Protein AF-A0A7C6BFF1-F1 (afdb_monomer_lite)

Structure (mmCIF, N/CA/C/O backbone):
data_AF-A0A7C6BFF1-F1
#
_entry.id   AF-A0A7C6BFF1-F1
#
loop_
_atom_site.group_PDB
_atom_site.id
_atom_site.type_symbol
_atom_site.label_atom_id
_atom_site.label_alt_id
_atom_site.label_comp_id
_atom_site.label_asym_id
_atom_site.label_entity_id
_atom_site.label_seq_id
_atom_site.pdbx_PDB_ins_code
_atom_site.Cartn_x
_atom_site.Cartn_y
_atom_site.Cartn_z
_atom_site.occupancy
_atom_site.B_iso_or_equiv
_atom_site.auth_seq_id
_atom_site.auth_comp_id
_atom_site.auth_asym_id
_atom_site.auth_atom_id
_atom_site.pdbx_PDB_model_num
ATOM 1 N N . MET A 1 1 ? -25.617 -48.398 -38.336 1.00 71.69 1 MET A N 1
ATOM 2 C CA . MET A 1 1 ? -24.783 -48.111 -37.143 1.00 71.69 1 MET A CA 1
ATOM 3 C C . MET A 1 1 ? -23.667 -47.094 -37.394 1.00 71.69 1 MET A C 1
ATOM 5 O O . MET A 1 1 ? -23.701 -46.068 -36.736 1.00 71.69 1 MET A O 1
ATOM 9 N N . ARG A 1 2 ? -22.738 -47.281 -38.352 1.00 72.81 2 ARG A N 1
ATOM 10 C CA . ARG A 1 2 ? -21.618 -46.328 -38.587 1.00 72.81 2 ARG A CA 1
ATOM 11 C C . ARG A 1 2 ? -22.031 -44.854 -38.782 1.00 72.81 2 ARG A C 1
ATOM 13 O O . ARG A 1 2 ? -21.438 -43.987 -38.162 1.00 72.81 2 ARG A O 1
ATOM 20 N N . LYS A 1 3 ? -23.084 -44.573 -39.565 1.00 74.69 3 LYS A N 1
ATOM 21 C CA . LYS A 1 3 ? -23.574 -43.196 -39.794 1.00 74.69 3 LYS A CA 1
ATOM 22 C C . LYS A 1 3 ? -24.174 -42.530 -38.544 1.00 74.69 3 LYS A C 1
ATOM 24 O O . LYS A 1 3 ? -24.071 -41.320 -38.406 1.00 74.69 3 LYS A O 1
ATOM 29 N N . LEU A 1 4 ? -24.762 -43.314 -37.635 1.00 80.75 4 LEU A N 1
ATOM 30 C CA . LEU A 1 4 ? -25.343 -42.806 -36.386 1.00 80.75 4 LEU A CA 1
ATOM 31 C C . LEU A 1 4 ? -24.236 -42.426 -35.388 1.00 80.75 4 LEU A C 1
ATOM 33 O O . LEU A 1 4 ? -24.306 -41.383 -34.754 1.00 80.75 4 LEU A O 1
ATOM 37 N N . LEU A 1 5 ? -23.173 -43.238 -35.323 1.00 83.06 5 LEU A N 1
ATOM 38 C CA . LEU A 1 5 ? -22.012 -42.980 -34.470 1.00 83.06 5 LEU A CA 1
ATOM 39 C C . LEU A 1 5 ? -21.254 -41.715 -34.907 1.00 83.06 5 LEU A C 1
ATOM 41 O O . LEU A 1 5 ? -20.912 -40.891 -34.066 1.00 83.06 5 LEU A O 1
ATOM 45 N N . SER A 1 6 ? -21.045 -41.521 -36.216 1.00 81.31 6 SER A N 1
ATOM 46 C CA . SER A 1 6 ? -20.407 -40.303 -36.738 1.00 81.31 6 SER A CA 1
ATOM 47 C C . SER A 1 6 ? -21.227 -39.041 -36.457 1.00 81.31 6 SER A C 1
ATOM 49 O O . SER A 1 6 ? -20.645 -38.005 -36.152 1.00 81.31 6 SER A O 1
ATOM 51 N N . LEU A 1 7 ? -22.561 -39.131 -36.505 1.00 85.88 7 LEU A N 1
ATOM 52 C CA . LEU A 1 7 ? -23.441 -38.012 -36.167 1.00 85.88 7 LEU A CA 1
ATOM 53 C C . LEU A 1 7 ? -23.374 -37.677 -34.669 1.00 85.88 7 LEU A C 1
ATOM 55 O O . LEU A 1 7 ? -23.265 -36.508 -34.323 1.00 85.88 7 LEU A O 1
ATOM 59 N N . CYS A 1 8 ? -23.368 -38.681 -33.784 1.00 85.19 8 CYS A N 1
ATOM 60 C CA . CYS A 1 8 ? -23.230 -38.461 -32.341 1.00 85.19 8 CYS A CA 1
ATOM 61 C C . CYS A 1 8 ? -21.866 -37.868 -31.961 1.00 85.19 8 CYS A C 1
ATOM 63 O O . CYS A 1 8 ? -21.813 -36.986 -31.112 1.00 85.19 8 CYS A O 1
ATOM 65 N N . ILE A 1 9 ? -20.774 -38.304 -32.600 1.00 88.06 9 ILE A N 1
ATOM 66 C CA . ILE A 1 9 ? -19.438 -37.734 -32.363 1.00 88.06 9 ILE A CA 1
ATOM 67 C C . ILE A 1 9 ? -19.382 -36.283 -32.854 1.00 88.06 9 ILE A C 1
ATOM 69 O O . ILE A 1 9 ? -18.925 -35.416 -32.117 1.00 88.06 9 ILE A O 1
ATOM 73 N N . ALA A 1 10 ? -19.900 -35.993 -34.052 1.00 84.94 10 ALA A N 1
ATOM 74 C CA . ALA A 1 10 ? -19.953 -34.626 -34.566 1.00 84.94 10 ALA A CA 1
ATOM 75 C C . ALA A 1 10 ? -20.819 -33.711 -33.683 1.00 84.94 10 ALA A C 1
ATOM 77 O O . ALA A 1 10 ? -20.436 -32.573 -33.434 1.00 84.94 10 ALA A O 1
ATOM 78 N N . LEU A 1 11 ? -21.941 -34.219 -33.161 1.00 84.38 11 LEU A N 1
ATOM 79 C CA . LEU A 1 11 ? -22.818 -33.472 -32.262 1.00 84.38 11 LEU A CA 1
ATOM 80 C C . LEU A 1 11 ? -22.163 -33.230 -30.896 1.00 84.38 11 LEU A C 1
ATOM 82 O O . LEU A 1 11 ? -22.261 -32.124 -30.382 1.00 84.38 11 LEU A O 1
ATOM 86 N N . MET A 1 12 ? -21.450 -34.214 -30.333 1.00 83.38 12 MET A N 1
ATOM 87 C CA . MET A 1 12 ? -20.698 -34.031 -29.084 1.00 83.38 12 MET A CA 1
ATOM 88 C C . MET A 1 12 ? -19.533 -33.050 -29.246 1.00 83.38 12 MET A C 1
ATOM 90 O O . MET A 1 12 ? -19.285 -32.265 -28.339 1.00 83.38 12 MET A O 1
ATOM 94 N N . ILE A 1 13 ? -18.863 -33.035 -30.403 1.00 81.25 13 ILE A N 1
ATOM 95 C CA . ILE A 1 13 ? -17.824 -32.040 -30.707 1.00 81.25 13 ILE A CA 1
ATOM 96 C C . ILE A 1 13 ? -18.446 -30.644 -30.870 1.00 81.25 13 ILE A C 1
ATOM 98 O O . ILE A 1 13 ? -17.911 -29.684 -30.325 1.00 81.25 13 ILE A O 1
ATOM 102 N N . LEU A 1 14 ? -19.594 -30.518 -31.547 1.00 78.81 14 LEU A N 1
ATOM 103 C CA . LEU A 1 14 ? -20.292 -29.232 -31.673 1.00 78.81 14 LEU A CA 1
ATOM 104 C C . LEU A 1 14 ? -20.800 -28.711 -30.318 1.00 78.81 14 LEU A C 1
ATOM 106 O O . LEU A 1 14 ? -20.691 -27.519 -30.057 1.00 78.81 14 LEU A O 1
ATOM 110 N N . LEU A 1 15 ? -21.305 -29.601 -29.454 1.00 74.19 15 LEU A N 1
ATOM 111 C CA . LEU A 1 15 ? -21.758 -29.278 -28.095 1.00 74.19 15 LEU A CA 1
ATOM 112 C C . LEU A 1 15 ? -20.596 -28.905 -27.162 1.00 74.19 15 LEU A C 1
ATOM 114 O O . LEU A 1 15 ? -20.755 -28.030 -26.315 1.00 74.19 15 LEU A O 1
ATOM 118 N N . ALA A 1 16 ? -19.423 -29.522 -27.337 1.00 67.06 16 ALA A N 1
ATOM 119 C CA . ALA A 1 16 ? -18.208 -29.167 -26.600 1.00 67.06 16 ALA A CA 1
ATOM 120 C C . ALA A 1 16 ? -17.604 -27.825 -27.058 1.00 67.06 16 ALA A C 1
ATOM 122 O O . ALA A 1 16 ? -16.957 -27.147 -26.266 1.00 67.06 16 ALA A O 1
ATOM 123 N N . LEU A 1 17 ? -17.839 -27.422 -28.311 1.00 70.31 17 LEU A N 1
ATOM 124 C CA . LEU A 1 17 ? -17.406 -26.129 -28.859 1.00 70.31 17 LEU A CA 1
ATOM 125 C C . LEU A 1 17 ? -18.404 -24.989 -28.596 1.00 70.31 17 LEU A C 1
ATOM 127 O O . LEU A 1 17 ? -18.064 -23.829 -28.805 1.00 70.31 17 LEU A O 1
ATOM 131 N N . SER A 1 18 ? -19.621 -25.297 -28.136 1.00 48.00 18 SER A N 1
ATOM 132 C CA . SER A 1 18 ? -20.657 -24.311 -27.804 1.00 48.00 18 SER A CA 1
ATOM 133 C C . SER A 1 18 ? -20.715 -23.951 -26.319 1.00 48.00 18 SER A C 1
ATOM 135 O O . SER A 1 18 ? -21.740 -23.446 -25.863 1.00 48.00 18 SER A O 1
ATOM 137 N N . VAL A 1 19 ? -19.655 -24.209 -25.546 1.00 55.53 19 VAL A N 1
ATOM 138 C CA . VAL A 1 19 ? -19.532 -23.589 -24.223 1.00 55.53 19 VAL A CA 1
ATOM 139 C C . VAL A 1 19 ? -19.325 -22.099 -24.492 1.00 55.53 19 VAL A C 1
ATOM 141 O O . VAL A 1 19 ? -18.301 -21.753 -25.089 1.00 55.53 19 VAL A O 1
ATOM 144 N N . PRO A 1 20 ? -20.280 -21.209 -24.151 1.00 54.09 20 PRO A N 1
ATOM 145 C CA . PRO A 1 20 ? -20.010 -19.785 -24.228 1.00 54.09 20 PRO A CA 1
ATOM 146 C C . PRO A 1 20 ? -18.739 -19.562 -23.421 1.00 54.09 20 PRO A C 1
ATOM 148 O O . PRO A 1 20 ? -18.649 -20.039 -22.289 1.00 54.09 20 PRO A O 1
ATOM 151 N N . ALA A 1 21 ? -17.743 -18.913 -24.024 1.00 47.94 21 ALA A N 1
ATOM 152 C CA . ALA A 1 21 ? -16.633 -18.377 -23.265 1.00 47.94 21 ALA A CA 1
ATOM 153 C C . ALA A 1 21 ? -17.277 -17.453 -22.234 1.00 47.94 21 ALA A C 1
ATOM 155 O O . ALA A 1 21 ? -17.680 -16.337 -22.559 1.00 47.94 21 ALA A O 1
ATOM 156 N N . VAL A 1 22 ? -17.499 -17.976 -21.028 1.00 46.50 22 VAL A N 1
ATOM 157 C CA . VAL A 1 22 ? -17.859 -17.169 -19.881 1.00 46.50 22 VAL A CA 1
ATOM 158 C C . VAL A 1 22 ? -16.666 -16.247 -19.783 1.00 46.50 22 VAL A C 1
ATOM 160 O O . VAL A 1 22 ? -15.562 -16.706 -19.484 1.00 46.50 22 VAL A O 1
ATOM 163 N N . ALA A 1 23 ? -16.853 -14.991 -20.193 1.00 45.53 23 ALA A N 1
ATOM 164 C CA . ALA A 1 23 ? -15.899 -13.955 -19.882 1.00 45.53 23 ALA A CA 1
ATOM 165 C C . ALA A 1 23 ? -15.745 -14.066 -18.372 1.00 45.53 23 ALA A C 1
ATOM 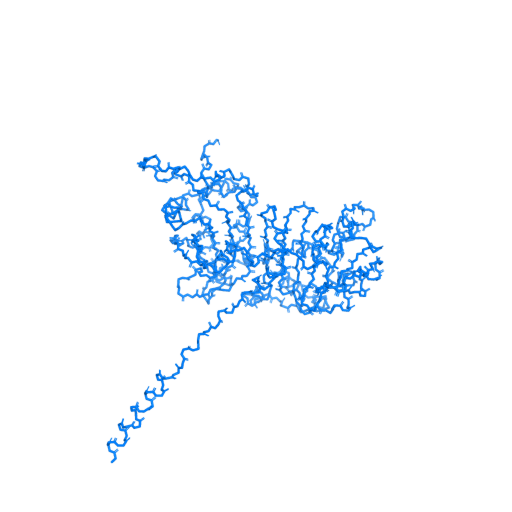167 O O . ALA A 1 23 ? -16.716 -13.860 -17.644 1.00 45.53 23 ALA A O 1
ATOM 168 N N . VAL A 1 24 ? -14.593 -14.569 -17.930 1.00 46.72 24 VAL A N 1
ATOM 169 C CA . VAL A 1 24 ? -14.248 -14.575 -16.519 1.00 46.72 24 VAL A CA 1
ATOM 170 C C . VAL A 1 24 ? -14.232 -13.100 -16.186 1.00 46.72 24 VAL A C 1
ATOM 172 O O . VAL A 1 24 ? -13.319 -12.393 -16.610 1.00 46.72 24 VAL A O 1
ATOM 175 N N . GLU A 1 25 ? -15.330 -12.630 -15.591 1.00 52.94 25 GLU A N 1
ATOM 176 C CA . GLU A 1 25 ? -15.456 -11.261 -15.133 1.00 52.94 25 GLU A CA 1
ATOM 177 C C . GLU A 1 25 ? -14.240 -11.042 -14.256 1.00 52.94 25 GLU A C 1
ATOM 179 O O . GLU A 1 25 ? -13.981 -11.796 -13.315 1.00 52.94 25 GLU A O 1
ATOM 184 N N . GLU A 1 26 ? -13.387 -10.148 -14.733 1.00 61.31 26 GLU A N 1
ATOM 185 C CA . GLU A 1 26 ? -12.064 -9.936 -14.201 1.00 61.31 26 GLU A CA 1
ATOM 186 C C . GLU A 1 26 ? -12.236 -9.504 -12.752 1.00 61.31 26 GLU A C 1
ATOM 188 O O . GLU A 1 26 ? -12.611 -8.363 -12.501 1.00 61.31 26 GLU A O 1
ATOM 193 N N . ALA A 1 27 ? -12.050 -10.455 -11.825 1.00 61.69 27 ALA A N 1
ATOM 194 C CA . ALA A 1 27 ? -12.348 -10.245 -10.420 1.00 61.69 27 ALA A CA 1
ATOM 195 C C . ALA A 1 27 ? -11.618 -8.984 -9.963 1.00 61.69 27 ALA A C 1
ATOM 197 O O . ALA A 1 27 ? -10.385 -8.894 -10.035 1.00 61.69 27 ALA A O 1
ATOM 198 N N . GLU A 1 28 ? -12.412 -7.988 -9.586 1.00 81.69 28 GLU A N 1
ATOM 199 C CA . GLU A 1 28 ? -11.913 -6.699 -9.155 1.00 81.69 28 GLU A CA 1
ATOM 200 C C . GLU A 1 28 ? -11.024 -6.917 -7.928 1.00 81.69 28 GLU A C 1
ATOM 202 O O . GLU A 1 28 ? -11.353 -7.698 -7.032 1.00 81.69 28 GLU A O 1
ATOM 207 N N . THR A 1 29 ? -9.835 -6.308 -7.918 1.00 90.25 29 THR A N 1
ATOM 208 C CA . THR A 1 29 ? -8.915 -6.501 -6.794 1.00 90.25 29 THR A CA 1
ATOM 209 C C . THR A 1 29 ? -9.519 -5.865 -5.537 1.00 90.25 29 THR A C 1
ATOM 211 O O . THR A 1 29 ? -10.161 -4.817 -5.652 1.00 90.25 29 THR A O 1
ATOM 214 N N . PRO A 1 30 ? -9.287 -6.419 -4.330 1.00 95.31 30 PRO A N 1
ATOM 215 C CA . PRO A 1 30 ? -9.781 -5.814 -3.089 1.00 95.31 30 PRO A CA 1
ATOM 216 C C . PRO A 1 30 ? -9.411 -4.331 -2.955 1.00 95.31 30 PRO A C 1
ATOM 218 O O . PRO A 1 30 ? -10.230 -3.519 -2.534 1.00 95.31 30 PRO A O 1
ATOM 221 N N . LEU A 1 31 ? -8.213 -3.952 -3.420 1.00 97.44 31 LEU A N 1
ATOM 222 C CA . LEU A 1 31 ? -7.780 -2.557 -3.487 1.00 97.44 31 LEU A CA 1
ATOM 223 C C . LEU A 1 31 ? -8.729 -1.678 -4.316 1.00 97.44 31 LEU A C 1
ATOM 225 O O . LEU A 1 31 ? -9.092 -0.604 -3.853 1.00 97.44 31 LEU A O 1
ATOM 229 N N . LEU A 1 32 ? -9.142 -2.094 -5.518 1.00 96.56 32 LEU A N 1
ATOM 230 C CA . LEU A 1 32 ? -10.053 -1.291 -6.346 1.00 96.56 32 LEU A CA 1
ATOM 231 C C . LEU A 1 32 ? -11.410 -1.088 -5.650 1.00 96.56 32 LEU A C 1
ATOM 233 O O . LEU A 1 32 ? -11.930 0.028 -5.653 1.00 96.56 32 LEU A O 1
ATOM 237 N N . GLY A 1 33 ? -11.903 -2.114 -4.946 1.00 95.56 33 GLY A N 1
ATOM 238 C CA . GLY A 1 33 ? -13.076 -2.000 -4.076 1.00 95.56 33 GLY A CA 1
ATOM 239 C C . GLY A 1 33 ? -12.888 -0.991 -2.936 1.00 95.56 33 GLY A C 1
ATOM 240 O O . GLY A 1 33 ? -13.795 -0.212 -2.648 1.00 95.56 33 GLY A O 1
ATOM 241 N N . MET A 1 34 ? -11.696 -0.929 -2.326 1.00 97.31 34 MET A N 1
ATOM 242 C CA . MET A 1 34 ? -11.380 0.109 -1.336 1.00 97.31 34 MET A CA 1
ATOM 243 C C . MET A 1 34 ? -11.353 1.507 -1.970 1.00 97.31 34 MET A C 1
ATOM 245 O O . MET A 1 34 ? -11.951 2.433 -1.427 1.00 97.31 34 MET A O 1
ATOM 249 N N . LEU A 1 35 ? -10.726 1.671 -3.142 1.00 97.31 35 LEU A N 1
ATOM 250 C CA . LEU A 1 35 ? -10.629 2.964 -3.837 1.00 97.31 35 LEU A CA 1
ATOM 251 C C . LEU A 1 35 ? -11.985 3.534 -4.270 1.00 97.31 35 LEU A C 1
ATOM 253 O O . LEU A 1 35 ? -12.099 4.746 -4.454 1.00 97.31 35 LEU A O 1
ATOM 257 N N . ALA A 1 36 ? -13.017 2.697 -4.395 1.00 95.69 36 ALA A N 1
ATOM 258 C CA . ALA A 1 36 ? -14.392 3.145 -4.614 1.00 95.69 36 ALA A CA 1
ATOM 259 C C . ALA A 1 36 ? -14.971 3.941 -3.434 1.00 95.69 36 ALA A C 1
ATOM 261 O O . ALA A 1 36 ? -15.995 4.599 -3.582 1.00 95.69 36 ALA A O 1
ATOM 262 N N . ARG A 1 37 ? -14.312 3.898 -2.272 1.00 94.69 37 ARG A N 1
ATOM 263 C CA . ARG A 1 37 ? -14.758 4.540 -1.029 1.00 94.69 37 ARG A CA 1
ATOM 264 C C . ARG A 1 37 ? -13.788 5.587 -0.496 1.00 94.69 37 ARG A C 1
ATOM 266 O O . ARG A 1 37 ? -14.116 6.272 0.467 1.00 94.69 37 ARG A O 1
ATOM 273 N N . VAL A 1 38 ? -12.610 5.712 -1.105 1.00 96.00 38 VAL A N 1
ATOM 274 C CA . VAL A 1 38 ? -11.574 6.666 -0.697 1.00 96.00 38 VAL A CA 1
ATOM 275 C C . VAL A 1 38 ? -11.740 7.944 -1.521 1.00 96.00 38 VAL A C 1
ATOM 277 O O . VAL A 1 38 ? -11.563 7.887 -2.740 1.00 96.00 38 VAL A O 1
ATOM 280 N N . PRO A 1 39 ? -12.085 9.091 -0.912 1.00 96.31 39 PRO A N 1
ATOM 281 C CA . PRO A 1 39 ? -12.191 10.359 -1.630 1.00 96.31 39 PRO A CA 1
ATOM 282 C C . PRO A 1 39 ? -10.864 10.757 -2.279 1.00 96.31 39 PRO A C 1
ATOM 284 O O . PRO A 1 39 ? -9.796 10.496 -1.723 1.00 96.31 39 PRO A O 1
ATOM 287 N N . THR A 1 40 ? -10.910 11.452 -3.418 1.00 96.06 40 THR A N 1
ATOM 288 C CA . THR A 1 40 ? -9.691 11.915 -4.109 1.00 96.06 40 THR A CA 1
ATOM 289 C C . THR A 1 40 ? -8.812 12.818 -3.245 1.00 96.06 40 THR A C 1
ATOM 291 O O . THR A 1 40 ? -7.592 12.761 -3.377 1.00 96.06 40 THR A O 1
ATOM 294 N N . LEU A 1 41 ? -9.425 13.594 -2.340 1.00 95.31 41 LEU A N 1
ATOM 295 C CA . LEU A 1 41 ? -8.742 14.455 -1.364 1.00 95.31 41 LEU A CA 1
ATOM 296 C C . LEU A 1 41 ? -7.694 13.684 -0.543 1.00 95.31 41 LEU A C 1
ATOM 298 O O . LEU A 1 41 ? -6.621 14.203 -0.270 1.00 95.31 41 LEU A O 1
ATOM 302 N N . ALA A 1 42 ? -7.958 12.413 -0.219 1.00 95.44 42 ALA A N 1
ATOM 303 C CA . ALA A 1 42 ? -7.064 11.596 0.600 1.00 95.44 42 ALA A CA 1
ATOM 304 C C . ALA A 1 42 ? -5.722 11.262 -0.090 1.00 95.44 42 ALA A C 1
ATOM 306 O O . ALA A 1 42 ? -4.834 10.712 0.555 1.00 95.44 42 ALA A O 1
ATOM 307 N N . PHE A 1 43 ? -5.577 11.548 -1.391 1.00 95.56 43 PHE A N 1
ATOM 308 C CA . PHE A 1 43 ? -4.357 11.343 -2.180 1.00 95.56 43 PHE A CA 1
ATOM 309 C C . PHE A 1 43 ? -3.763 12.664 -2.705 1.00 95.56 43 PHE A C 1
ATOM 311 O O . PHE A 1 43 ? -2.894 12.630 -3.573 1.00 95.56 43 PHE A O 1
ATOM 318 N N . GLU A 1 44 ? -4.202 13.833 -2.228 1.00 92.19 44 GLU A N 1
ATOM 319 C CA . GLU A 1 44 ? -3.690 15.121 -2.733 1.00 92.19 44 GLU A CA 1
ATOM 320 C C . GLU A 1 44 ? -2.179 15.285 -2.539 1.00 92.19 44 GLU A C 1
ATOM 322 O O . GLU A 1 44 ? -1.493 15.784 -3.432 1.00 92.19 44 GLU A O 1
ATOM 327 N N . ASP A 1 45 ? -1.638 14.756 -1.442 1.00 90.69 45 ASP A N 1
ATOM 328 C CA . ASP A 1 45 ? -0.192 14.727 -1.196 1.00 90.69 45 ASP A CA 1
ATOM 329 C C . ASP A 1 45 ? 0.564 13.737 -2.098 1.00 90.69 45 ASP A C 1
ATOM 331 O O . ASP A 1 45 ? 1.797 13.719 -2.147 1.00 90.69 45 ASP A O 1
ATOM 335 N N . GLY A 1 46 ? -0.169 12.899 -2.831 1.00 94.12 46 GLY A N 1
ATOM 336 C CA . GLY A 1 46 ? 0.376 12.002 -3.831 1.00 94.12 46 GLY A CA 1
ATOM 337 C C . GLY A 1 46 ? 1.048 10.758 -3.267 1.00 94.12 46 GLY A C 1
ATOM 338 O O . GLY A 1 46 ? 1.994 10.276 -3.888 1.00 94.12 46 GLY A O 1
ATOM 339 N N . TRP A 1 47 ? 0.585 10.237 -2.127 1.00 96.31 47 TRP A N 1
ATOM 340 C CA . TRP A 1 47 ? 1.056 8.971 -1.563 1.00 96.31 47 TRP A CA 1
ATOM 341 C C . TRP A 1 47 ? -0.079 8.058 -1.095 1.00 96.31 47 TRP A C 1
ATOM 343 O O . TRP A 1 47 ? -1.066 8.500 -0.505 1.00 96.31 47 TRP A O 1
ATOM 353 N N . LEU A 1 48 ? 0.085 6.768 -1.383 1.00 97.50 48 LEU A N 1
ATOM 354 C CA . LEU A 1 48 ? -0.818 5.689 -1.007 1.00 97.50 48 LEU A CA 1
ATOM 355 C C . LEU A 1 48 ? -0.020 4.405 -0.780 1.00 97.50 48 LEU A C 1
ATOM 357 O O . LEU A 1 48 ? 0.860 4.067 -1.568 1.00 97.50 48 LEU A O 1
ATOM 361 N N . SER A 1 49 ? -0.369 3.655 0.258 1.00 97.75 49 SER A N 1
ATOM 362 C CA . SER A 1 49 ? 0.271 2.402 0.653 1.00 97.75 49 SER A CA 1
ATOM 363 C C . SER A 1 49 ? -0.795 1.360 0.968 1.00 97.75 49 SER A C 1
ATOM 365 O O . SER A 1 49 ? -1.653 1.592 1.806 1.00 97.75 49 SER A O 1
ATOM 367 N N . PHE A 1 50 ? -0.759 0.208 0.307 1.00 98.12 50 PHE A N 1
ATOM 368 C CA . PHE A 1 50 ? -1.746 -0.865 0.439 1.00 98.12 50 PHE A CA 1
ATOM 369 C C . PHE A 1 50 ? -1.080 -2.200 0.764 1.00 98.12 50 PHE A C 1
ATOM 371 O O . PHE A 1 50 ? -0.024 -2.521 0.212 1.00 98.12 50 PHE A O 1
ATOM 378 N N . ALA A 1 51 ? -1.737 -3.007 1.593 1.00 97.50 51 ALA A N 1
ATOM 379 C CA . ALA A 1 51 ? -1.385 -4.400 1.830 1.00 97.50 51 ALA A CA 1
ATOM 380 C C . ALA A 1 51 ? -2.631 -5.292 1.900 1.00 97.50 51 ALA A C 1
ATOM 382 O O . ALA A 1 51 ? -3.605 -4.962 2.574 1.00 97.50 51 ALA A O 1
ATOM 383 N N . ASP A 1 52 ? -2.552 -6.452 1.252 1.00 97.06 52 ASP A N 1
ATOM 384 C CA . ASP A 1 52 ? -3.512 -7.548 1.331 1.00 97.06 52 ASP A CA 1
ATOM 385 C C . ASP A 1 52 ? -2.924 -8.682 2.183 1.00 97.06 52 ASP A C 1
ATOM 387 O O . ASP A 1 52 ? -2.112 -9.505 1.745 1.00 97.06 52 ASP A O 1
ATOM 391 N N . TYR A 1 53 ? -3.326 -8.698 3.448 1.00 94.12 53 TYR A N 1
ATOM 392 C CA . TYR A 1 53 ? -2.883 -9.651 4.454 1.00 94.12 53 TYR A CA 1
ATOM 393 C C . TYR A 1 53 ? -3.411 -11.044 4.131 1.00 94.12 53 TYR A C 1
ATOM 395 O O . TYR A 1 53 ? -2.711 -12.025 4.383 1.00 94.12 53 TYR A O 1
ATOM 403 N N . ALA A 1 54 ? -4.619 -11.147 3.565 1.00 93.38 54 ALA A N 1
ATOM 404 C CA . ALA A 1 54 ? -5.193 -12.424 3.163 1.00 93.38 54 ALA A CA 1
ATOM 405 C C . ALA A 1 54 ? -4.333 -13.081 2.076 1.00 93.38 54 ALA A C 1
ATOM 407 O O . ALA A 1 54 ? -3.990 -14.259 2.196 1.00 93.38 54 ALA A O 1
ATOM 408 N N . VAL A 1 55 ? -3.881 -12.313 1.080 1.00 94.50 55 VAL A N 1
ATOM 409 C CA . VAL A 1 55 ? -2.947 -12.810 0.059 1.00 94.50 55 VAL A CA 1
ATOM 410 C C . VAL A 1 55 ? -1.631 -13.238 0.697 1.00 94.50 55 VAL A C 1
ATOM 412 O O . VAL A 1 55 ? -1.217 -14.380 0.503 1.00 94.50 55 VAL A O 1
ATOM 415 N N . ILE A 1 56 ? -0.995 -12.388 1.507 1.00 93.12 56 ILE A N 1
ATOM 416 C CA . ILE A 1 56 ? 0.302 -12.708 2.130 1.00 93.12 56 ILE A CA 1
ATOM 417 C C . ILE A 1 56 ? 0.212 -13.975 2.998 1.00 93.12 56 ILE A C 1
ATOM 419 O O . ILE A 1 56 ? 1.080 -14.843 2.898 1.00 93.12 56 ILE A O 1
ATOM 423 N N . LYS A 1 57 ? -0.865 -14.142 3.782 1.00 91.19 57 LYS A N 1
ATOM 424 C CA . LYS A 1 57 ? -1.128 -15.357 4.578 1.00 91.19 57 LYS A CA 1
ATOM 425 C C . LYS A 1 57 ? -1.099 -16.624 3.714 1.00 91.19 57 LYS A C 1
ATOM 427 O O . LYS A 1 57 ? -0.540 -17.631 4.138 1.00 91.19 57 LYS A O 1
ATOM 432 N N . THR A 1 58 ? -1.651 -16.583 2.498 1.00 91.25 58 THR A N 1
ATOM 433 C CA . THR A 1 58 ? -1.656 -17.749 1.589 1.00 91.25 58 THR A CA 1
ATOM 434 C C . THR A 1 58 ? -0.298 -18.059 0.961 1.00 91.25 58 THR A C 1
ATOM 436 O O . THR A 1 58 ? -0.080 -19.188 0.528 1.00 91.25 58 THR A O 1
ATOM 439 N N . GLN A 1 59 ? 0.610 -17.081 0.899 1.00 91.06 59 GLN A N 1
ATOM 440 C CA . GLN A 1 59 ? 1.919 -17.226 0.250 1.00 91.06 59 GLN A CA 1
ATOM 441 C C . GLN A 1 59 ? 3.042 -17.586 1.229 1.00 91.06 59 GLN A C 1
ATOM 443 O O . GLN A 1 59 ? 4.141 -17.924 0.797 1.00 91.06 59 GLN A O 1
ATOM 448 N N . LEU A 1 60 ? 2.759 -17.564 2.536 1.00 87.00 60 LEU A N 1
ATOM 449 C CA . LEU A 1 60 ? 3.701 -17.896 3.604 1.00 87.00 60 LEU A CA 1
ATOM 450 C C . LEU A 1 60 ? 3.249 -19.149 4.370 1.00 87.00 60 LEU A C 1
ATOM 452 O O . LEU A 1 60 ? 2.850 -19.052 5.530 1.00 87.00 60 LEU A O 1
ATOM 456 N N . PRO A 1 61 ? 3.329 -20.348 3.774 1.00 72.31 61 PRO A N 1
ATOM 457 C CA . PRO A 1 61 ? 2.815 -21.582 4.383 1.00 72.31 61 PRO A CA 1
ATOM 458 C C . PRO A 1 61 ? 3.545 -22.001 5.673 1.00 72.31 61 PRO A C 1
ATOM 460 O O . PRO A 1 61 ? 3.027 -22.813 6.436 1.00 72.31 61 PRO A O 1
ATOM 463 N N . HIS A 1 62 ? 4.737 -21.457 5.943 1.00 77.44 62 HIS A N 1
ATOM 464 C CA . HIS A 1 62 ? 5.461 -21.654 7.205 1.00 77.44 62 HIS A CA 1
ATOM 465 C C . HIS A 1 62 ? 5.111 -20.625 8.290 1.00 77.44 62 HIS A C 1
ATOM 467 O O . HIS A 1 62 ? 5.565 -20.768 9.430 1.00 77.44 62 HIS A O 1
ATOM 473 N N . ALA A 1 63 ? 4.361 -19.571 7.955 1.00 82.62 63 ALA A N 1
ATOM 474 C CA . ALA A 1 63 ? 3.868 -18.627 8.946 1.00 82.62 63 ALA A CA 1
ATOM 475 C C . ALA A 1 63 ? 2.742 -19.279 9.755 1.00 82.62 63 ALA A C 1
ATOM 477 O O . ALA A 1 63 ? 1.887 -19.989 9.223 1.00 82.62 63 ALA A O 1
ATOM 478 N N . VAL A 1 64 ? 2.736 -19.029 11.063 1.00 85.38 64 VAL A N 1
ATOM 479 C CA . VAL A 1 64 ? 1.631 -19.470 11.918 1.00 85.38 64 VAL A CA 1
ATOM 480 C C . VAL A 1 64 ? 0.492 -18.484 11.710 1.00 85.38 64 VAL A C 1
ATOM 482 O O . VAL A 1 64 ? 0.573 -17.340 12.153 1.00 85.38 64 VAL A O 1
ATOM 485 N N . ASN A 1 65 ? -0.552 -18.917 11.005 1.00 85.81 65 ASN A N 1
ATOM 486 C CA . ASN A 1 65 ? -1.744 -18.105 10.811 1.00 85.81 65 ASN A CA 1
ATOM 487 C C . ASN A 1 65 ? -2.578 -18.122 12.095 1.00 85.81 65 ASN A C 1
ATOM 489 O O . ASN A 1 65 ? -3.211 -19.124 12.421 1.00 85.81 65 ASN A O 1
ATOM 493 N N . VAL A 1 66 ? -2.527 -17.017 12.825 1.00 89.50 66 VAL A N 1
ATOM 494 C CA . VAL A 1 66 ? -3.381 -16.741 13.979 1.00 89.50 66 VAL A CA 1
ATOM 495 C C . VAL A 1 66 ? -4.586 -15.939 13.500 1.00 89.50 66 VAL A C 1
ATOM 497 O O . VAL A 1 66 ? -4.431 -14.946 12.788 1.00 89.50 66 VAL A O 1
ATOM 500 N N . GLY A 1 67 ? -5.784 -16.397 13.847 1.00 89.75 67 GLY A N 1
ATOM 501 C CA . GLY A 1 67 ? -7.045 -15.756 13.480 1.00 89.75 67 GLY A CA 1
ATOM 502 C C . GLY A 1 67 ? -7.539 -14.741 14.507 1.00 89.75 67 GLY A C 1
ATOM 503 O O . GLY A 1 67 ? -8.469 -13.995 14.208 1.00 89.75 67 GLY A O 1
ATOM 504 N N . SER A 1 68 ? -6.945 -14.711 15.705 1.00 91.56 68 SER A N 1
ATOM 505 C CA . SER A 1 68 ? -7.331 -13.783 16.770 1.00 91.56 68 SER A CA 1
ATOM 506 C C . SER A 1 68 ? -6.208 -13.470 17.759 1.00 91.56 68 SER A C 1
ATOM 508 O O . SER A 1 68 ? -5.225 -14.210 17.879 1.00 91.56 68 SER A O 1
ATOM 510 N N . ALA A 1 69 ? -6.391 -12.397 18.529 1.00 90.38 69 ALA A N 1
ATOM 511 C CA . ALA A 1 69 ? -5.497 -12.009 19.617 1.00 90.38 69 ALA A CA 1
ATOM 512 C C . ALA A 1 69 ? -5.375 -13.109 20.688 1.00 90.38 69 ALA A C 1
ATOM 514 O O . ALA A 1 69 ? -4.271 -13.423 21.137 1.00 90.38 69 ALA A O 1
ATOM 515 N N . ALA A 1 70 ? -6.493 -13.762 21.024 1.00 91.56 70 ALA A N 1
ATOM 516 C CA . ALA A 1 70 ? -6.523 -14.866 21.980 1.00 91.56 70 ALA A CA 1
ATOM 517 C C . ALA A 1 70 ? -5.715 -16.080 21.486 1.00 91.56 70 ALA A C 1
ATOM 519 O O . ALA A 1 70 ? -4.971 -16.692 22.255 1.00 91.56 70 ALA A O 1
ATOM 520 N N . GLU A 1 71 ? -5.816 -16.418 20.195 1.00 93.00 71 GLU A N 1
ATOM 521 C CA . GLU A 1 71 ? -5.003 -17.483 19.591 1.00 93.00 7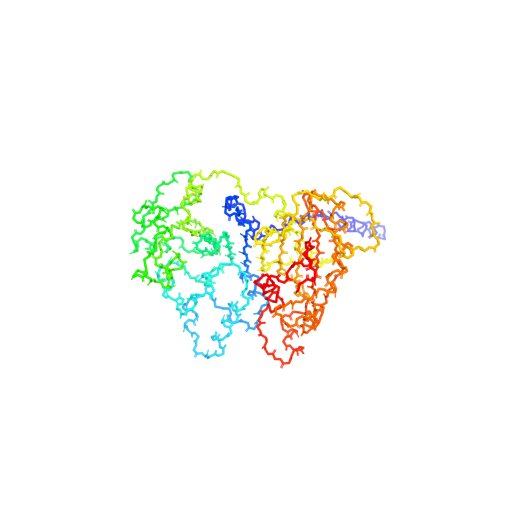1 GLU A CA 1
ATOM 522 C C . GLU A 1 71 ? -3.512 -17.145 19.615 1.00 93.00 71 GLU A C 1
ATOM 524 O O . GLU A 1 71 ? -2.694 -18.005 19.945 1.00 93.00 71 GLU A O 1
ATOM 529 N N . TYR A 1 72 ? -3.152 -15.894 19.318 1.00 91.06 72 TYR A N 1
ATOM 530 C CA . TYR A 1 72 ? -1.767 -15.435 19.390 1.00 91.06 72 TYR A CA 1
ATOM 531 C C . TYR A 1 72 ? -1.196 -15.537 20.810 1.00 91.06 72 TYR A C 1
ATOM 533 O O . TYR A 1 72 ? -0.092 -16.052 21.002 1.00 91.06 72 TYR A O 1
ATOM 541 N N . ASN A 1 73 ? -1.955 -15.125 21.825 1.00 89.25 73 ASN A N 1
ATOM 542 C CA . ASN A 1 73 ? -1.521 -15.211 23.219 1.00 89.25 73 ASN A CA 1
ATOM 543 C C . ASN A 1 73 ? -1.459 -16.652 23.743 1.00 89.25 73 ASN A C 1
ATOM 545 O O . ASN A 1 73 ? -0.611 -16.970 24.584 1.00 89.25 73 ASN A O 1
ATOM 549 N N . ALA A 1 74 ? -2.282 -17.548 23.192 1.00 92.88 74 ALA A N 1
ATOM 550 C CA . ALA A 1 74 ? -2.216 -18.979 23.467 1.00 92.88 74 ALA A CA 1
ATOM 551 C C . ALA A 1 74 ? -0.956 -19.658 22.890 1.00 92.88 74 ALA A C 1
ATOM 553 O O . ALA A 1 74 ? -0.640 -20.788 23.278 1.00 92.88 74 ALA A O 1
ATOM 554 N N . LEU A 1 75 ? -0.191 -18.996 22.009 1.00 91.81 75 LEU A N 1
ATOM 555 C CA . LEU A 1 75 ? 1.095 -19.511 21.537 1.00 91.81 75 LEU A CA 1
ATOM 556 C C . LEU A 1 75 ? 2.109 -19.523 22.691 1.00 91.81 75 LEU A C 1
ATOM 558 O O . LEU A 1 75 ? 2.566 -18.482 23.167 1.00 91.81 75 LEU A O 1
ATOM 562 N N . THR A 1 76 ? 2.502 -20.717 23.132 1.00 91.56 76 THR A N 1
ATOM 563 C CA . THR A 1 76 ? 3.407 -20.903 24.283 1.00 91.56 76 THR A CA 1
ATOM 564 C C . THR A 1 76 ? 4.873 -21.086 23.895 1.00 91.56 76 THR A C 1
ATOM 566 O O . THR A 1 76 ? 5.759 -20.848 24.715 1.00 91.56 76 THR A O 1
ATOM 569 N N . THR A 1 77 ? 5.160 -21.484 22.653 1.00 91.25 77 THR A N 1
ATOM 570 C CA . THR A 1 77 ? 6.533 -21.738 22.190 1.00 91.25 77 THR A CA 1
ATOM 571 C C . THR A 1 77 ? 7.130 -20.521 21.470 1.00 91.25 77 THR A C 1
ATOM 573 O O . THR A 1 77 ? 6.419 -19.909 20.663 1.00 91.25 77 THR A O 1
ATOM 576 N N . PRO A 1 78 ? 8.430 -20.215 21.656 1.00 87.69 78 PRO A N 1
ATOM 577 C CA . PRO A 1 78 ? 9.119 -19.153 20.918 1.00 87.69 78 PRO A CA 1
ATOM 578 C C . PRO A 1 78 ? 9.023 -19.291 19.394 1.00 87.69 78 PRO A C 1
ATOM 580 O O . PRO A 1 78 ? 8.851 -18.288 18.706 1.00 87.69 78 PRO A O 1
ATOM 583 N N . ASP A 1 79 ? 9.075 -20.517 18.868 1.00 87.94 79 ASP A N 1
ATOM 584 C CA . ASP A 1 79 ? 9.012 -20.774 17.425 1.00 87.94 79 ASP A CA 1
ATOM 585 C C . ASP A 1 79 ? 7.641 -20.429 16.840 1.00 87.94 79 ASP A C 1
ATOM 587 O O . ASP A 1 79 ? 7.568 -19.761 15.812 1.00 87.94 79 ASP A O 1
ATOM 591 N N . ALA A 1 80 ? 6.551 -20.813 17.513 1.00 88.56 80 ALA A N 1
ATOM 592 C CA . ALA A 1 80 ? 5.204 -20.479 17.056 1.00 88.56 80 ALA A CA 1
ATOM 593 C C . ALA A 1 80 ? 4.939 -18.967 17.093 1.00 88.56 80 ALA A C 1
ATOM 595 O O . ALA A 1 80 ? 4.421 -18.415 16.123 1.00 88.56 80 ALA A O 1
ATOM 596 N N . ARG A 1 81 ? 5.359 -18.279 18.168 1.00 86.62 81 ARG A N 1
ATOM 597 C CA . ARG A 1 81 ? 5.269 -16.809 18.251 1.00 86.62 81 ARG A CA 1
ATOM 598 C C . ARG A 1 81 ? 6.078 -16.140 17.151 1.00 86.62 81 ARG A C 1
ATOM 600 O O . ARG A 1 81 ? 5.587 -15.236 16.485 1.00 86.62 81 ARG A O 1
ATOM 607 N N . SER A 1 82 ? 7.296 -16.625 16.923 1.00 84.62 82 SER A N 1
ATOM 608 C CA . SER A 1 82 ? 8.149 -16.135 15.843 1.00 84.62 82 SER A CA 1
ATOM 609 C C . SER A 1 82 ? 7.495 -16.373 14.481 1.00 84.62 82 SER A C 1
ATOM 611 O O . SER A 1 82 ? 7.516 -15.483 13.641 1.00 84.62 82 SER A O 1
ATOM 613 N N . GLY A 1 83 ? 6.867 -17.532 14.267 1.00 85.56 83 GLY A N 1
ATOM 614 C CA . GLY A 1 83 ? 6.121 -17.860 13.052 1.00 85.56 83 GLY A CA 1
ATOM 615 C C . GLY A 1 83 ? 4.919 -16.949 12.799 1.00 85.56 83 GLY A C 1
ATOM 616 O O . GLY A 1 83 ? 4.699 -16.562 11.656 1.00 85.56 83 GLY A O 1
ATOM 617 N N . ALA A 1 84 ? 4.176 -16.565 13.838 1.00 86.25 84 ALA A N 1
ATOM 618 C CA . ALA A 1 84 ? 3.101 -15.576 13.725 1.00 86.25 84 ALA A CA 1
ATOM 619 C C . ALA A 1 84 ? 3.658 -14.170 13.442 1.00 86.25 84 ALA A C 1
ATOM 621 O O . ALA A 1 84 ? 3.142 -13.441 12.597 1.00 86.25 84 ALA A O 1
ATOM 622 N N . PHE A 1 85 ? 4.776 -13.816 14.081 1.00 83.88 85 PHE A N 1
ATOM 623 C CA . PHE A 1 85 ? 5.456 -12.544 13.853 1.00 83.88 85 PHE A CA 1
ATOM 624 C C . PHE A 1 85 ? 6.032 -12.416 12.432 1.00 83.88 85 PHE A C 1
ATOM 626 O O . PHE A 1 85 ? 6.062 -11.317 11.887 1.00 83.88 85 PHE A O 1
ATOM 633 N N . GLN A 1 86 ? 6.428 -13.521 11.785 1.00 83.69 86 GLN A N 1
ATOM 634 C CA . GLN A 1 86 ? 6.909 -13.505 10.394 1.00 83.69 86 GLN A CA 1
ATOM 635 C C . GLN A 1 86 ? 5.872 -12.943 9.415 1.00 83.69 86 GLN A C 1
ATOM 637 O O . GLN A 1 86 ? 6.250 -12.210 8.507 1.00 83.69 86 GLN A O 1
ATOM 642 N N . LEU A 1 87 ? 4.578 -13.224 9.608 1.00 84.75 87 LEU A N 1
ATOM 643 C CA . LEU A 1 87 ? 3.523 -12.652 8.764 1.00 84.75 87 LEU A CA 1
ATOM 644 C C . LEU A 1 87 ? 3.532 -11.119 8.824 1.00 84.75 87 LEU A C 1
ATOM 646 O O . LEU A 1 87 ? 3.371 -10.443 7.814 1.00 84.75 87 LEU A O 1
ATOM 650 N N . LEU A 1 88 ? 3.769 -10.575 10.013 1.00 83.75 88 LEU A N 1
ATOM 651 C CA . LEU A 1 88 ? 3.795 -9.137 10.256 1.00 83.75 88 LEU A CA 1
ATOM 652 C C . LEU A 1 88 ? 5.088 -8.520 9.706 1.00 83.75 88 LEU A C 1
ATOM 654 O O . LEU A 1 88 ? 5.063 -7.444 9.117 1.00 83.75 88 LEU A O 1
ATOM 658 N N . LEU A 1 89 ? 6.204 -9.250 9.790 1.00 86.25 89 LEU A N 1
ATOM 659 C CA . LEU A 1 89 ? 7.466 -8.889 9.136 1.00 86.25 89 LEU A CA 1
ATOM 660 C C . LEU A 1 89 ? 7.427 -9.003 7.604 1.00 86.25 89 LEU A C 1
ATOM 662 O O . LEU A 1 89 ? 8.316 -8.464 6.946 1.00 86.25 89 LEU A O 1
ATOM 666 N N . ALA A 1 90 ? 6.430 -9.666 7.018 1.00 90.06 90 ALA A N 1
ATOM 667 C CA . ALA A 1 90 ? 6.240 -9.698 5.566 1.00 90.06 90 ALA A CA 1
ATOM 668 C C . ALA A 1 90 ? 5.701 -8.373 5.016 1.00 90.06 90 ALA A C 1
ATOM 670 O O . ALA A 1 90 ? 5.780 -8.108 3.815 1.00 90.06 90 ALA A O 1
ATOM 671 N N . LEU A 1 91 ? 5.142 -7.539 5.891 1.00 91.88 91 LEU A N 1
ATOM 672 C CA . LEU A 1 91 ? 4.523 -6.282 5.521 1.00 91.88 91 LEU A CA 1
ATOM 673 C C . LEU A 1 91 ? 5.583 -5.178 5.448 1.00 91.88 91 LEU A C 1
ATOM 675 O O . LEU A 1 91 ? 6.383 -4.956 6.364 1.00 91.88 91 LEU A O 1
ATOM 679 N N . SER A 1 92 ? 5.582 -4.476 4.325 1.00 93.44 92 SER A N 1
ATOM 680 C CA . SER A 1 92 ? 6.319 -3.232 4.093 1.00 93.44 92 SER A CA 1
ATOM 681 C C . SER A 1 92 ? 5.449 -2.181 3.395 1.00 93.44 92 SER A C 1
ATOM 683 O O . SER A 1 92 ? 5.970 -1.197 2.875 1.00 93.44 92 SER A O 1
ATOM 685 N N . ALA A 1 93 ? 4.136 -2.403 3.360 1.00 95.69 93 ALA A N 1
ATOM 686 C CA . ALA A 1 93 ? 3.104 -1.491 2.887 1.00 95.69 93 ALA A CA 1
ATOM 687 C C . ALA A 1 93 ? 1.838 -1.654 3.752 1.00 95.69 93 ALA A C 1
ATOM 689 O O . ALA A 1 93 ? 1.824 -2.450 4.695 1.00 95.69 93 ALA A O 1
ATOM 690 N N . GLY A 1 94 ? 0.786 -0.911 3.417 1.00 95.06 94 GLY A N 1
ATOM 691 C CA . GLY A 1 94 ? -0.423 -0.768 4.222 1.00 95.06 94 GLY A CA 1
ATOM 692 C C . GLY A 1 94 ? -0.280 0.281 5.328 1.00 95.06 94 GLY A C 1
ATOM 693 O O . GLY A 1 94 ? 0.604 1.142 5.273 1.00 95.06 94 GLY A O 1
ATOM 694 N N . ALA A 1 95 ? -1.156 0.188 6.328 1.00 92.69 95 ALA A N 1
ATOM 695 C CA . ALA A 1 95 ? -1.209 1.081 7.484 1.00 92.69 95 ALA A CA 1
ATOM 696 C C . ALA A 1 95 ? -0.080 0.811 8.493 1.00 92.69 95 ALA A C 1
ATOM 698 O O . ALA A 1 95 ? -0.039 -0.226 9.162 1.00 92.69 95 ALA A O 1
ATOM 699 N N . ASN A 1 96 ? 0.841 1.763 8.634 1.00 83.25 96 ASN A N 1
ATOM 700 C CA . ASN A 1 96 ? 2.065 1.620 9.422 1.00 83.25 96 ASN A CA 1
ATOM 701 C C . ASN A 1 96 ? 1.800 1.622 10.937 1.00 83.25 96 ASN A C 1
ATOM 703 O O . ASN A 1 96 ? 2.506 0.962 11.709 1.00 83.25 96 ASN A O 1
ATOM 707 N N . SER A 1 97 ? 0.746 2.313 11.383 1.00 72.62 97 SER A N 1
ATOM 708 C CA . SER A 1 97 ? 0.292 2.252 12.781 1.00 72.62 97 SER A CA 1
ATOM 709 C C . SER A 1 97 ? -0.068 0.824 13.207 1.00 72.62 97 SER A C 1
ATOM 711 O O . SER A 1 97 ? 0.068 0.479 14.378 1.00 72.62 97 SER A O 1
ATOM 713 N N . MET A 1 98 ? -0.443 -0.045 12.267 1.00 70.88 98 MET A N 1
ATOM 714 C CA . MET A 1 98 ? -0.755 -1.447 12.549 1.00 70.88 98 MET A CA 1
ATOM 715 C C . MET A 1 98 ? 0.507 -2.278 12.784 1.00 70.88 98 MET A C 1
ATOM 717 O O . MET A 1 98 ? 0.540 -3.136 13.662 1.00 70.88 98 MET A O 1
ATOM 721 N N . LEU A 1 99 ? 1.569 -1.996 12.025 1.00 69.00 99 LEU A N 1
ATOM 722 C CA . LEU A 1 99 ? 2.839 -2.728 12.087 1.00 69.00 99 LEU A CA 1
ATOM 723 C C . LEU A 1 99 ? 3.624 -2.445 13.369 1.00 69.00 99 LEU A C 1
ATOM 725 O O . LEU A 1 99 ? 4.424 -3.265 13.810 1.00 69.00 99 LEU A O 1
ATOM 729 N N . THR A 1 100 ? 3.410 -1.276 13.966 1.00 72.69 100 THR A N 1
ATOM 730 C CA . THR A 1 100 ? 4.217 -0.793 15.093 1.00 72.69 100 THR A CA 1
ATOM 731 C C . THR A 1 100 ? 3.630 -1.121 16.467 1.00 72.69 100 THR A C 1
ATOM 733 O O . THR A 1 100 ? 4.354 -1.026 17.456 1.00 72.69 100 THR A O 1
ATOM 736 N N . ASN A 1 101 ? 2.371 -1.569 16.548 1.00 69.19 101 ASN A N 1
ATOM 737 C CA . ASN A 1 101 ? 1.648 -1.724 17.818 1.00 69.19 101 ASN A CA 1
ATOM 738 C C . ASN A 1 101 ? 1.468 -3.181 18.297 1.00 69.19 101 ASN A C 1
ATOM 740 O O . ASN A 1 101 ? 0.808 -3.425 19.293 1.00 69.19 101 ASN A O 1
ATOM 744 N N . LEU A 1 102 ? 2.110 -4.178 17.689 1.00 69.44 102 LEU A N 1
ATOM 745 C CA . LEU A 1 102 ? 1.899 -5.614 17.988 1.00 69.44 102 LEU A CA 1
ATOM 746 C C . LEU A 1 102 ? 2.379 -6.107 19.373 1.00 69.44 102 LEU A C 1
ATOM 748 O O . LEU A 1 102 ? 2.479 -7.313 19.598 1.00 69.44 102 LEU A O 1
ATOM 752 N N . GLY A 1 103 ? 2.722 -5.202 20.291 1.00 76.62 103 GLY A N 1
ATOM 753 C CA . GLY A 1 103 ? 3.219 -5.552 21.622 1.00 76.62 103 GLY A CA 1
ATOM 754 C C . GLY A 1 103 ? 2.190 -6.287 22.483 1.00 76.62 103 GLY A C 1
ATOM 755 O O . GLY A 1 103 ? 2.580 -7.163 23.253 1.00 76.62 103 GLY A O 1
ATOM 756 N N . ASP A 1 104 ? 0.903 -5.959 22.329 1.00 87.88 104 ASP A N 1
ATOM 757 C CA . ASP A 1 104 ? -0.205 -6.566 23.073 1.00 87.88 104 ASP A CA 1
ATOM 758 C C . ASP A 1 104 ? -1.513 -6.527 22.248 1.00 87.88 104 ASP A C 1
ATOM 760 O O . ASP A 1 104 ? -2.276 -5.558 22.317 1.00 87.88 104 ASP A O 1
ATOM 764 N N . PRO A 1 105 ? -1.778 -7.546 21.408 1.00 89.81 105 PRO A N 1
ATOM 765 C CA . PRO A 1 105 ? -2.943 -7.539 20.525 1.00 89.81 105 PRO A CA 1
ATOM 766 C C . PRO A 1 105 ? -4.280 -7.621 21.280 1.00 89.81 105 PRO A C 1
ATOM 768 O O . PRO A 1 105 ? -5.284 -7.136 20.763 1.00 89.81 105 PRO A O 1
ATOM 771 N N . GLU A 1 106 ? -4.313 -8.186 22.494 1.00 92.31 106 GLU A N 1
ATOM 772 C CA . GLU A 1 106 ? -5.529 -8.210 23.322 1.00 92.31 106 GLU A CA 1
ATOM 773 C C . GLU A 1 106 ? -5.856 -6.815 23.853 1.00 92.31 106 GLU A C 1
ATOM 775 O O . GLU A 1 106 ? -6.999 -6.372 23.729 1.00 92.31 106 GLU A O 1
ATOM 780 N N . ALA A 1 107 ? -4.857 -6.088 24.363 1.00 93.56 107 ALA A N 1
ATOM 781 C CA . ALA A 1 107 ? -5.063 -4.716 24.818 1.00 93.56 107 ALA A CA 1
ATOM 782 C C . ALA A 1 107 ? -5.512 -3.786 23.677 1.00 93.56 107 ALA A C 1
ATOM 784 O O . ALA A 1 107 ? -6.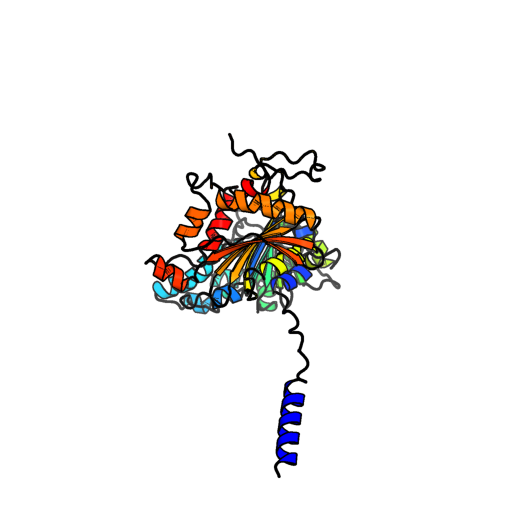298 -2.865 23.898 1.00 93.56 107 ALA A O 1
ATOM 785 N N . ILE A 1 108 ? -5.056 -4.037 22.446 1.00 93.38 108 ILE A N 1
ATOM 786 C CA . ILE A 1 108 ? -5.526 -3.308 21.258 1.00 93.38 108 ILE A CA 1
ATOM 787 C C . ILE A 1 108 ? -6.980 -3.634 20.946 1.00 93.38 108 ILE A C 1
ATOM 789 O O . ILE A 1 108 ? -7.778 -2.713 20.740 1.00 93.38 108 ILE A O 1
ATOM 793 N N . ALA A 1 109 ? -7.336 -4.919 20.935 1.00 94.38 109 ALA A N 1
ATOM 794 C CA . ALA A 1 109 ? -8.711 -5.346 20.715 1.00 94.38 109 ALA A CA 1
ATOM 795 C C . ALA A 1 109 ? -9.653 -4.765 21.780 1.00 94.38 109 ALA A C 1
ATOM 797 O O . ALA A 1 109 ? -10.743 -4.307 21.445 1.00 94.38 109 ALA A O 1
ATOM 798 N N . GLU A 1 110 ? -9.222 -4.688 23.040 1.00 94.94 110 GLU A N 1
ATOM 799 C CA . GLU A 1 110 ? -9.977 -4.035 24.113 1.00 94.94 110 GLU A CA 1
ATOM 800 C C . GLU A 1 110 ? -10.102 -2.517 23.896 1.00 94.94 110 GLU A C 1
ATOM 802 O O . GLU A 1 110 ? -11.197 -1.961 23.998 1.00 94.94 110 GLU A O 1
ATOM 807 N N . ALA A 1 111 ? -9.001 -1.836 23.560 1.00 94.94 111 ALA A N 1
ATOM 808 C CA . ALA A 1 111 ? -8.977 -0.382 23.418 1.00 94.94 111 ALA A CA 1
ATOM 809 C C . ALA A 1 111 ? -9.749 0.128 22.191 1.00 94.94 111 ALA A C 1
ATOM 811 O O . ALA A 1 111 ? -10.248 1.256 22.203 1.00 94.94 111 ALA A O 1
ATOM 812 N N . THR A 1 112 ? -9.811 -0.664 21.120 1.00 95.19 112 THR A N 1
ATOM 813 C CA . THR A 1 112 ? -10.302 -0.217 19.802 1.00 95.19 112 THR A CA 1
ATOM 814 C C . THR A 1 112 ? -11.513 -1.004 19.310 1.00 95.19 112 THR A C 1
ATOM 816 O O . THR A 1 112 ? -12.227 -0.533 18.427 1.00 95.19 112 THR A O 1
ATOM 819 N N . GLY A 1 113 ? -11.764 -2.188 19.875 1.00 95.69 113 GLY A N 1
ATOM 820 C CA . GLY A 1 113 ? -12.737 -3.151 19.366 1.00 95.69 113 GLY A CA 1
ATOM 821 C C . GLY A 1 113 ? -12.283 -3.875 18.094 1.00 95.69 113 GLY A C 1
ATOM 822 O O . GLY A 1 113 ? -13.096 -4.573 17.493 1.00 95.69 113 GLY A O 1
ATOM 823 N N . VAL A 1 114 ? -11.023 -3.703 17.674 1.00 94.88 114 VAL A N 1
ATOM 824 C CA . VAL A 1 114 ? -10.452 -4.294 16.456 1.00 94.88 114 VAL A CA 1
ATOM 825 C C . VAL A 1 114 ? -9.435 -5.366 16.821 1.00 94.88 114 VAL A C 1
ATOM 827 O O . VAL A 1 114 ? -8.400 -5.076 17.419 1.00 94.88 114 VAL A O 1
ATOM 830 N N . ASP A 1 115 ? -9.694 -6.603 16.403 1.00 93.38 115 ASP A N 1
ATOM 831 C CA . ASP A 1 115 ? -8.678 -7.651 16.425 1.00 93.38 115 ASP A CA 1
ATOM 832 C C . ASP A 1 115 ? -7.761 -7.497 15.205 1.00 93.38 115 ASP A C 1
ATOM 834 O O . ASP A 1 115 ? -8.198 -7.596 14.056 1.00 93.38 115 ASP A O 1
ATOM 838 N N . LEU A 1 116 ? -6.471 -7.259 15.447 1.00 91.38 116 LEU A N 1
ATOM 839 C CA . LEU A 1 116 ? -5.496 -7.023 14.381 1.00 91.38 116 LEU A CA 1
ATOM 840 C C . LEU A 1 116 ? -5.362 -8.198 13.412 1.00 91.38 116 LEU A C 1
ATOM 842 O O . LEU A 1 116 ? -5.016 -8.001 12.248 1.00 91.38 116 LEU A O 1
ATOM 846 N N . PHE A 1 117 ? -5.640 -9.415 13.875 1.00 91.50 117 PHE A N 1
ATOM 847 C CA . PHE A 1 117 ? -5.524 -10.617 13.059 1.00 91.50 117 PHE A CA 1
ATOM 848 C C . PHE A 1 117 ? -6.705 -10.813 12.101 1.00 91.50 117 PHE A C 1
ATOM 850 O O . PHE A 1 117 ? -6.572 -11.563 11.125 1.00 91.50 117 PHE A O 1
ATOM 857 N N . GLN A 1 118 ? -7.809 -10.094 12.334 1.00 93.00 118 GLN A N 1
ATOM 858 C CA . GLN A 1 118 ? -8.977 -10.041 11.452 1.00 93.00 118 GLN A CA 1
ATOM 859 C C . GLN A 1 118 ? -8.827 -9.026 10.316 1.00 93.00 118 GLN A C 1
ATOM 861 O O . GLN A 1 118 ? -9.658 -9.001 9.420 1.00 93.00 118 GLN A O 1
ATOM 866 N N . ILE A 1 119 ? -7.783 -8.198 10.306 1.00 94.12 119 ILE A N 1
ATOM 867 C CA . ILE A 1 119 ? -7.551 -7.288 9.183 1.00 94.12 119 ILE A CA 1
ATOM 868 C C . ILE A 1 119 ? -7.147 -8.116 7.960 1.00 94.12 119 ILE A C 1
ATOM 870 O O . ILE A 1 119 ? -6.175 -8.877 7.993 1.00 94.12 119 ILE A O 1
ATOM 874 N N . GLU A 1 120 ? -7.913 -7.971 6.881 1.00 95.62 120 GLU A N 1
ATOM 875 C CA . GLU A 1 120 ? -7.667 -8.639 5.604 1.00 95.62 120 GLU A CA 1
ATOM 876 C C . GLU A 1 120 ? -6.942 -7.721 4.630 1.00 95.62 120 GLU A C 1
ATOM 878 O O . GLU A 1 120 ? -5.998 -8.162 3.975 1.00 95.62 120 GLU A O 1
ATOM 883 N N . GLN A 1 121 ? -7.325 -6.444 4.567 1.00 97.19 121 GLN A N 1
ATOM 884 C CA . GLN A 1 121 ? -6.599 -5.432 3.809 1.00 97.19 121 GLN A CA 1
ATOM 885 C C . GLN A 1 121 ? -6.433 -4.146 4.616 1.00 97.19 121 GLN A C 1
ATOM 887 O O . GLN A 1 121 ? -7.259 -3.793 5.462 1.00 97.19 121 GLN A O 1
ATOM 892 N N . SER A 1 122 ? -5.340 -3.436 4.345 1.00 97.50 122 SER A N 1
ATOM 893 C CA . SER A 1 122 ? -5.120 -2.089 4.857 1.00 97.50 122 SER A CA 1
ATOM 894 C C . SER A 1 122 ? -4.634 -1.164 3.756 1.00 97.50 122 SER A C 1
ATOM 896 O O . SER A 1 122 ? -3.897 -1.559 2.850 1.00 97.50 122 SER A O 1
ATOM 898 N N . LEU A 1 123 ? -5.060 0.085 3.858 1.00 98.00 123 LEU A N 1
ATOM 899 C CA . LEU A 1 123 ? -4.668 1.188 3.007 1.00 98.00 123 LEU A CA 1
ATOM 900 C C . LEU A 1 123 ? -4.293 2.363 3.907 1.00 98.00 123 LEU A C 1
ATOM 902 O O . LEU A 1 123 ? -4.998 2.665 4.868 1.00 98.00 123 LEU A O 1
ATOM 906 N N . GLU A 1 124 ? -3.203 3.036 3.583 1.00 97.50 124 GLU A N 1
ATOM 907 C CA . GLU A 1 124 ? -2.793 4.294 4.190 1.00 97.50 124 GLU A CA 1
ATOM 908 C C . GLU A 1 124 ? -2.600 5.324 3.085 1.00 97.50 124 GLU A C 1
ATOM 910 O O . GLU A 1 124 ? -2.046 5.006 2.031 1.00 97.50 124 GLU A O 1
ATOM 915 N N . THR A 1 125 ? -3.067 6.544 3.304 1.00 97.19 125 THR A N 1
ATOM 916 C CA . THR A 1 125 ? -2.817 7.681 2.412 1.00 97.19 125 THR A CA 1
ATOM 917 C C . THR A 1 125 ? -2.448 8.922 3.230 1.00 97.19 125 THR A C 1
ATOM 919 O O . THR A 1 125 ? -2.535 8.892 4.460 1.00 97.19 125 THR A O 1
ATOM 922 N N . GLY A 1 126 ? -2.030 10.000 2.565 1.00 93.50 126 GLY A N 1
ATOM 923 C CA . GLY A 1 126 ? -1.615 11.255 3.209 1.00 93.50 126 GLY A CA 1
ATOM 924 C C . GLY A 1 126 ? -0.121 11.307 3.552 1.00 93.50 126 GLY A C 1
ATOM 925 O O . GLY A 1 126 ? 0.685 10.524 3.047 1.00 93.50 126 GLY A O 1
ATOM 926 N N . ILE A 1 127 ? 0.270 12.250 4.406 1.00 90.19 127 ILE A N 1
ATOM 927 C CA . ILE A 1 127 ? 1.664 12.461 4.839 1.00 90.19 127 ILE A CA 1
ATOM 928 C C . ILE A 1 127 ? 1.841 12.148 6.326 1.00 90.19 127 ILE A C 1
ATOM 930 O O . ILE A 1 127 ? 0.863 12.116 7.072 1.00 90.19 127 ILE A O 1
ATOM 934 N N . PRO A 1 128 ? 3.081 11.934 6.815 1.00 86.62 128 PRO A N 1
ATOM 935 C CA . PRO A 1 128 ? 3.319 11.747 8.241 1.00 86.62 128 PRO A CA 1
ATOM 936 C C . PRO A 1 128 ? 2.645 12.833 9.086 1.00 86.62 128 PRO A C 1
ATOM 938 O O . PRO A 1 128 ? 2.772 14.017 8.792 1.00 86.62 128 PRO A O 1
ATOM 941 N N . LEU A 1 129 ? 1.993 12.398 10.168 1.00 85.75 129 LEU A N 1
ATOM 942 C CA . LEU A 1 129 ? 1.098 13.171 11.041 1.00 85.75 129 LEU A CA 1
ATOM 943 C C . LEU A 1 129 ? -0.312 13.410 10.486 1.00 85.75 129 LEU A C 1
ATOM 945 O O . LEU A 1 129 ? -1.222 13.439 11.301 1.00 85.75 129 LEU A O 1
ATOM 949 N N . ASP A 1 130 ? -0.542 13.439 9.181 1.00 91.50 130 ASP A N 1
ATOM 950 C CA . ASP A 1 130 ? -1.883 13.596 8.593 1.00 91.50 130 ASP A CA 1
ATOM 951 C C . ASP A 1 130 ? -2.250 12.376 7.742 1.00 91.50 130 ASP A C 1
ATOM 953 O O . ASP A 1 130 ? -2.725 12.472 6.617 1.00 91.50 130 ASP A O 1
ATOM 957 N N . VAL A 1 131 ? -1.993 11.189 8.297 1.00 93.75 131 VAL A N 1
ATOM 958 C CA . VAL A 1 131 ? -2.286 9.919 7.629 1.00 93.75 131 VAL A CA 1
ATOM 959 C C . VAL A 1 131 ? -3.762 9.550 7.749 1.00 93.75 131 VAL A C 1
ATOM 961 O O . VAL A 1 131 ? -4.416 9.794 8.768 1.00 93.75 131 VAL A O 1
ATOM 964 N N . HIS A 1 132 ? -4.276 8.884 6.725 1.00 95.62 132 HIS A N 1
ATOM 965 C CA . HIS A 1 132 ? -5.622 8.328 6.695 1.00 95.62 132 HIS A CA 1
ATOM 966 C C . HIS A 1 132 ? -5.513 6.811 6.597 1.00 95.62 132 HIS A C 1
ATOM 968 O O . HIS A 1 132 ? -4.909 6.295 5.659 1.00 95.62 132 HIS A O 1
ATOM 974 N N . VAL A 1 133 ? -6.082 6.096 7.562 1.00 96.94 133 VAL A N 1
ATOM 975 C CA . VAL A 1 133 ? -6.033 4.634 7.633 1.00 96.94 133 VAL A CA 1
ATOM 976 C C . VAL A 1 133 ? -7.386 4.069 7.233 1.00 96.94 133 VAL A C 1
ATOM 978 O O . VAL A 1 133 ? -8.405 4.472 7.789 1.00 96.94 133 VAL A O 1
ATOM 981 N N . TRP A 1 134 ? -7.383 3.100 6.321 1.00 97.56 134 TRP A N 1
ATOM 982 C CA . TRP A 1 134 ? -8.563 2.356 5.887 1.00 97.56 134 TRP A CA 1
ATOM 983 C C . TRP A 1 134 ? -8.295 0.869 6.063 1.00 97.56 134 TRP A C 1
ATOM 985 O O . TRP A 1 134 ? -7.298 0.352 5.560 1.00 97.56 134 TRP A O 1
ATOM 995 N N . LEU A 1 135 ? -9.173 0.177 6.775 1.00 97.44 135 LEU A N 1
ATOM 996 C CA . LEU A 1 135 ? -9.035 -1.238 7.100 1.00 97.44 135 LEU A CA 1
ATOM 997 C C . LEU A 1 135 ? -10.285 -1.975 6.645 1.00 97.44 135 LEU A C 1
ATOM 999 O O . LEU A 1 135 ? -11.392 -1.483 6.846 1.00 97.44 135 LEU A O 1
ATOM 1003 N N . THR A 1 136 ? -10.114 -3.170 6.101 1.00 97.62 136 THR A N 1
ATOM 1004 C CA . THR A 1 136 ? -11.210 -4.087 5.768 1.00 97.62 136 THR A CA 1
ATOM 1005 C C . THR A 1 136 ? -10.953 -5.450 6.394 1.00 97.62 136 THR A C 1
ATOM 1007 O O . THR A 1 136 ? -9.807 -5.857 6.612 1.00 97.62 136 THR A O 1
ATOM 1010 N N . GLY A 1 137 ? -12.037 -6.144 6.718 1.00 95.56 137 GLY A N 1
ATOM 1011 C CA . GLY A 1 137 ? -12.018 -7.451 7.361 1.00 95.56 137 GLY A CA 1
ATOM 1012 C C . GLY A 1 137 ? -13.358 -7.756 8.032 1.00 95.56 137 GLY A C 1
ATOM 1013 O O . GLY A 1 137 ? -14.236 -6.890 8.073 1.00 95.56 137 GLY A O 1
ATOM 1014 N N . PRO A 1 138 ? -13.542 -8.972 8.570 1.00 95.25 138 PRO A N 1
ATOM 1015 C CA . PRO A 1 138 ? -14.752 -9.383 9.280 1.00 95.25 138 PRO A CA 1
ATOM 1016 C C . PRO A 1 138 ? -14.833 -8.779 10.694 1.00 95.25 138 PRO A C 1
ATOM 1018 O O . PRO A 1 138 ? -14.921 -9.502 11.687 1.00 95.25 138 PRO A O 1
ATOM 1021 N N . PHE A 1 139 ? -14.777 -7.452 10.800 1.00 94.50 139 PHE A N 1
ATOM 1022 C CA . PHE A 1 139 ? -14.893 -6.747 12.075 1.00 94.50 139 PHE A CA 1
ATOM 1023 C C . PHE A 1 139 ? -16.292 -6.930 12.681 1.00 94.50 139 PHE A C 1
ATOM 1025 O O . PHE A 1 139 ? -17.263 -7.108 11.952 1.00 94.50 139 PHE A O 1
ATOM 1032 N N . ASP A 1 140 ? -16.414 -6.835 14.011 1.00 95.94 140 ASP A N 1
ATOM 1033 C CA . ASP A 1 140 ? -17.700 -6.602 14.686 1.00 95.94 140 ASP A CA 1
ATOM 1034 C C . ASP A 1 140 ? -17.885 -5.083 14.858 1.00 95.94 140 ASP A C 1
ATOM 1036 O O . ASP A 1 140 ? -17.325 -4.497 15.795 1.00 95.94 140 ASP A O 1
ATOM 1040 N N . PRO A 1 141 ? -18.693 -4.408 14.014 1.00 95.94 141 PRO A N 1
ATOM 1041 C CA . PRO A 1 141 ? -18.881 -2.965 14.117 1.00 95.94 141 PRO A CA 1
ATOM 1042 C C . PRO A 1 141 ? -19.493 -2.562 15.464 1.00 95.94 141 PRO A C 1
ATOM 1044 O O . PRO A 1 141 ? -19.308 -1.438 15.932 1.00 95.94 141 PRO A O 1
ATOM 1047 N N . ALA A 1 142 ? -20.250 -3.448 16.122 1.00 96.56 142 ALA A N 1
ATOM 1048 C CA . ALA A 1 142 ? -20.794 -3.172 17.445 1.00 96.56 142 ALA A CA 1
ATOM 1049 C C . ALA A 1 142 ? -19.704 -3.221 18.525 1.00 96.56 142 ALA A C 1
ATOM 1051 O O . ALA A 1 142 ? -19.760 -2.423 19.462 1.00 96.56 142 ALA A O 1
ATOM 1052 N N . ALA A 1 143 ? -18.703 -4.100 18.405 1.00 96.69 143 ALA A N 1
ATOM 1053 C CA . ALA A 1 143 ? -17.543 -4.109 19.298 1.00 96.69 143 ALA A CA 1
ATOM 1054 C C . ALA A 1 143 ? -16.732 -2.817 19.178 1.00 96.69 143 ALA A C 1
ATOM 1056 O O . ALA A 1 143 ? -16.457 -2.193 20.204 1.00 96.69 143 ALA A O 1
ATOM 1057 N N . VAL A 1 144 ? -16.453 -2.366 17.950 1.00 97.56 144 VAL A N 1
ATOM 1058 C CA . VAL A 1 144 ? -15.755 -1.094 17.694 1.00 97.56 144 VAL A CA 1
ATOM 1059 C C . VAL A 1 144 ? -16.520 0.080 18.307 1.00 97.56 144 VAL A C 1
ATOM 1061 O O . VAL A 1 144 ? -15.966 0.833 19.108 1.00 97.56 144 VAL A O 1
ATOM 1064 N N . ARG A 1 145 ? -17.828 0.201 18.030 1.00 97.00 145 ARG A N 1
ATOM 1065 C CA . ARG A 1 145 ? -18.665 1.266 18.614 1.00 97.00 145 ARG A CA 1
ATOM 1066 C C . ARG A 1 145 ? -18.671 1.228 20.146 1.00 97.00 145 ARG A C 1
ATOM 1068 O O . ARG A 1 145 ? -18.568 2.280 20.772 1.00 97.00 145 ARG A O 1
ATOM 1075 N N . ARG A 1 146 ? -18.765 0.041 20.766 1.00 97.69 146 ARG A N 1
ATOM 1076 C CA . ARG A 1 146 ? -18.716 -0.113 22.235 1.00 97.69 146 ARG A CA 1
ATOM 1077 C C . ARG A 1 146 ? -17.370 0.332 22.812 1.00 97.69 146 ARG A C 1
ATOM 1079 O O . ARG A 1 146 ? -17.368 1.069 23.797 1.00 97.69 146 ARG A O 1
ATOM 1086 N N . ALA A 1 147 ? -16.257 -0.082 22.207 1.00 97.88 147 ALA A N 1
ATOM 1087 C CA . ALA A 1 147 ? -14.915 0.294 22.651 1.00 97.88 147 ALA A CA 1
ATOM 1088 C C . ALA A 1 147 ? -14.699 1.814 22.551 1.00 97.88 147 ALA A C 1
ATOM 1090 O O . ALA A 1 147 ? -14.304 2.456 23.526 1.00 97.88 147 ALA A O 1
ATOM 1091 N N . LEU A 1 148 ? -15.065 2.417 21.414 1.00 97.75 148 LEU A N 1
ATOM 1092 C CA . LEU A 1 148 ? -14.980 3.864 21.201 1.00 97.75 148 LEU A CA 1
ATOM 1093 C C . LEU A 1 148 ? -15.874 4.647 22.178 1.00 97.75 148 LEU A C 1
ATOM 1095 O O . LEU A 1 148 ? -15.420 5.620 22.787 1.00 97.75 148 LEU A O 1
ATOM 1099 N N . ALA A 1 149 ? -17.116 4.205 22.402 1.00 97.50 149 ALA A N 1
ATOM 1100 C CA . ALA A 1 149 ? -18.017 4.827 23.374 1.00 97.50 149 ALA A CA 1
ATOM 1101 C C . ALA A 1 149 ? -17.451 4.783 24.804 1.00 97.50 149 ALA A C 1
ATOM 1103 O O . ALA A 1 149 ? -17.521 5.780 25.525 1.00 97.50 149 ALA A O 1
ATOM 1104 N N . GLY A 1 150 ? -16.811 3.673 25.196 1.00 97.12 150 GLY A N 1
ATOM 1105 C CA . GLY A 1 150 ? -16.101 3.550 26.476 1.00 97.12 150 GLY A CA 1
ATOM 1106 C C . GLY A 1 150 ? -14.969 4.569 26.654 1.00 97.12 150 GLY A C 1
ATOM 1107 O O . GLY A 1 150 ? -14.637 4.941 27.778 1.00 97.12 150 GLY A O 1
ATOM 1108 N N . ARG A 1 151 ? -14.429 5.092 25.547 1.00 96.00 151 ARG A N 1
ATOM 1109 C CA . ARG A 1 151 ? -13.407 6.149 25.514 1.00 96.00 151 ARG A CA 1
ATOM 1110 C C . ARG A 1 151 ? -13.994 7.550 25.322 1.00 96.00 151 ARG A C 1
ATOM 1112 O O . ARG A 1 151 ? -13.247 8.512 25.147 1.00 96.00 151 ARG A O 1
ATOM 1119 N N . GLY A 1 152 ? -15.317 7.701 25.382 1.00 96.62 152 GLY A N 1
ATOM 1120 C CA . GLY A 1 152 ? -16.023 8.978 25.245 1.00 96.62 152 GLY A CA 1
ATOM 1121 C C . GLY A 1 152 ? -16.173 9.466 23.804 1.00 96.62 152 GLY A C 1
ATOM 1122 O O . GLY A 1 152 ? -16.340 10.664 23.585 1.00 96.62 152 GLY A O 1
ATOM 1123 N N . TYR A 1 153 ? -16.091 8.568 22.821 1.00 97.75 153 TYR A N 1
ATOM 1124 C CA . TYR A 1 153 ? -16.503 8.890 21.460 1.00 97.75 153 TYR A CA 1
ATOM 1125 C C . TYR A 1 153 ? -18.026 8.900 21.367 1.00 97.75 153 TYR A C 1
ATOM 1127 O O . TYR A 1 153 ? -18.711 8.082 21.982 1.00 97.75 153 TYR A O 1
ATOM 1135 N N . GLN A 1 154 ? -18.547 9.826 20.576 1.00 96.31 154 GLN A N 1
ATOM 1136 C CA . GLN A 1 154 ? -19.968 9.989 20.317 1.00 96.31 154 GLN A CA 1
ATOM 1137 C C . GLN A 1 154 ? -20.200 9.923 18.814 1.00 96.31 154 GLN A C 1
ATOM 1139 O O . GLN A 1 154 ? -19.374 10.395 18.031 1.00 96.31 154 GLN A O 1
ATOM 1144 N N . GLN A 1 155 ? -21.322 9.330 18.418 1.00 93.75 155 GLN A N 1
ATOM 1145 C CA . GLN A 1 155 ? -21.733 9.324 17.024 1.00 93.75 155 GLN A CA 1
ATOM 1146 C C . GLN A 1 155 ? -22.106 10.746 16.600 1.00 93.75 155 GLN A C 1
ATOM 1148 O O . GLN A 1 155 ? -22.916 11.407 17.252 1.00 93.75 155 GLN A O 1
ATOM 1153 N N . ILE A 1 156 ? -21.527 11.201 15.497 1.00 90.06 156 ILE A N 1
ATOM 1154 C CA . ILE A 1 156 ? -21.892 12.453 14.849 1.00 90.06 156 ILE A CA 1
ATOM 1155 C C . ILE A 1 156 ? -22.939 12.086 13.805 1.00 90.06 156 ILE A C 1
ATOM 1157 O O . ILE A 1 156 ? -22.638 11.394 12.835 1.00 90.06 156 ILE A O 1
ATOM 1161 N N . ALA A 1 157 ? -24.190 12.470 14.059 1.00 66.12 157 ALA A N 1
ATOM 1162 C CA . ALA A 1 157 ? -25.319 12.108 13.213 1.00 66.12 157 ALA A CA 1
ATOM 1163 C C . ALA A 1 157 ? -25.066 12.513 11.753 1.00 66.12 157 ALA A C 1
ATOM 1165 O O . ALA A 1 157 ? -24.842 13.688 11.454 1.00 66.12 157 ALA A O 1
ATOM 1166 N N . ALA A 1 158 ? -25.128 11.533 10.857 1.00 61.66 158 ALA A N 1
ATOM 1167 C CA . ALA A 1 158 ? -25.087 11.746 9.423 1.00 61.66 158 ALA A CA 1
ATOM 1168 C C . ALA A 1 158 ? -26.140 10.843 8.775 1.00 61.66 158 ALA A C 1
ATOM 1170 O O . ALA A 1 158 ? -25.833 9.745 8.327 1.00 61.66 158 ALA A O 1
ATOM 1171 N N . ASP A 1 159 ? -27.388 11.321 8.719 1.00 64.75 159 ASP A N 1
ATOM 1172 C CA . ASP A 1 159 ? -28.538 10.586 8.159 1.00 64.75 159 ASP A CA 1
ATOM 1173 C C . ASP A 1 159 ? -28.336 10.146 6.688 1.00 64.75 159 ASP A C 1
ATOM 1175 O O . ASP A 1 159 ? -29.114 9.351 6.167 1.00 64.75 159 ASP A O 1
ATOM 1179 N N . ALA A 1 160 ? -27.302 10.661 6.009 1.00 70.81 160 ALA A N 1
ATOM 1180 C CA . ALA A 1 160 ? -26.962 10.365 4.617 1.00 70.81 160 ALA A CA 1
ATOM 1181 C C . ALA A 1 160 ? -25.601 9.660 4.417 1.00 70.81 160 ALA A C 1
ATOM 1183 O O . ALA A 1 160 ? -25.264 9.320 3.282 1.00 70.81 160 ALA A O 1
ATOM 1184 N N . SER A 1 161 ? -24.816 9.445 5.478 1.00 81.50 161 SER A N 1
ATOM 1185 C CA . SER A 1 161 ? -23.495 8.811 5.374 1.00 81.50 161 SER A CA 1
ATOM 1186 C C . SER A 1 161 ? -23.631 7.288 5.265 1.00 81.50 161 SER A C 1
ATOM 1188 O O . SER A 1 161 ? -24.394 6.699 6.031 1.00 81.50 161 SER A O 1
ATOM 1190 N N . PRO A 1 162 ? -22.858 6.611 4.394 1.00 85.38 162 PRO A N 1
ATOM 1191 C CA . PRO A 1 162 ? -22.744 5.153 4.431 1.00 85.38 162 PRO A CA 1
ATOM 1192 C C . PRO A 1 162 ? -21.954 4.649 5.654 1.00 85.38 162 PRO A C 1
ATOM 1194 O O . PRO A 1 162 ? -21.869 3.444 5.865 1.00 85.38 162 PRO A O 1
ATOM 1197 N N . PHE A 1 163 ? -21.367 5.554 6.442 1.00 91.12 163 PHE A N 1
ATOM 1198 C CA . PHE A 1 163 ? -20.595 5.252 7.644 1.00 91.12 163 PHE A CA 1
ATOM 1199 C C . PHE A 1 163 ? -21.205 5.877 8.897 1.00 91.12 163 PHE A C 1
ATOM 1201 O O . PHE A 1 163 ? -21.589 7.051 8.891 1.00 91.12 163 PHE A O 1
ATOM 1208 N N . ASP A 1 164 ? -21.135 5.148 10.007 1.00 93.31 164 ASP A N 1
ATOM 1209 C CA . ASP A 1 164 ? -21.285 5.719 11.338 1.00 93.31 164 ASP A CA 1
ATOM 1210 C C . ASP A 1 164 ? -19.983 6.404 11.741 1.00 93.31 164 ASP A C 1
ATOM 1212 O O . ASP A 1 164 ? -18.968 5.744 11.966 1.00 93.31 164 ASP A O 1
ATOM 1216 N N . ILE A 1 165 ? -20.003 7.730 11.842 1.00 95.06 165 ILE A N 1
ATOM 1217 C CA . ILE A 1 165 ? -18.827 8.506 12.241 1.00 95.06 165 ILE A CA 1
ATOM 1218 C C . ILE A 1 165 ? -18.872 8.739 13.744 1.00 95.06 165 ILE A C 1
ATOM 1220 O O . ILE A 1 165 ? -19.825 9.313 14.270 1.00 95.06 165 ILE A O 1
ATOM 1224 N N . LEU A 1 166 ? -17.824 8.308 14.435 1.00 96.62 166 LEU A N 1
ATOM 1225 C CA . LEU A 1 166 ? -17.624 8.497 15.861 1.00 96.62 166 LEU A CA 1
ATOM 1226 C C . LEU A 1 166 ? -16.445 9.439 16.084 1.00 96.62 166 LEU A C 1
ATOM 1228 O O . LEU A 1 166 ? -15.357 9.214 15.560 1.00 96.62 166 LEU A O 1
ATOM 1232 N N . ALA A 1 167 ? -16.628 10.459 16.917 1.00 96.81 167 ALA A N 1
ATOM 1233 C CA . ALA A 1 167 ? -15.539 11.342 17.320 1.00 96.81 167 ALA A CA 1
ATOM 1234 C C . ALA A 1 167 ? -15.545 11.578 18.825 1.00 96.81 167 ALA A C 1
ATOM 1236 O O . ALA A 1 167 ? -16.595 11.564 19.475 1.00 96.81 167 ALA A O 1
ATOM 1237 N N . LYS A 1 168 ? -14.356 11.812 19.378 1.00 96.25 168 LYS A N 1
ATOM 1238 C CA . LYS A 1 168 ? -14.176 12.131 20.790 1.00 96.25 168 LYS A CA 1
ATOM 1239 C C . LYS A 1 168 ? -14.990 13.376 21.143 1.00 96.25 168 LYS A C 1
ATOM 1241 O O . LYS A 1 168 ? -14.881 14.391 20.463 1.00 96.25 168 LYS A O 1
ATOM 1246 N N . ASP A 1 169 ? -15.845 13.260 22.157 1.00 94.88 169 ASP A N 1
ATOM 1247 C CA . ASP A 1 169 ? -16.734 14.331 22.631 1.00 94.88 169 ASP A CA 1
ATOM 1248 C C . ASP A 1 169 ? -17.669 14.919 21.546 1.00 94.88 169 ASP A C 1
ATOM 1250 O O . ASP A 1 169 ? -18.216 16.007 21.712 1.00 94.88 169 ASP A O 1
ATOM 1254 N N . GLY A 1 170 ? -17.882 14.184 20.446 1.00 93.88 170 GLY A N 1
ATOM 1255 C CA . GLY A 1 170 ? -18.727 14.603 19.324 1.00 93.88 170 GLY A CA 1
ATOM 1256 C C . GLY A 1 170 ? -18.083 15.619 18.374 1.00 93.88 170 GLY A C 1
ATOM 1257 O O . GLY A 1 170 ? -18.790 16.190 17.546 1.00 93.88 170 GLY A O 1
ATOM 1258 N N . ASP A 1 171 ? -16.767 15.841 18.461 1.00 93.44 171 ASP A N 1
ATOM 1259 C CA . ASP A 1 171 ? -16.050 16.813 17.631 1.00 93.44 171 ASP A CA 1
ATOM 1260 C C . ASP A 1 171 ? -14.962 16.143 16.779 1.00 93.44 171 ASP A C 1
ATOM 1262 O O . ASP A 1 171 ? -13.978 15.608 17.297 1.00 93.44 171 ASP A O 1
ATOM 1266 N N . VAL A 1 172 ? -15.125 16.197 15.451 1.00 93.25 172 VAL A N 1
ATOM 1267 C CA . VAL A 1 172 ? -14.140 15.657 14.499 1.00 93.25 172 VAL A CA 1
ATOM 1268 C C . VAL A 1 172 ? -12.791 16.383 14.535 1.00 93.25 172 VAL A C 1
ATOM 1270 O O . VAL A 1 172 ? -11.777 15.800 14.162 1.00 93.25 172 VAL A O 1
ATOM 1273 N N . SER A 1 173 ? -12.743 17.628 15.012 1.00 92.06 173 SER A N 1
ATOM 1274 C CA . SER A 1 173 ? -11.508 18.423 15.034 1.00 92.06 173 SER A CA 1
ATOM 1275 C C . SER A 1 173 ? -10.498 17.958 16.094 1.00 92.06 173 SER A C 1
ATOM 1277 O O . SER A 1 173 ? -9.303 18.247 15.983 1.00 92.06 173 SER A O 1
ATOM 1279 N N . ASN A 1 174 ? -10.940 17.150 17.069 1.00 89.31 174 ASN A N 1
ATOM 1280 C CA . ASN A 1 174 ? -10.087 16.560 18.106 1.00 89.31 174 ASN A CA 1
ATOM 1281 C C . ASN A 1 174 ? -8.991 15.641 17.546 1.00 89.31 174 ASN A C 1
ATOM 1283 O O . ASN A 1 174 ? -7.983 15.402 18.215 1.00 89.31 174 ASN A O 1
ATOM 1287 N N . GLY A 1 175 ? -9.145 15.175 16.303 1.00 89.56 175 GLY A N 1
ATOM 1288 C CA . GLY A 1 175 ? -8.136 14.390 15.607 1.00 89.56 175 GLY A CA 1
ATOM 1289 C C . GLY A 1 175 ? -6.784 15.097 15.507 1.00 89.56 175 GLY A C 1
ATOM 1290 O O . GLY A 1 175 ? -5.760 14.424 15.557 1.00 89.56 175 GLY A O 1
ATOM 1291 N N . ASN A 1 176 ? -6.748 16.431 15.454 1.00 89.62 176 ASN A N 1
ATOM 1292 C CA . ASN A 1 176 ? -5.523 17.225 15.293 1.00 89.62 176 ASN A CA 1
ATOM 1293 C C . ASN A 1 176 ? -4.818 17.616 16.599 1.00 89.62 176 ASN A C 1
ATOM 1295 O O . ASN A 1 176 ? -3.685 18.099 16.567 1.00 89.62 176 ASN A O 1
ATOM 1299 N N . ALA A 1 177 ? -5.448 17.384 17.750 1.00 91.69 177 ALA A N 1
ATOM 1300 C CA . ALA A 1 177 ? -4.897 17.770 19.042 1.00 91.69 177 ALA A CA 1
ATOM 1301 C C . ALA A 1 177 ? -3.905 16.724 19.573 1.00 91.69 177 ALA A C 1
ATOM 1303 O O . ALA A 1 177 ? -4.261 15.567 19.792 1.00 91.69 177 ALA A O 1
ATOM 1304 N N . PHE A 1 178 ? -2.662 17.142 19.816 1.00 93.06 178 PHE A N 1
ATOM 1305 C CA . PHE A 1 178 ? -1.640 16.310 20.450 1.00 93.06 178 PHE A CA 1
ATOM 1306 C C . PHE A 1 178 ? -1.715 16.424 21.973 1.00 93.06 178 PHE A C 1
ATOM 1308 O O . PHE A 1 178 ? -1.606 17.525 22.514 1.00 93.06 178 PHE A O 1
ATOM 1315 N N . ASP A 1 179 ? -1.794 15.286 22.661 1.00 94.38 179 ASP A N 1
ATOM 1316 C CA . ASP A 1 179 ? -1.684 15.218 24.118 1.00 94.38 179 ASP A CA 1
ATOM 1317 C C . ASP A 1 179 ? -0.835 14.018 24.548 1.00 94.38 179 ASP A C 1
ATOM 1319 O O . ASP A 1 179 ? -1.324 12.919 24.797 1.00 94.38 179 ASP A O 1
ATOM 1323 N N . LEU A 1 180 ? 0.472 14.232 24.703 1.00 94.00 180 LEU A N 1
ATOM 1324 C CA . LEU A 1 180 ? 1.389 13.166 25.116 1.00 94.00 180 LEU A CA 1
ATOM 1325 C C . LEU A 1 180 ? 1.098 12.613 26.521 1.00 94.00 180 LEU A C 1
ATOM 1327 O O . LEU A 1 180 ? 1.585 11.530 26.845 1.00 94.00 180 LEU A O 1
ATOM 1331 N N . THR A 1 181 ? 0.321 13.320 27.349 1.00 95.75 181 THR A N 1
ATOM 1332 C CA . THR A 1 181 ? -0.108 12.805 28.659 1.00 95.75 181 THR A CA 1
ATOM 1333 C C . THR A 1 181 ? -1.235 11.781 28.532 1.00 95.75 181 THR A C 1
ATOM 1335 O O . THR A 1 181 ? -1.333 10.883 29.364 1.00 95.75 181 THR A O 1
ATOM 1338 N N . ALA A 1 182 ? -2.008 11.854 27.445 1.00 93.62 182 ALA A N 1
ATOM 1339 C CA . ALA A 1 182 ? -3.032 10.891 27.053 1.00 93.62 182 ALA A CA 1
ATOM 1340 C C . ALA A 1 182 ? -2.507 9.818 26.077 1.00 93.62 182 ALA A C 1
ATOM 1342 O O . ALA A 1 182 ? -3.297 9.125 25.432 1.00 93.62 182 ALA A O 1
ATOM 1343 N N . ARG A 1 183 ? -1.179 9.674 25.938 1.00 94.38 183 ARG A N 1
ATOM 1344 C CA . ARG A 1 183 ? -0.568 8.685 25.042 1.00 94.38 183 ARG A CA 1
ATOM 1345 C C . ARG A 1 183 ? -0.986 7.264 25.424 1.00 94.38 183 ARG A C 1
ATOM 1347 O O . ARG A 1 183 ? -0.693 6.793 26.519 1.00 94.38 183 ARG A O 1
ATOM 1354 N N . ASP A 1 184 ? -1.570 6.567 24.459 1.00 93.25 184 ASP A N 1
ATOM 1355 C CA . ASP A 1 184 ? -2.014 5.180 24.559 1.00 93.25 184 ASP A CA 1
ATOM 1356 C C . ASP A 1 184 ? -1.617 4.418 23.282 1.00 93.25 184 ASP A C 1
ATOM 1358 O O . ASP A 1 184 ? -2.320 4.496 22.271 1.00 93.25 184 ASP A O 1
ATOM 1362 N N . PRO A 1 185 ? -0.479 3.699 23.284 1.00 91.62 185 PRO A N 1
ATOM 1363 C CA . PRO A 1 185 ? -0.028 2.928 22.125 1.00 91.62 185 PRO A CA 1
ATOM 1364 C C . PRO A 1 185 ? -0.998 1.820 21.694 1.00 91.62 185 PRO A C 1
ATOM 1366 O O . PRO A 1 185 ? -0.966 1.413 20.536 1.00 91.62 185 PRO A O 1
ATOM 1369 N N . ASN A 1 186 ? -1.879 1.356 22.587 1.00 92.88 186 ASN A N 1
ATOM 1370 C CA . ASN A 1 186 ? -2.857 0.317 22.257 1.00 92.88 186 ASN A CA 1
ATOM 1371 C C . ASN A 1 186 ? -4.057 0.886 21.482 1.00 92.88 186 ASN A C 1
ATOM 1373 O O . ASN A 1 186 ? -4.834 0.145 20.881 1.00 92.88 186 ASN A O 1
ATOM 1377 N N . PHE A 1 187 ? -4.215 2.210 21.455 1.00 93.81 187 PHE A N 1
ATOM 1378 C CA . PHE A 1 187 ? -5.242 2.869 20.666 1.00 93.81 187 PHE A CA 1
ATOM 1379 C C . PHE A 1 187 ? -4.702 3.239 19.277 1.00 93.81 187 PHE A C 1
ATOM 1381 O O . PHE A 1 187 ? -4.082 4.286 19.079 1.00 93.81 187 PHE A O 1
ATOM 1388 N N . ILE A 1 188 ? -4.958 2.373 18.291 1.00 93.06 188 ILE A N 1
ATOM 1389 C CA . ILE A 1 188 ? -4.400 2.480 16.928 1.00 93.06 188 ILE A CA 1
ATOM 1390 C C . ILE A 1 188 ? -4.887 3.706 16.130 1.00 93.06 188 ILE A C 1
ATOM 1392 O O . ILE A 1 188 ? -4.293 4.043 15.107 1.00 93.06 188 ILE A O 1
ATOM 1396 N N . PHE A 1 189 ? -5.914 4.417 16.607 1.00 93.62 189 PHE A N 1
ATOM 1397 C CA . PHE A 1 189 ? -6.477 5.618 15.975 1.00 93.62 189 PHE A CA 1
ATOM 1398 C C . PHE A 1 189 ? -5.858 6.909 16.550 1.00 93.62 189 PHE A C 1
ATOM 1400 O O . PHE A 1 189 ? -6.540 7.773 17.101 1.00 93.62 189 PHE A O 1
ATOM 1407 N N . GLY A 1 190 ? -4.527 7.014 16.460 1.00 92.06 190 GLY A N 1
ATOM 1408 C CA . GLY A 1 190 ? -3.760 8.200 16.877 1.00 92.06 190 GLY A CA 1
ATOM 1409 C C . GLY A 1 190 ? -3.215 8.179 18.312 1.00 92.06 190 GLY A C 1
ATOM 1410 O O . GLY A 1 190 ? -2.459 9.079 18.697 1.00 92.06 190 GLY A O 1
ATOM 1411 N N . GLY A 1 191 ? -3.508 7.135 19.090 1.00 92.88 191 GLY A N 1
ATOM 1412 C CA . GLY A 1 191 ? -3.170 7.053 20.512 1.00 92.88 191 GLY A CA 1
ATOM 1413 C C . GLY A 1 191 ? -1.672 7.068 20.817 1.00 92.88 191 GLY A C 1
ATOM 1414 O O . GLY A 1 191 ? -1.264 7.620 21.838 1.00 92.88 191 GLY A O 1
ATOM 1415 N N . ASN A 1 192 ? -0.812 6.591 19.910 1.00 90.62 192 ASN A N 1
ATOM 1416 C CA . ASN A 1 192 ? 0.645 6.666 20.099 1.00 90.62 192 ASN A CA 1
ATOM 1417 C C . ASN A 1 192 ? 1.171 8.117 20.208 1.00 90.62 192 ASN A C 1
ATOM 1419 O O . ASN A 1 192 ? 2.225 8.344 20.800 1.00 90.62 192 ASN A O 1
ATOM 1423 N N . LEU A 1 193 ? 0.429 9.093 19.675 1.00 92.00 193 LEU A N 1
ATOM 1424 C CA . LEU A 1 193 ? 0.704 10.531 19.794 1.00 92.00 193 LEU A CA 1
ATOM 1425 C C . LEU A 1 193 ? -0.284 11.234 20.743 1.00 92.00 193 LEU A C 1
ATOM 1427 O O . LEU A 1 193 ? -0.310 12.462 20.807 1.00 92.00 193 LEU A O 1
ATOM 1431 N N . GLY A 1 194 ? -1.106 10.455 21.454 1.00 94.06 194 GLY A N 1
ATOM 1432 C CA . GLY A 1 194 ? -2.179 10.947 22.314 1.00 94.06 194 GLY A CA 1
ATOM 1433 C C . GLY A 1 194 ? -3.298 11.667 21.567 1.00 94.06 194 GLY A C 1
ATOM 1434 O O . GLY A 1 194 ? -4.031 12.450 22.162 1.00 94.06 194 GLY A O 1
ATOM 1435 N N . ARG A 1 195 ? -3.414 11.434 20.256 1.00 94.75 195 ARG A N 1
ATOM 1436 C CA . ARG A 1 195 ? -4.487 11.989 19.430 1.00 94.75 195 ARG A CA 1
ATOM 1437 C C . ARG A 1 195 ? -5.718 11.100 19.529 1.00 94.75 195 ARG A C 1
ATOM 1439 O O . ARG A 1 195 ? -5.617 9.895 19.759 1.00 94.75 195 ARG A O 1
ATOM 1446 N N . SER A 1 196 ? -6.876 11.710 19.319 1.00 95.94 196 SER A N 1
ATOM 1447 C CA . SER A 1 196 ? -8.166 11.025 19.273 1.00 95.94 196 SER A CA 1
ATOM 1448 C C . SER A 1 196 ? -8.771 11.176 17.883 1.00 95.94 196 SER A C 1
ATOM 1450 O O . SER A 1 196 ? -9.614 12.045 17.664 1.00 95.94 196 SER A O 1
ATOM 1452 N N . TRP A 1 197 ? -8.279 10.388 16.924 1.00 96.81 197 TRP A N 1
ATOM 1453 C CA . TRP A 1 197 ? -8.760 10.456 15.543 1.00 96.81 197 TRP A CA 1
ATOM 1454 C C . TRP A 1 197 ? -10.224 10.022 15.464 1.00 96.81 197 TRP A C 1
ATOM 1456 O O . TRP A 1 197 ? -10.560 8.965 16.004 1.00 96.81 197 TRP A O 1
ATOM 1466 N N . PRO A 1 198 ? -11.096 10.783 14.784 1.00 97.00 198 PRO A N 1
ATOM 1467 C CA . PRO A 1 198 ? -12.414 10.292 14.416 1.00 97.00 198 PRO A CA 1
ATOM 1468 C C . PRO A 1 198 ? -12.334 8.979 13.639 1.00 97.00 198 PRO A C 1
ATOM 1470 O O . PRO A 1 198 ? -11.388 8.742 12.882 1.00 97.00 198 PRO A O 1
ATOM 1473 N N . VAL A 1 199 ? -13.352 8.145 13.829 1.00 97.44 199 VAL A N 1
ATOM 1474 C CA . VAL A 1 199 ? -13.447 6.823 13.214 1.00 97.44 199 VAL A CA 1
ATOM 1475 C C . VAL A 1 199 ? -14.774 6.710 12.477 1.00 97.44 199 VAL A C 1
ATOM 1477 O O . VAL A 1 199 ? -15.829 6.881 13.084 1.00 97.44 199 VAL A O 1
ATOM 1480 N N . ALA A 1 200 ? -14.731 6.408 11.184 1.00 96.56 200 ALA A N 1
ATOM 1481 C CA . ALA A 1 200 ? -15.899 6.036 10.398 1.00 96.56 200 ALA A CA 1
ATOM 1482 C C . ALA A 1 200 ? -15.989 4.505 10.324 1.00 96.56 200 ALA A C 1
ATOM 1484 O O . ALA A 1 200 ? -15.001 3.831 10.028 1.00 96.56 200 ALA A O 1
ATOM 1485 N N . VAL A 1 201 ? -17.163 3.957 10.627 1.00 95.81 201 VAL A N 1
ATOM 1486 C CA . VAL A 1 201 ? -17.397 2.514 10.759 1.00 95.81 201 VAL A CA 1
ATOM 1487 C C . VAL A 1 201 ? -18.596 2.107 9.914 1.00 95.81 201 VAL A C 1
ATOM 1489 O O . VAL A 1 201 ? -19.665 2.704 10.036 1.00 95.81 201 VAL A O 1
ATOM 1492 N N . ASP A 1 202 ? -18.453 1.056 9.112 1.00 93.12 202 ASP A N 1
ATOM 1493 C CA . ASP A 1 202 ? -19.590 0.345 8.522 1.00 93.12 202 ASP A CA 1
ATOM 1494 C C . ASP A 1 202 ? -19.442 -1.183 8.664 1.00 93.12 202 ASP A C 1
ATOM 1496 O O . ASP A 1 202 ? -18.690 -1.663 9.511 1.00 93.12 202 ASP A O 1
ATOM 1500 N N . GLU A 1 203 ? -20.205 -1.961 7.890 1.00 91.50 203 GLU A N 1
ATOM 1501 C CA . GLU A 1 203 ? -20.172 -3.430 7.935 1.00 91.50 203 GLU A CA 1
ATOM 1502 C C . GLU A 1 203 ? -18.893 -4.059 7.361 1.00 91.50 203 GLU A C 1
ATOM 1504 O O . GLU A 1 203 ? -18.628 -5.228 7.623 1.00 91.50 203 GLU A O 1
ATOM 1509 N N . THR A 1 204 ? -18.113 -3.325 6.564 1.00 90.94 204 THR A N 1
ATOM 1510 C CA . THR A 1 204 ? -17.012 -3.890 5.759 1.00 90.94 204 THR A CA 1
ATOM 1511 C C . THR A 1 204 ? -15.682 -3.162 5.928 1.00 90.94 204 THR A C 1
ATOM 1513 O O . THR A 1 204 ? -14.636 -3.707 5.574 1.00 90.94 204 THR A O 1
ATOM 1516 N N . MET A 1 205 ? -15.704 -1.935 6.447 1.00 95.69 205 MET A N 1
ATOM 1517 C CA . MET A 1 205 ? -14.579 -1.021 6.457 1.00 95.69 205 MET A CA 1
ATOM 1518 C C . MET A 1 205 ? -14.560 -0.153 7.720 1.00 95.69 205 MET A C 1
ATOM 1520 O O . MET A 1 205 ? -15.579 0.355 8.193 1.00 95.69 205 MET A O 1
ATOM 1524 N N . LEU A 1 206 ? -13.350 0.051 8.231 1.00 96.94 206 LEU A N 1
ATOM 1525 C CA . LEU A 1 206 ? -13.025 1.017 9.270 1.00 96.94 206 LEU A CA 1
ATOM 1526 C C . LEU A 1 206 ? -12.107 2.077 8.688 1.00 96.94 206 LEU A C 1
ATOM 1528 O O . LEU A 1 206 ? -11.177 1.761 7.946 1.00 96.94 206 LEU A O 1
ATOM 1532 N N . ILE A 1 207 ? -12.352 3.327 9.050 1.00 96.88 207 ILE A N 1
ATOM 1533 C CA . ILE A 1 207 ? -11.593 4.467 8.553 1.00 96.88 207 ILE A CA 1
ATOM 1534 C C . ILE A 1 207 ? -11.240 5.333 9.740 1.00 96.88 207 ILE A C 1
ATOM 1536 O O . ILE A 1 207 ? -12.122 5.670 10.522 1.00 96.88 207 ILE A O 1
ATOM 1540 N N . ALA A 1 208 ? -9.979 5.717 9.874 1.00 97.00 208 ALA A N 1
ATOM 1541 C CA . ALA A 1 208 ? -9.551 6.627 10.922 1.00 97.00 208 ALA A CA 1
ATOM 1542 C C . ALA A 1 208 ? -8.560 7.642 10.373 1.00 97.00 208 ALA A C 1
ATOM 1544 O O . ALA A 1 208 ? -7.620 7.298 9.656 1.00 97.00 208 ALA A O 1
ATOM 1545 N N . THR A 1 209 ? -8.757 8.902 10.728 1.00 96.56 209 THR A N 1
ATOM 1546 C CA . THR A 1 209 ? -7.869 9.982 10.309 1.00 96.56 209 THR A CA 1
ATOM 1547 C C . THR A 1 209 ? -8.000 11.171 11.243 1.00 96.56 209 THR A C 1
ATOM 1549 O O . THR A 1 209 ? -9.076 11.382 11.800 1.00 96.56 209 THR A O 1
ATOM 1552 N N . PRO A 1 210 ? -6.945 11.978 11.414 1.00 95.94 210 PRO A N 1
ATOM 1553 C CA . PRO A 1 210 ? -7.084 13.257 12.078 1.00 95.94 210 PRO A CA 1
ATOM 1554 C C . PRO A 1 210 ? -7.703 14.375 11.220 1.00 95.94 210 PRO A C 1
ATOM 1556 O O . PRO A 1 210 ? -8.048 15.416 11.777 1.00 95.94 210 PRO A O 1
ATOM 1559 N N . ASP A 1 211 ? -7.815 14.189 9.902 1.00 95.38 211 ASP A N 1
ATOM 1560 C CA . ASP A 1 211 ? -8.310 15.202 8.966 1.00 95.38 211 ASP A CA 1
ATOM 1561 C C . ASP A 1 211 ? -9.838 15.354 9.064 1.00 95.38 211 ASP A C 1
ATOM 1563 O O . ASP A 1 211 ? -10.616 14.474 8.675 1.00 95.38 211 ASP A O 1
ATOM 1567 N N . ASP A 1 212 ? -10.279 16.501 9.580 1.00 94.12 212 ASP A N 1
ATOM 1568 C CA . ASP A 1 212 ? -11.693 16.793 9.767 1.00 94.12 212 ASP A CA 1
ATOM 1569 C C . ASP A 1 212 ? -12.414 17.117 8.449 1.00 94.12 212 ASP A C 1
ATOM 1571 O O . ASP A 1 212 ? -13.613 16.843 8.331 1.00 94.12 212 ASP A O 1
ATOM 1575 N N . VAL A 1 213 ? -11.708 17.640 7.442 1.00 93.75 213 VAL A N 1
ATOM 1576 C CA . VAL A 1 213 ? -12.250 17.897 6.102 1.00 93.75 213 VAL A CA 1
ATOM 1577 C C . VAL A 1 213 ? -12.554 16.574 5.415 1.00 93.75 213 VAL A C 1
ATOM 1579 O O . VAL A 1 213 ? -13.658 16.396 4.883 1.00 93.75 213 VAL A O 1
ATOM 1582 N N . LEU A 1 214 ? -11.632 15.612 5.483 1.00 94.06 214 LEU A N 1
ATOM 1583 C CA . LEU A 1 214 ? -11.868 14.276 4.944 1.00 94.06 214 LEU A CA 1
ATOM 1584 C C . LEU A 1 214 ? -13.039 13.583 5.655 1.00 94.06 214 LEU A C 1
ATOM 1586 O O . LEU A 1 214 ? -13.913 13.025 4.990 1.00 94.06 214 LEU A O 1
ATOM 1590 N N . MET A 1 215 ? -13.125 13.669 6.987 1.00 93.44 215 MET A N 1
ATOM 1591 C CA . MET A 1 215 ? -14.252 13.085 7.732 1.00 93.44 215 MET A CA 1
ATOM 1592 C C . MET A 1 215 ? -15.595 13.717 7.399 1.00 93.44 215 MET A C 1
ATOM 1594 O O . MET A 1 215 ? -16.584 13.002 7.237 1.00 93.44 215 MET A O 1
ATOM 1598 N N . ARG A 1 216 ? -15.651 15.038 7.231 1.00 90.81 216 ARG A N 1
ATOM 1599 C CA . ARG A 1 216 ? -16.872 15.716 6.769 1.00 90.81 216 ARG A CA 1
ATOM 1600 C C . ARG A 1 216 ? -17.238 15.314 5.343 1.00 90.81 216 ARG A C 1
ATOM 1602 O O . ARG A 1 216 ? -18.421 15.163 5.050 1.00 90.81 216 ARG A O 1
ATOM 1609 N N . THR A 1 217 ? -16.246 15.103 4.480 1.00 91.62 217 THR A N 1
ATOM 1610 C CA . THR A 1 217 ? -16.451 14.635 3.101 1.00 91.62 217 THR A CA 1
ATOM 1611 C C . THR A 1 217 ? -17.052 13.230 3.080 1.00 91.62 217 THR A C 1
ATOM 1613 O O . THR A 1 217 ? -18.027 12.999 2.364 1.00 91.62 217 THR A O 1
ATOM 1616 N N . LEU A 1 218 ? -16.548 12.320 3.924 1.00 91.44 218 LEU A N 1
ATOM 1617 C CA . LEU A 1 218 ? -17.148 10.995 4.110 1.00 91.44 218 LEU A CA 1
ATOM 1618 C C . LEU A 1 218 ? -18.572 11.074 4.662 1.00 91.44 218 LEU A C 1
ATOM 1620 O O . LEU A 1 218 ? -19.456 10.400 4.142 1.00 91.44 218 LEU A O 1
ATOM 1624 N N . ALA A 1 219 ? -18.806 11.923 5.668 1.00 89.75 219 ALA A N 1
ATOM 1625 C CA . ALA A 1 219 ? -20.128 12.119 6.266 1.00 89.75 219 ALA A CA 1
ATOM 1626 C C . ALA A 1 219 ? -21.164 12.596 5.240 1.00 89.75 219 ALA A C 1
ATOM 1628 O O . ALA A 1 219 ? -22.327 12.197 5.273 1.00 89.75 219 ALA A O 1
ATOM 1629 N N . ALA A 1 220 ? -20.740 13.482 4.339 1.00 89.19 220 ALA A N 1
ATOM 1630 C CA . ALA A 1 220 ? -21.584 14.018 3.285 1.00 89.19 220 ALA A CA 1
ATOM 1631 C C . ALA A 1 220 ? -21.760 13.037 2.115 1.00 89.19 220 ALA A C 1
ATOM 1633 O O . ALA A 1 220 ? -22.702 13.196 1.341 1.00 89.19 220 ALA A O 1
ATOM 1634 N N . ASN A 1 221 ? -20.873 12.042 1.984 1.00 88.19 221 ASN A N 1
ATOM 1635 C CA . ASN A 1 221 ? -20.781 11.147 0.832 1.00 88.19 221 ASN A CA 1
ATOM 1636 C C . ASN A 1 221 ? -20.744 11.922 -0.500 1.00 88.19 221 ASN A C 1
ATOM 1638 O O . ASN A 1 221 ? -21.480 11.637 -1.446 1.00 88.19 221 ASN A O 1
ATOM 1642 N N . THR A 1 222 ? -19.921 12.970 -0.541 1.00 86.31 222 THR A N 1
ATOM 1643 C CA . THR A 1 222 ? -19.787 13.877 -1.689 1.00 86.31 222 THR A CA 1
ATOM 1644 C C . THR A 1 222 ? -18.367 13.888 -2.229 1.00 86.31 222 THR A C 1
ATOM 1646 O O . THR A 1 222 ? -17.420 13.701 -1.473 1.00 86.31 222 THR A O 1
ATOM 1649 N N . GLY A 1 223 ? -18.217 14.238 -3.507 1.00 87.88 223 GLY A N 1
ATOM 1650 C CA . GLY A 1 223 ? -16.918 14.368 -4.169 1.00 87.88 223 GLY A CA 1
ATOM 1651 C C . GLY A 1 223 ? -16.626 13.198 -5.101 1.00 87.88 223 GLY A C 1
ATOM 1652 O O . GLY A 1 223 ? -17.460 12.314 -5.273 1.00 87.88 223 GLY A O 1
ATOM 1653 N N . ALA A 1 224 ? -15.455 13.243 -5.733 1.00 94.88 224 ALA A N 1
ATOM 1654 C CA . ALA A 1 224 ? -14.947 12.140 -6.537 1.00 94.88 224 ALA A CA 1
ATOM 1655 C C . ALA A 1 224 ? -14.186 11.150 -5.647 1.00 94.88 224 ALA A C 1
ATOM 1657 O O . ALA A 1 224 ? -13.543 11.542 -4.665 1.00 94.88 224 ALA A O 1
ATOM 1658 N N . PHE A 1 225 ? -14.213 9.876 -6.021 1.00 95.88 225 PHE A N 1
ATOM 1659 C CA . PHE A 1 225 ? -13.452 8.814 -5.367 1.00 95.88 225 PHE A CA 1
ATOM 1660 C C . PHE A 1 225 ? -12.205 8.437 -6.171 1.00 95.88 225 PHE A C 1
ATOM 1662 O O . PHE A 1 225 ? -12.119 8.662 -7.379 1.00 95.88 225 PHE A O 1
ATOM 1669 N N . LEU A 1 226 ? -11.221 7.817 -5.520 1.00 96.50 226 LEU A N 1
ATOM 1670 C CA . LEU A 1 226 ? -9.984 7.382 -6.172 1.00 96.50 226 LEU A CA 1
ATOM 1671 C C . LEU A 1 226 ? -10.214 6.330 -7.262 1.00 96.50 226 LEU A C 1
ATOM 1673 O O . LEU A 1 226 ? -9.425 6.262 -8.202 1.00 96.50 226 LEU A O 1
ATOM 1677 N N . SER A 1 227 ? -11.303 5.562 -7.192 1.00 96.44 227 SER A N 1
ATOM 1678 C CA . SER A 1 227 ? -11.728 4.664 -8.280 1.00 96.44 227 SER A CA 1
ATOM 1679 C C . SER A 1 227 ? -12.038 5.387 -9.599 1.00 96.44 227 SER A C 1
ATOM 1681 O O . SER A 1 227 ? -11.973 4.779 -10.663 1.00 96.44 227 SER A O 1
ATOM 1683 N N . GLU A 1 228 ? -12.332 6.689 -9.563 1.00 96.50 228 GLU A N 1
ATOM 1684 C CA . GLU A 1 228 ? -12.584 7.499 -10.760 1.00 96.50 228 GLU A CA 1
ATOM 1685 C C . GLU A 1 228 ? -11.279 8.024 -11.386 1.00 96.50 228 GLU A C 1
ATOM 1687 O O . GLU A 1 228 ? -11.265 8.497 -12.528 1.00 96.50 228 GLU A O 1
ATOM 1692 N N . ASN A 1 229 ? -10.153 7.919 -10.668 1.00 95.94 229 ASN A N 1
ATOM 1693 C CA . ASN A 1 229 ? -8.842 8.284 -11.184 1.00 95.94 229 ASN A CA 1
ATOM 1694 C C . ASN A 1 229 ? -8.311 7.184 -12.113 1.00 95.94 229 ASN A C 1
ATOM 1696 O O . ASN A 1 229 ? -7.632 6.250 -11.687 1.00 95.94 229 ASN A O 1
ATOM 1700 N N . LYS A 1 230 ? -8.562 7.355 -13.415 1.00 95.12 230 LYS A N 1
ATOM 1701 C CA . LYS A 1 230 ? -8.133 6.407 -14.454 1.00 95.12 230 LYS A CA 1
ATOM 1702 C C . LYS A 1 230 ? -6.642 6.102 -14.439 1.00 95.12 230 LYS A C 1
ATOM 1704 O O . LYS A 1 230 ? -6.263 4.978 -14.744 1.00 95.12 230 LYS A O 1
ATOM 1709 N N . ALA A 1 231 ? -5.784 7.076 -14.132 1.00 93.81 231 ALA A N 1
ATOM 1710 C CA . ALA A 1 231 ? -4.345 6.827 -14.093 1.00 93.81 231 ALA A CA 1
ATOM 1711 C C . ALA A 1 231 ? -3.999 5.844 -12.970 1.00 93.81 231 ALA A C 1
ATOM 1713 O O . ALA A 1 231 ? -3.245 4.902 -13.198 1.00 93.81 231 ALA A O 1
ATOM 1714 N N . LEU A 1 232 ? -4.605 6.022 -11.795 1.00 95.88 232 LEU A N 1
ATOM 1715 C CA . LEU A 1 232 ? -4.425 5.144 -10.643 1.00 95.88 232 LEU A CA 1
ATOM 1716 C C . LEU A 1 232 ? -4.979 3.734 -10.901 1.00 95.88 232 LEU A C 1
ATOM 1718 O O . LEU A 1 232 ? -4.253 2.753 -10.728 1.00 95.88 232 LEU A O 1
ATOM 1722 N N . THR A 1 233 ? -6.230 3.615 -11.356 1.00 96.31 233 THR A N 1
ATOM 1723 C CA . THR A 1 233 ? -6.871 2.313 -11.618 1.00 96.31 233 THR A CA 1
ATOM 1724 C C . THR A 1 233 ? -6.154 1.529 -12.713 1.00 96.31 233 THR A C 1
ATOM 1726 O O . THR A 1 233 ? -5.888 0.337 -12.544 1.00 96.31 233 THR A O 1
ATOM 1729 N N . SER A 1 234 ? -5.760 2.202 -13.796 1.00 96.06 234 SER A N 1
ATOM 1730 C CA . SER A 1 234 ? -4.993 1.611 -14.898 1.00 96.06 234 SER A CA 1
ATOM 1731 C C . SER A 1 234 ? -3.649 1.081 -14.423 1.00 96.06 234 SER A C 1
ATOM 1733 O O . SER A 1 234 ? -3.253 -0.023 -14.783 1.00 96.06 234 SER A O 1
ATOM 1735 N N . LEU A 1 235 ? -2.960 1.840 -13.571 1.00 96.00 235 LEU A N 1
ATOM 1736 C CA . LEU A 1 235 ? -1.662 1.465 -13.026 1.00 96.00 235 LEU A CA 1
ATOM 1737 C C . LEU A 1 235 ? -1.782 0.237 -12.102 1.00 96.00 235 LEU A C 1
ATOM 1739 O O . LEU A 1 235 ? -0.992 -0.704 -12.221 1.00 96.00 235 LEU A O 1
ATOM 1743 N N . ILE A 1 236 ? -2.810 0.180 -11.248 1.00 96.12 236 ILE A N 1
ATOM 1744 C CA . ILE A 1 236 ? -3.098 -0.985 -10.392 1.00 96.12 236 ILE A CA 1
ATOM 1745 C C . ILE A 1 236 ? -3.399 -2.229 -11.238 1.00 96.12 236 ILE A C 1
ATOM 1747 O O . ILE A 1 236 ? -2.788 -3.280 -11.025 1.00 96.12 236 ILE A O 1
ATOM 1751 N N . LYS A 1 237 ? -4.289 -2.110 -12.233 1.00 95.50 237 LYS A N 1
ATOM 1752 C CA . LYS A 1 237 ? -4.650 -3.214 -13.140 1.00 95.50 237 LYS A CA 1
ATOM 1753 C C . LYS A 1 237 ? -3.444 -3.705 -13.941 1.00 95.50 237 LYS A C 1
ATOM 1755 O O . LYS A 1 237 ? -3.201 -4.911 -14.004 1.00 95.50 237 LYS A O 1
ATOM 1760 N N . ALA A 1 238 ? -2.647 -2.784 -14.483 1.00 96.06 238 ALA A N 1
ATOM 1761 C CA . ALA A 1 238 ? -1.432 -3.092 -15.230 1.00 96.06 238 ALA A CA 1
ATOM 1762 C C . ALA A 1 238 ? -0.396 -3.821 -14.360 1.00 96.06 238 ALA A C 1
ATOM 1764 O O . ALA A 1 238 ? 0.228 -4.778 -14.816 1.00 96.06 238 ALA A O 1
ATOM 1765 N N . SER A 1 239 ? -0.251 -3.427 -13.091 1.00 95.44 239 SER A N 1
ATOM 1766 C CA . SER A 1 239 ? 0.701 -4.053 -12.161 1.00 95.44 239 SER A CA 1
ATOM 1767 C C . SER A 1 239 ? 0.381 -5.529 -11.897 1.00 95.44 239 SER A C 1
ATOM 1769 O O . SER A 1 239 ? 1.296 -6.334 -11.742 1.00 95.44 239 SER A O 1
ATOM 1771 N N . GLY A 1 240 ? -0.900 -5.918 -11.928 1.00 93.00 240 GLY A N 1
ATOM 1772 C CA . GLY A 1 240 ? -1.325 -7.322 -11.853 1.00 93.00 240 GLY A CA 1
ATOM 1773 C C . GLY A 1 240 ? -0.929 -8.170 -13.072 1.00 93.00 240 GLY A C 1
ATOM 1774 O O . GLY A 1 240 ? -0.921 -9.398 -12.990 1.00 93.00 240 GLY A O 1
ATOM 1775 N N . LYS A 1 241 ? -0.542 -7.543 -14.191 1.00 92.50 241 LYS A N 1
ATOM 1776 C CA . LYS A 1 241 ? -0.052 -8.195 -15.422 1.00 92.50 241 LYS A CA 1
ATOM 1777 C C . LYS A 1 241 ? 1.480 -8.294 -15.431 1.00 92.50 241 LYS A C 1
ATOM 1779 O O . LYS A 1 241 ? 2.124 -8.090 -16.461 1.00 92.50 241 LYS A O 1
ATOM 1784 N N . ALA A 1 242 ? 2.066 -8.549 -14.257 1.00 82.50 242 ALA A N 1
ATOM 1785 C CA . ALA A 1 242 ? 3.509 -8.633 -14.021 1.00 82.50 242 ALA A CA 1
ATOM 1786 C C . ALA A 1 242 ? 4.189 -9.698 -14.897 1.00 82.50 242 ALA A C 1
ATOM 1788 O O . ALA A 1 242 ? 5.202 -9.420 -15.546 1.00 82.50 242 ALA A O 1
ATOM 1789 N N . ALA A 1 243 ? 3.597 -10.891 -14.960 1.00 81.62 243 ALA A N 1
ATOM 1790 C CA . ALA A 1 243 ? 3.950 -11.921 -15.925 1.00 81.62 243 ALA A CA 1
ATOM 1791 C C . ALA A 1 243 ? 3.141 -11.717 -17.216 1.00 81.62 243 ALA A C 1
ATOM 1793 O O . ALA A 1 243 ? 1.993 -11.280 -17.181 1.00 81.62 243 ALA A O 1
ATOM 1794 N N . GLU A 1 244 ? 3.743 -12.017 -18.367 1.00 79.62 244 GLU A N 1
ATOM 1795 C CA . GLU A 1 244 ? 3.060 -11.891 -19.665 1.00 79.62 244 GLU A CA 1
ATOM 1796 C C . GLU A 1 244 ? 1.964 -12.943 -19.849 1.00 79.62 244 GLU A C 1
ATOM 1798 O O . GLU A 1 244 ? 0.982 -12.702 -20.547 1.00 79.62 244 GLU A O 1
ATOM 1803 N N . THR A 1 245 ? 2.143 -14.111 -19.231 1.00 77.69 245 THR A N 1
ATOM 1804 C CA . THR A 1 245 ? 1.299 -15.290 -19.443 1.00 77.69 245 THR A CA 1
ATOM 1805 C C . THR A 1 245 ? 0.256 -15.493 -18.356 1.00 77.69 245 THR A C 1
ATOM 1807 O O . THR A 1 245 ? -0.805 -16.029 -18.658 1.00 77.69 245 THR A O 1
ATOM 1810 N N . ASP A 1 246 ? 0.525 -15.036 -17.130 1.00 81.75 246 ASP A N 1
ATOM 1811 C CA . ASP A 1 246 ? -0.328 -15.280 -15.969 1.00 81.75 246 ASP A CA 1
ATOM 1812 C C . ASP A 1 246 ? -0.637 -13.986 -15.220 1.00 81.75 246 ASP A C 1
ATOM 1814 O O . ASP A 1 246 ? 0.241 -13.166 -14.936 1.00 81.75 246 ASP A O 1
ATOM 1818 N N . ARG A 1 247 ? -1.907 -13.818 -14.848 1.00 85.50 247 ARG A N 1
ATOM 1819 C CA . ARG A 1 247 ? -2.320 -12.730 -13.966 1.00 85.50 247 ARG A CA 1
ATOM 1820 C C . ARG A 1 247 ? -1.829 -13.031 -12.555 1.00 85.50 247 ARG A C 1
ATOM 1822 O O . ARG A 1 247 ? -2.133 -14.087 -12.001 1.00 85.50 247 ARG A O 1
ATOM 1829 N N . GLY A 1 248 ? -1.108 -12.089 -11.968 1.00 92.44 248 GLY A N 1
ATOM 1830 C CA . GLY A 1 248 ? -0.696 -12.183 -10.580 1.00 92.44 248 GLY A CA 1
ATOM 1831 C C . GLY A 1 248 ? -1.725 -11.601 -9.613 1.00 92.44 248 GLY A C 1
ATOM 1832 O O . GLY A 1 248 ? -2.613 -10.833 -9.988 1.00 92.44 248 GLY A O 1
ATOM 1833 N N . VAL A 1 249 ? -1.583 -11.967 -8.344 1.00 94.88 249 VAL A N 1
ATOM 1834 C CA . VAL A 1 249 ? -2.380 -11.458 -7.228 1.00 94.88 249 VAL A CA 1
ATOM 1835 C C . VAL A 1 249 ? -1.574 -10.384 -6.501 1.00 94.88 249 VAL A C 1
ATOM 1837 O O . VAL A 1 249 ? -0.445 -10.633 -6.075 1.00 94.88 249 VAL A O 1
ATOM 1840 N N . LEU A 1 250 ? -2.137 -9.181 -6.388 1.00 96.62 250 LEU A N 1
ATOM 1841 C CA . LEU A 1 250 ? -1.502 -8.050 -5.713 1.00 96.62 250 LEU A CA 1
ATOM 1842 C C . LEU A 1 250 ? -1.496 -8.279 -4.198 1.00 96.62 250 LEU A C 1
ATOM 1844 O O . LEU A 1 250 ? -2.556 -8.376 -3.592 1.00 96.62 250 LEU A O 1
ATOM 1848 N N . ALA A 1 251 ? -0.310 -8.331 -3.597 1.00 97.00 251 ALA A N 1
ATOM 1849 C CA . ALA A 1 251 ? -0.144 -8.463 -2.153 1.00 97.00 251 ALA A CA 1
ATOM 1850 C C . ALA A 1 251 ? 0.140 -7.125 -1.474 1.00 97.00 251 ALA A C 1
ATOM 1852 O O . ALA A 1 251 ? -0.344 -6.881 -0.378 1.00 97.00 251 ALA A O 1
ATOM 1853 N N . GLN A 1 252 ? 0.962 -6.270 -2.084 1.00 97.94 252 GLN A N 1
ATOM 1854 C CA . GLN A 1 252 ? 1.357 -4.983 -1.505 1.00 97.94 252 GLN A CA 1
ATOM 1855 C C . GLN A 1 252 ? 1.565 -3.949 -2.609 1.00 97.94 252 GLN A C 1
ATOM 1857 O O . GLN A 1 252 ? 1.920 -4.308 -3.733 1.00 97.94 252 GLN A O 1
ATOM 1862 N N . LEU A 1 253 ? 1.356 -2.671 -2.308 1.00 98.31 253 LEU A N 1
ATOM 1863 C CA . LEU A 1 253 ? 1.498 -1.585 -3.275 1.00 98.31 253 LEU A CA 1
ATOM 1864 C C . LEU A 1 253 ? 1.893 -0.286 -2.574 1.00 98.31 253 LEU A C 1
ATOM 1866 O O . LEU A 1 253 ? 1.298 0.068 -1.565 1.00 98.31 253 LEU A O 1
ATOM 1870 N N . HIS A 1 254 ? 2.823 0.457 -3.164 1.00 98.06 254 HIS A N 1
ATOM 1871 C CA . HIS A 1 254 ? 2.999 1.888 -2.906 1.00 98.06 254 HIS A CA 1
ATOM 1872 C C . HIS A 1 254 ? 2.691 2.654 -4.181 1.00 98.06 254 HIS A C 1
ATOM 1874 O O . HIS A 1 254 ? 3.222 2.282 -5.223 1.00 98.06 254 HIS A O 1
ATOM 1880 N N . VAL A 1 255 ? 1.885 3.710 -4.116 1.00 97.94 255 VAL A N 1
ATOM 1881 C CA . VAL A 1 255 ? 1.615 4.629 -5.228 1.00 97.94 255 VAL A CA 1
ATOM 1882 C C . VAL A 1 255 ? 2.060 6.027 -4.843 1.00 97.94 255 VAL A C 1
ATOM 1884 O O . VAL A 1 255 ? 1.829 6.474 -3.722 1.00 97.94 255 VAL A O 1
ATOM 1887 N N . MET A 1 256 ? 2.740 6.697 -5.768 1.00 97.19 256 MET A N 1
ATOM 1888 C CA . MET A 1 256 ? 3.480 7.917 -5.491 1.00 97.19 256 MET A CA 1
ATOM 1889 C C . MET A 1 256 ? 3.456 8.869 -6.687 1.00 97.19 256 MET A C 1
ATOM 1891 O O . MET A 1 256 ? 3.581 8.440 -7.838 1.00 97.19 256 MET A O 1
ATOM 1895 N N . THR A 1 257 ? 3.363 10.170 -6.430 1.00 95.38 257 THR A N 1
ATOM 1896 C CA . THR A 1 257 ? 3.626 11.206 -7.440 1.00 95.38 257 THR A CA 1
ATOM 1897 C C . THR A 1 257 ? 5.123 11.547 -7.489 1.00 95.38 257 THR A C 1
ATOM 1899 O O . THR A 1 257 ? 5.851 11.311 -6.516 1.00 95.38 257 THR A O 1
ATOM 1902 N N . PRO A 1 258 ? 5.624 12.135 -8.593 1.00 93.69 258 PRO A N 1
ATOM 1903 C CA . PRO A 1 258 ? 6.990 12.658 -8.635 1.00 93.69 258 PRO A CA 1
ATOM 1904 C C . PRO A 1 258 ? 7.287 13.665 -7.517 1.00 93.69 258 PRO A C 1
ATOM 1906 O O . PRO A 1 258 ? 8.357 13.611 -6.908 1.00 93.69 258 PRO A O 1
ATOM 1909 N N . ALA A 1 259 ? 6.320 14.539 -7.211 1.00 91.94 259 ALA A N 1
ATOM 1910 C CA . ALA A 1 259 ? 6.445 15.566 -6.181 1.00 91.94 259 ALA A CA 1
ATOM 1911 C C . ALA A 1 259 ? 6.698 14.956 -4.795 1.00 91.94 259 ALA A C 1
ATOM 1913 O O . ALA A 1 259 ? 7.618 15.389 -4.100 1.00 91.94 259 ALA A O 1
ATOM 1914 N N . PHE A 1 260 ? 5.968 13.895 -4.431 1.00 92.44 260 PHE A N 1
ATOM 1915 C CA . PHE A 1 260 ? 6.181 13.190 -3.166 1.00 92.44 260 PHE A CA 1
ATOM 1916 C C . PHE A 1 260 ? 7.594 12.586 -3.068 1.00 92.44 260 PHE A C 1
ATOM 1918 O O . PHE A 1 260 ? 8.227 12.613 -2.013 1.00 92.44 260 PHE A O 1
ATOM 1925 N N . LEU A 1 261 ? 8.139 12.085 -4.181 1.00 91.81 261 LEU A N 1
ATOM 1926 C CA . LEU A 1 261 ? 9.515 11.574 -4.238 1.00 91.81 261 LEU A CA 1
ATOM 1927 C C . LEU A 1 261 ? 10.588 12.679 -4.223 1.00 91.81 261 LEU A C 1
ATOM 1929 O O . LEU A 1 261 ? 11.782 12.369 -4.210 1.00 91.81 261 LEU A O 1
ATOM 1933 N N . GLY A 1 262 ? 10.201 13.958 -4.251 1.00 90.06 262 GLY A N 1
ATOM 1934 C CA . GLY A 1 262 ? 11.132 15.075 -4.413 1.00 90.06 262 GLY A CA 1
ATOM 1935 C C . GLY A 1 262 ? 11.849 15.050 -5.768 1.00 90.06 262 GLY A C 1
ATOM 1936 O O . GLY A 1 262 ? 13.002 15.493 -5.868 1.00 90.06 262 GLY A O 1
ATOM 1937 N N . LEU A 1 263 ? 11.195 14.479 -6.785 1.00 87.69 263 LEU A N 1
ATOM 1938 C CA . LEU A 1 263 ? 11.672 14.453 -8.160 1.00 87.69 263 LEU A CA 1
ATOM 1939 C C . LEU A 1 263 ? 11.104 15.655 -8.905 1.00 87.69 263 LEU A C 1
ATOM 1941 O O . LEU A 1 263 ? 9.895 15.864 -8.946 1.00 87.69 263 LEU A O 1
ATOM 1945 N N . ASP A 1 264 ? 12.000 16.417 -9.518 1.00 78.56 264 ASP A N 1
ATOM 1946 C CA . ASP A 1 264 ? 11.634 17.508 -10.411 1.00 78.56 264 ASP A CA 1
ATOM 1947 C C . ASP A 1 264 ? 11.312 16.913 -11.786 1.00 78.56 264 ASP A C 1
ATOM 1949 O O . ASP A 1 264 ? 12.207 16.582 -12.568 1.00 78.56 264 ASP A O 1
ATOM 1953 N N . VAL A 1 265 ? 10.028 16.648 -12.023 1.00 76.06 265 VAL A N 1
ATOM 1954 C CA . VAL A 1 265 ? 9.514 16.191 -13.315 1.00 76.06 265 VAL A CA 1
ATOM 1955 C C . VAL A 1 265 ? 8.749 17.362 -13.924 1.00 76.06 265 VAL A C 1
ATOM 1957 O O . VAL A 1 265 ? 7.780 17.811 -13.316 1.00 76.06 265 VAL A O 1
ATOM 1960 N N . PRO A 1 266 ? 9.148 17.873 -15.102 1.00 72.19 266 PRO A N 1
ATOM 1961 C CA . PRO A 1 266 ? 8.466 19.011 -15.699 1.00 72.19 266 PRO A CA 1
ATOM 1962 C C . PRO A 1 266 ? 7.023 18.648 -16.068 1.00 72.19 266 PRO A C 1
ATOM 1964 O O . PRO A 1 266 ? 6.778 17.588 -16.644 1.00 72.19 266 PRO A O 1
ATOM 1967 N N . ASP A 1 267 ? 6.086 19.570 -15.813 1.00 68.88 267 ASP A N 1
ATOM 1968 C CA . ASP A 1 267 ? 4.652 19.403 -16.120 1.00 68.88 267 ASP A CA 1
ATOM 1969 C C . ASP A 1 267 ? 4.391 19.079 -17.597 1.00 68.88 267 ASP A C 1
ATOM 1971 O O . ASP A 1 267 ? 3.408 18.431 -17.951 1.00 68.88 267 ASP A O 1
ATOM 1975 N N . ASN A 1 268 ? 5.282 19.545 -18.475 1.00 62.69 268 ASN A N 1
ATOM 1976 C CA . ASN A 1 268 ? 5.237 19.270 -19.899 1.00 62.69 268 ASN A CA 1
ATOM 1977 C C . ASN A 1 268 ? 6.559 18.648 -20.345 1.00 62.69 268 ASN A C 1
ATOM 1979 O O . ASN A 1 268 ? 7.623 19.208 -20.058 1.00 62.69 268 ASN A O 1
ATOM 1983 N N . PRO A 1 269 ? 6.529 17.545 -21.113 1.00 59.28 269 PRO A N 1
ATOM 1984 C CA . PRO A 1 269 ? 7.741 17.048 -21.733 1.00 59.28 269 PRO A CA 1
ATOM 1985 C C . PRO A 1 269 ? 8.297 18.124 -22.670 1.00 59.28 269 PRO A C 1
ATOM 1987 O O . PRO A 1 269 ? 7.521 18.764 -23.394 1.00 59.28 269 PRO A O 1
ATOM 1990 N N . PRO A 1 270 ? 9.625 18.329 -22.695 1.00 60.06 270 PRO A N 1
ATOM 1991 C CA . PRO A 1 270 ? 10.229 19.214 -23.675 1.00 60.06 270 PRO A CA 1
ATOM 1992 C C . PRO A 1 270 ? 9.781 18.765 -25.068 1.00 60.06 270 PRO A C 1
ATOM 1994 O O . PRO A 1 270 ? 9.873 17.583 -25.414 1.00 60.06 270 PRO A O 1
ATOM 1997 N N . GLN A 1 271 ? 9.241 19.698 -25.860 1.00 59.84 271 GLN A N 1
ATOM 1998 C CA . GLN A 1 271 ? 8.935 19.424 -27.262 1.00 59.84 271 GLN A CA 1
ATOM 1999 C C . GLN A 1 271 ? 10.226 18.913 -27.899 1.00 59.84 271 GLN A C 1
ATOM 2001 O O . GLN A 1 271 ? 11.228 19.614 -27.840 1.00 59.84 271 GLN A O 1
ATOM 2006 N N . GLN A 1 272 ? 10.212 17.677 -28.411 1.00 55.03 272 GLN A N 1
ATOM 2007 C CA . GLN A 1 272 ? 11.387 16.938 -28.886 1.00 55.03 272 GLN A CA 1
ATOM 2008 C C . GLN A 1 272 ? 12.236 17.774 -29.863 1.00 55.03 272 GLN A C 1
ATOM 2010 O O . GLN A 1 272 ? 12.067 17.697 -31.078 1.00 55.03 272 GLN A O 1
ATOM 2015 N N . THR A 1 273 ? 13.171 18.571 -29.352 1.00 47.53 273 THR A N 1
ATOM 2016 C CA . THR A 1 273 ? 14.175 19.266 -30.151 1.00 47.53 273 THR A CA 1
ATOM 2017 C C . THR A 1 273 ? 15.403 18.377 -30.230 1.00 47.53 273 THR A C 1
ATOM 2019 O O . THR A 1 273 ? 16.228 18.377 -29.330 1.00 47.53 273 THR A O 1
ATOM 2022 N N . VAL A 1 274 ? 15.489 17.646 -31.346 1.00 54.75 274 VAL A N 1
ATOM 2023 C CA . VAL A 1 274 ? 16.658 16.905 -31.850 1.00 54.75 274 VAL A CA 1
ATOM 2024 C C . VAL A 1 274 ? 17.110 15.737 -30.961 1.00 54.75 274 VAL A C 1
ATOM 2026 O O . VAL A 1 274 ? 17.706 15.921 -29.908 1.00 54.75 274 VAL A O 1
ATOM 2029 N N . MET A 1 275 ? 16.883 14.509 -31.448 1.00 51.16 275 MET A N 1
ATOM 2030 C CA . MET A 1 275 ? 17.484 13.286 -30.905 1.00 51.16 275 MET A CA 1
ATOM 2031 C C . MET A 1 275 ? 19.013 13.397 -30.976 1.00 51.16 275 MET A C 1
ATOM 2033 O O . MET A 1 275 ? 19.617 13.183 -32.027 1.00 51.16 275 MET A O 1
ATOM 2037 N N . THR A 1 276 ? 19.653 13.763 -29.872 1.00 56.97 276 THR A N 1
ATOM 2038 C CA . THR A 1 276 ? 21.083 13.520 -29.689 1.00 56.97 276 THR A CA 1
ATOM 2039 C C . THR A 1 276 ? 21.283 12.032 -29.387 1.00 56.97 276 THR A C 1
ATOM 2041 O O . THR A 1 276 ? 20.405 11.381 -28.828 1.00 56.97 276 THR A O 1
ATOM 2044 N N . GLN A 1 277 ? 22.427 11.468 -29.789 1.00 59.81 277 GLN A N 1
ATOM 2045 C CA . GLN A 1 277 ? 22.739 10.028 -29.705 1.00 59.81 277 GLN A CA 1
ATOM 2046 C C . GLN A 1 277 ? 22.811 9.450 -28.275 1.00 59.81 277 GLN A C 1
ATOM 2048 O O . GLN A 1 277 ? 23.096 8.265 -28.116 1.00 59.81 277 GLN A O 1
ATOM 2053 N N . ASP A 1 278 ? 22.560 10.249 -27.239 1.00 74.06 278 ASP A N 1
ATOM 2054 C CA . ASP A 1 278 ? 22.638 9.828 -25.843 1.00 74.06 278 ASP A CA 1
ATOM 2055 C C . ASP A 1 278 ? 21.239 9.590 -25.258 1.00 74.06 278 ASP A C 1
ATOM 2057 O O . ASP A 1 278 ? 20.703 10.382 -24.478 1.00 74.06 278 ASP A O 1
ATOM 2061 N N . ASN A 1 279 ? 20.617 8.483 -25.675 1.00 73.19 279 ASN A N 1
ATOM 2062 C CA . ASN A 1 279 ? 19.282 8.096 -25.211 1.00 73.19 279 ASN A CA 1
ATOM 2063 C C . ASN A 1 279 ? 19.226 7.937 -23.680 1.00 73.19 279 ASN A C 1
ATOM 2065 O O . ASN A 1 279 ? 18.192 8.207 -23.079 1.00 73.19 279 ASN A O 1
ATOM 2069 N N . ALA A 1 280 ? 20.333 7.568 -23.026 1.00 78.00 280 ALA A N 1
ATOM 2070 C CA . ALA A 1 280 ? 20.364 7.341 -21.583 1.00 78.00 280 ALA A CA 1
ATOM 2071 C C . ALA A 1 280 ? 20.136 8.619 -20.760 1.00 78.00 280 ALA A C 1
ATOM 2073 O O . ALA A 1 280 ? 19.731 8.513 -19.606 1.00 78.00 280 ALA A O 1
ATOM 2074 N N . ASN A 1 281 ? 20.303 9.815 -21.331 1.00 79.44 281 ASN A N 1
ATOM 2075 C CA . ASN A 1 281 ? 20.178 11.095 -20.620 1.00 79.44 281 ASN A CA 1
ATOM 2076 C C . ASN A 1 281 ? 18.894 11.882 -20.951 1.00 79.44 281 ASN A C 1
ATOM 2078 O O . ASN A 1 281 ? 18.712 13.001 -20.479 1.00 79.44 281 ASN A O 1
ATOM 2082 N N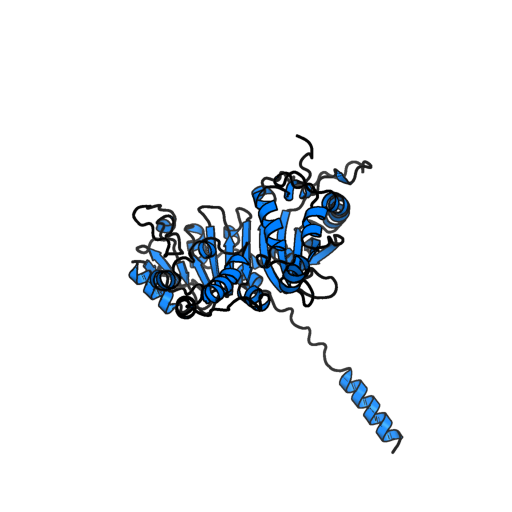 . GLN A 1 282 ? 17.962 11.307 -21.717 1.00 82.19 282 GLN A N 1
ATOM 2083 C CA . GLN A 1 282 ? 16.717 11.994 -22.088 1.00 82.19 282 GLN A CA 1
ATOM 2084 C C . GLN A 1 282 ? 15.706 12.088 -20.925 1.00 82.19 282 GLN A C 1
ATOM 2086 O O . GLN A 1 282 ? 15.420 11.056 -20.309 1.00 82.19 282 GLN A O 1
ATOM 2091 N N . PRO A 1 283 ? 15.138 13.276 -20.616 1.00 86.06 283 PRO A N 1
ATOM 2092 C CA . PRO A 1 283 ? 14.068 13.459 -19.624 1.00 86.06 283 PRO A CA 1
ATOM 2093 C C . PRO A 1 283 ? 12.928 12.457 -19.782 1.00 86.06 283 PRO A C 1
ATOM 2095 O O . PRO A 1 283 ? 12.399 12.296 -20.881 1.00 86.06 283 PRO A O 1
ATOM 2098 N N . VAL A 1 284 ? 12.531 11.813 -18.682 1.00 90.31 284 VAL A N 1
ATOM 2099 C CA . VAL A 1 284 ? 11.372 10.913 -18.659 1.00 90.31 284 VAL A CA 1
ATOM 2100 C C . VAL A 1 284 ? 10.302 11.547 -17.785 1.00 90.31 284 VAL A C 1
ATOM 2102 O O . VAL A 1 284 ? 10.499 11.735 -16.587 1.00 90.31 284 VAL A O 1
ATOM 2105 N N . VAL A 1 285 ? 9.172 11.885 -18.406 1.00 91.50 285 VAL A N 1
ATOM 2106 C CA . VAL A 1 285 ? 8.043 12.551 -17.751 1.00 91.50 285 VAL A CA 1
ATOM 2107 C C . VAL A 1 285 ? 6.920 11.549 -17.547 1.00 91.50 285 VAL A C 1
ATOM 2109 O O . VAL A 1 285 ? 6.361 11.034 -18.512 1.00 91.50 285 VAL A O 1
ATOM 2112 N N . TRP A 1 286 ? 6.598 11.291 -16.288 1.00 94.12 286 TRP A N 1
ATOM 2113 C CA . TRP A 1 286 ? 5.526 10.416 -15.827 1.00 94.12 286 TRP A CA 1
ATOM 2114 C C . TRP A 1 286 ? 4.832 11.096 -14.643 1.00 94.12 286 TRP A C 1
ATOM 2116 O O . TRP A 1 286 ? 5.434 11.935 -13.977 1.00 94.12 286 TRP A O 1
ATOM 2126 N N . HIS A 1 287 ? 3.571 10.760 -14.377 1.00 93.44 287 HIS A N 1
ATOM 2127 C CA . HIS A 1 287 ? 2.765 11.475 -13.365 1.00 93.44 287 HIS A CA 1
ATOM 2128 C C . HIS A 1 287 ? 2.419 10.627 -12.143 1.00 93.44 287 HIS A C 1
ATOM 2130 O O . HIS A 1 287 ? 2.091 11.158 -11.083 1.00 93.44 287 HIS A O 1
ATOM 2136 N N . THR A 1 288 ? 2.492 9.305 -12.263 1.00 95.75 288 THR A N 1
ATOM 2137 C CA . THR A 1 288 ? 2.265 8.398 -11.137 1.00 95.75 288 THR A CA 1
ATOM 2138 C C . THR A 1 288 ? 3.161 7.179 -11.279 1.00 95.75 288 THR A C 1
ATOM 2140 O O . THR A 1 288 ? 3.243 6.592 -12.359 1.00 95.75 288 THR A O 1
ATOM 2143 N N . LEU A 1 289 ? 3.829 6.821 -10.187 1.00 97.62 289 LEU A N 1
ATOM 2144 C CA . LEU A 1 289 ? 4.589 5.592 -10.014 1.00 97.62 289 LEU A CA 1
ATOM 2145 C C . LEU A 1 289 ? 3.801 4.683 -9.076 1.00 97.62 289 LEU A C 1
ATOM 2147 O O . LEU A 1 289 ? 3.296 5.159 -8.062 1.00 97.62 289 LEU A O 1
ATOM 2151 N N . ALA A 1 290 ? 3.784 3.381 -9.339 1.00 98.25 290 ALA A N 1
ATOM 2152 C CA . ALA A 1 290 ? 3.608 2.418 -8.265 1.00 98.25 290 ALA A CA 1
ATOM 2153 C C . ALA A 1 290 ? 4.699 1.362 -8.224 1.00 98.25 290 ALA A C 1
ATOM 2155 O O . ALA A 1 290 ? 5.294 1.005 -9.240 1.00 98.25 290 ALA A O 1
ATOM 2156 N N . ILE A 1 291 ? 4.918 0.861 -7.015 1.00 98.38 291 ILE A N 1
ATOM 2157 C CA . ILE A 1 291 ? 5.781 -0.268 -6.703 1.00 98.38 291 ILE A CA 1
ATOM 2158 C C . ILE A 1 291 ? 4.867 -1.349 -6.148 1.00 98.38 291 ILE A C 1
ATOM 2160 O O . ILE A 1 291 ? 4.350 -1.216 -5.039 1.00 98.38 291 ILE A O 1
ATOM 2164 N N . ALA A 1 292 ? 4.636 -2.393 -6.934 1.00 98.44 292 ALA A N 1
ATOM 2165 C CA . ALA A 1 292 ? 3.719 -3.471 -6.597 1.00 98.44 292 ALA A CA 1
ATOM 2166 C C . ALA A 1 292 ? 4.480 -4.746 -6.232 1.00 98.44 292 ALA A C 1
ATOM 2168 O O . ALA A 1 292 ? 5.431 -5.119 -6.917 1.00 98.44 292 ALA A O 1
ATOM 2169 N N . HIS A 1 293 ? 4.015 -5.436 -5.196 1.00 98.06 293 HIS A N 1
ATOM 2170 C CA . HIS A 1 293 ? 4.373 -6.812 -4.887 1.00 98.06 293 HIS A CA 1
ATOM 2171 C C . HIS A 1 293 ? 3.255 -7.730 -5.368 1.00 98.06 293 HIS A C 1
ATOM 2173 O O . HIS A 1 293 ? 2.117 -7.631 -4.901 1.00 98.06 293 HIS A O 1
ATOM 2179 N N . VAL A 1 294 ? 3.574 -8.622 -6.298 1.00 97.44 294 VAL A N 1
ATOM 2180 C CA . VAL A 1 294 ? 2.593 -9.473 -6.968 1.00 97.44 294 VAL A CA 1
ATOM 2181 C C . VAL A 1 294 ? 3.043 -10.927 -6.912 1.00 97.44 294 VAL A C 1
ATOM 2183 O O . VAL A 1 294 ? 4.172 -11.243 -7.276 1.00 97.44 294 VAL A O 1
ATOM 2186 N N . TYR A 1 295 ? 2.155 -11.829 -6.505 1.00 95.88 295 TYR A N 1
ATOM 2187 C CA . TYR A 1 295 ? 2.417 -13.267 -6.529 1.00 95.88 295 TYR A CA 1
ATOM 2188 C C . TYR A 1 295 ? 1.790 -13.926 -7.754 1.00 95.88 295 TYR A C 1
ATOM 2190 O O . TYR A 1 295 ? 0.685 -13.594 -8.170 1.00 95.88 295 TYR A O 1
ATOM 2198 N N . THR A 1 296 ? 2.498 -14.898 -8.310 1.00 95.25 296 THR A N 1
ATOM 2199 C CA . THR A 1 296 ? 2.027 -15.788 -9.381 1.00 95.25 296 THR A CA 1
ATOM 2200 C C . THR A 1 296 ? 2.181 -17.239 -8.931 1.00 95.25 296 THR A C 1
ATOM 2202 O O . THR A 1 296 ? 2.671 -17.514 -7.830 1.00 95.25 296 THR A O 1
ATOM 2205 N N . GLN A 1 297 ? 1.769 -18.197 -9.765 1.00 91.81 297 GLN A N 1
ATOM 2206 C CA . GLN A 1 297 ? 1.864 -19.610 -9.407 1.00 91.81 297 GLN A CA 1
ATOM 2207 C C . GLN A 1 297 ? 3.309 -20.068 -9.153 1.00 91.81 297 GLN A C 1
ATOM 2209 O O . GLN A 1 297 ? 3.504 -20.950 -8.318 1.00 91.81 297 GLN A O 1
ATOM 2214 N N . ASP A 1 298 ? 4.309 -19.479 -9.806 1.00 93.19 298 ASP A N 1
ATOM 2215 C CA . ASP A 1 298 ? 5.705 -19.936 -9.794 1.00 93.19 298 ASP A CA 1
ATOM 2216 C C . ASP A 1 298 ? 6.709 -18.897 -9.259 1.00 93.19 298 ASP A C 1
ATOM 2218 O O . ASP A 1 298 ? 7.885 -19.213 -9.086 1.00 93.19 298 ASP A O 1
ATOM 2222 N N . ALA A 1 299 ? 6.274 -17.663 -8.999 1.00 96.25 299 ALA A N 1
ATOM 2223 C CA . ALA A 1 299 ? 7.173 -16.568 -8.649 1.00 96.25 299 ALA A CA 1
ATOM 2224 C C . ALA A 1 299 ? 6.508 -15.496 -7.785 1.00 96.25 299 ALA A C 1
ATOM 2226 O O . ALA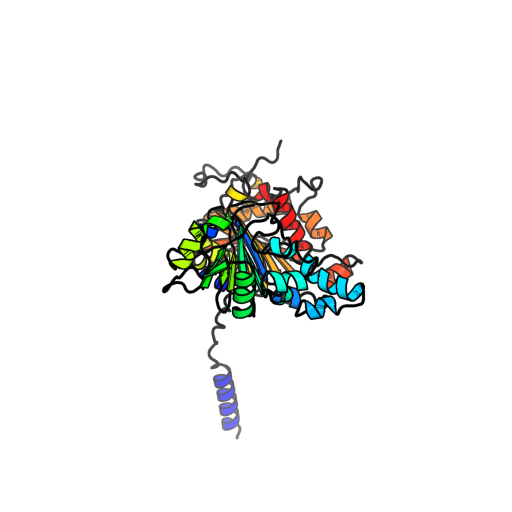 A 1 299 ? 5.280 -15.349 -7.780 1.00 96.25 299 ALA A O 1
ATOM 2227 N N . GLN A 1 300 ? 7.346 -14.691 -7.135 1.00 96.69 300 GLN A N 1
ATOM 2228 C CA . GLN A 1 300 ? 6.961 -13.369 -6.652 1.00 96.69 300 GLN A CA 1
ATOM 2229 C C . GLN A 1 300 ? 7.583 -12.300 -7.558 1.00 96.69 300 GLN A C 1
ATOM 2231 O O . GLN A 1 300 ? 8.669 -12.477 -8.118 1.00 96.69 300 GLN A O 1
ATOM 2236 N N . TRP A 1 301 ? 6.884 -11.187 -7.716 1.00 98.06 301 TRP A N 1
ATOM 2237 C CA . TRP A 1 301 ? 7.241 -10.116 -8.629 1.00 98.06 301 TRP A CA 1
ATOM 2238 C C . TRP A 1 301 ? 7.265 -8.792 -7.891 1.00 98.06 301 TRP A C 1
ATOM 2240 O O . TRP A 1 301 ? 6.340 -8.479 -7.141 1.00 98.06 301 TRP A O 1
ATOM 2250 N N . VAL A 1 302 ? 8.287 -7.989 -8.171 1.00 98.19 302 VAL A N 1
ATOM 2251 C CA . VAL A 1 302 ? 8.233 -6.553 -7.903 1.00 98.19 302 VAL A CA 1
ATOM 2252 C C . VAL A 1 302 ? 8.044 -5.842 -9.230 1.00 98.19 302 VAL A C 1
ATOM 2254 O O . VAL A 1 302 ? 8.828 -6.046 -10.156 1.00 98.19 302 VAL A O 1
ATOM 2257 N N . VAL A 1 303 ? 7.002 -5.025 -9.345 1.00 98.25 303 VAL A N 1
ATOM 2258 C CA . VAL A 1 303 ? 6.690 -4.295 -10.577 1.00 98.25 303 VAL A CA 1
ATOM 2259 C C . VAL A 1 303 ? 6.756 -2.806 -10.303 1.00 98.25 303 VAL A C 1
ATOM 2261 O O . VAL A 1 303 ? 6.023 -2.299 -9.456 1.00 98.25 303 VAL A O 1
ATOM 2264 N N . LEU A 1 304 ? 7.629 -2.112 -11.031 1.00 98.19 304 LEU A N 1
ATOM 2265 C CA . LEU A 1 304 ? 7.602 -0.656 -11.103 1.00 98.19 304 LEU A CA 1
ATOM 2266 C C . LEU A 1 304 ? 6.724 -0.265 -12.293 1.00 98.19 304 LEU A C 1
ATOM 2268 O O . LEU A 1 304 ? 7.027 -0.628 -13.430 1.00 98.19 304 LEU A O 1
ATOM 2272 N N . SER A 1 305 ? 5.647 0.458 -12.022 1.00 98.25 305 SER A N 1
ATOM 2273 C CA . SER A 1 305 ? 4.627 0.824 -13.002 1.00 98.25 305 SER A CA 1
ATOM 2274 C C . SER A 1 305 ? 4.528 2.341 -13.094 1.00 98.25 305 SER A C 1
ATOM 2276 O O . SER A 1 305 ? 4.332 3.002 -12.079 1.00 98.25 305 SER A O 1
ATOM 2278 N N . LEU A 1 306 ? 4.659 2.901 -14.294 1.00 98.06 306 LEU A N 1
ATOM 2279 C CA . LEU A 1 306 ? 4.673 4.348 -14.533 1.00 98.06 306 LEU A CA 1
ATOM 2280 C C . LEU A 1 306 ? 3.539 4.726 -15.489 1.00 98.06 306 LEU A C 1
ATOM 2282 O O . LEU A 1 306 ? 3.481 4.200 -16.600 1.00 98.06 306 LEU A O 1
ATOM 2286 N N . ALA A 1 307 ? 2.655 5.638 -15.083 1.00 97.25 307 ALA A N 1
ATOM 2287 C CA . ALA A 1 307 ? 1.589 6.157 -15.943 1.00 97.25 307 ALA A CA 1
ATOM 2288 C C . ALA A 1 307 ? 2.062 7.371 -16.765 1.00 97.25 307 ALA A C 1
ATOM 2290 O O . ALA A 1 307 ? 2.670 8.297 -16.217 1.00 97.25 307 ALA A O 1
ATOM 2291 N N . PHE A 1 308 ? 1.724 7.381 -18.060 1.00 96.56 308 PHE A N 1
ATOM 2292 C CA . PHE A 1 308 ? 2.104 8.416 -19.034 1.00 96.56 308 PHE A CA 1
ATOM 2293 C C . PHE A 1 308 ? 0.891 9.055 -19.705 1.00 96.56 308 PHE A C 1
ATOM 2295 O O . PHE A 1 308 ? -0.194 8.477 -19.745 1.00 96.56 308 PHE A O 1
ATOM 2302 N N . ALA A 1 309 ? 1.064 10.267 -20.238 1.00 94.81 309 ALA A N 1
ATOM 2303 C CA . ALA A 1 309 ? -0.047 11.025 -20.805 1.00 94.81 309 ALA A CA 1
ATOM 2304 C C . ALA A 1 309 ? -0.512 10.433 -22.142 1.00 94.81 309 ALA A C 1
ATOM 2306 O O . ALA A 1 309 ? -1.654 10.624 -22.551 1.00 94.81 309 ALA A O 1
ATOM 2307 N N . ASN A 1 310 ? 0.387 9.749 -22.859 1.00 95.62 310 ASN A N 1
ATOM 2308 C CA . ASN A 1 310 ? 0.092 9.087 -24.125 1.00 95.62 310 ASN A CA 1
ATOM 2309 C C . ASN A 1 310 ? 1.093 7.965 -24.443 1.00 95.62 310 ASN A C 1
ATOM 2311 O O . ASN A 1 310 ? 2.186 7.889 -23.880 1.00 95.62 310 ASN A O 1
ATOM 2315 N N . GLN A 1 311 ? 0.689 7.104 -25.379 1.00 96.50 311 GLN A N 1
ATOM 2316 C CA . GLN A 1 311 ? 1.405 5.890 -25.765 1.00 96.50 311 GLN A CA 1
ATOM 2317 C C . GLN A 1 311 ? 2.834 6.185 -26.238 1.00 96.50 311 GLN A C 1
ATOM 2319 O O . GLN A 1 311 ? 3.778 5.544 -25.789 1.00 96.50 311 GLN A O 1
ATOM 2324 N N . LYS A 1 312 ? 3.006 7.218 -27.074 1.00 95.38 312 LYS A N 1
ATOM 2325 C CA . LYS A 1 312 ? 4.311 7.608 -27.623 1.00 95.38 312 LYS A CA 1
ATOM 2326 C C . LYS A 1 312 ? 5.314 7.966 -26.519 1.00 95.38 312 LYS A C 1
ATOM 2328 O O . LYS A 1 312 ? 6.493 7.645 -26.636 1.00 95.38 312 LYS A O 1
ATOM 2333 N N . GLN A 1 313 ? 4.868 8.647 -25.461 1.00 94.19 313 GLN A N 1
ATOM 2334 C CA . GLN A 1 313 ? 5.728 8.972 -24.318 1.00 94.19 313 GLN A CA 1
ATOM 2335 C C . GLN A 1 313 ? 6.132 7.725 -23.535 1.00 94.19 313 GLN A C 1
ATOM 2337 O O . GLN A 1 313 ? 7.304 7.596 -23.200 1.00 94.19 313 GLN A O 1
ATOM 2342 N N . ALA A 1 314 ? 5.193 6.809 -23.285 1.00 96.38 314 ALA A N 1
ATOM 2343 C CA . ALA A 1 314 ? 5.489 5.555 -22.596 1.00 96.38 314 ALA A CA 1
ATOM 2344 C C . ALA A 1 314 ? 6.492 4.694 -23.383 1.00 96.38 314 ALA A C 1
ATOM 2346 O O . ALA A 1 314 ? 7.414 4.136 -22.796 1.00 96.38 314 ALA A O 1
ATOM 2347 N N . GLU A 1 315 ? 6.350 4.621 -24.709 1.00 96.00 315 GLU A N 1
ATOM 2348 C CA . GLU A 1 315 ? 7.261 3.875 -25.591 1.00 96.00 315 GLU A CA 1
ATOM 2349 C C . GLU A 1 315 ? 8.666 4.483 -25.605 1.00 96.00 315 GLU A C 1
ATOM 2351 O O . GLU A 1 315 ? 9.645 3.772 -25.393 1.00 96.00 315 GLU A O 1
ATOM 2356 N N . ALA A 1 316 ? 8.775 5.807 -25.759 1.00 93.06 316 ALA A N 1
ATOM 2357 C CA . ALA A 1 316 ? 10.065 6.492 -25.680 1.00 93.06 316 ALA A CA 1
ATOM 2358 C C . ALA A 1 316 ? 10.716 6.323 -24.295 1.00 93.06 316 ALA A C 1
ATOM 2360 O O . ALA A 1 316 ? 11.919 6.090 -24.188 1.00 93.06 316 ALA A O 1
ATOM 2361 N N . ALA A 1 317 ? 9.919 6.396 -23.225 1.00 94.94 317 ALA A N 1
ATOM 2362 C CA . ALA A 1 317 ? 10.390 6.154 -21.869 1.00 94.94 317 ALA A CA 1
ATOM 2363 C C . ALA A 1 317 ? 10.885 4.717 -21.674 1.00 94.94 317 ALA A C 1
ATOM 2365 O O . ALA A 1 317 ? 11.873 4.526 -20.970 1.00 94.94 317 ALA A O 1
ATOM 2366 N N . ALA A 1 318 ? 10.246 3.721 -22.296 1.00 96.00 318 ALA A N 1
ATOM 2367 C CA . ALA A 1 318 ? 10.655 2.321 -22.204 1.00 96.00 318 ALA A CA 1
ATOM 2368 C C . ALA A 1 318 ? 12.086 2.110 -22.720 1.00 96.00 318 ALA A C 1
ATOM 2370 O O . ALA A 1 318 ? 12.886 1.471 -22.040 1.00 96.00 318 ALA A O 1
ATOM 2371 N N . GLU A 1 319 ? 12.432 2.706 -23.867 1.00 93.38 319 GLU A N 1
ATOM 2372 C CA . GLU A 1 319 ? 13.779 2.615 -24.450 1.00 93.38 319 GLU A CA 1
ATOM 2373 C C . GLU A 1 319 ? 14.846 3.234 -23.534 1.00 93.38 319 GLU A C 1
ATOM 2375 O O . GLU A 1 319 ? 15.901 2.645 -23.287 1.00 93.38 319 GLU A O 1
ATOM 2380 N N . VAL A 1 320 ? 14.562 4.426 -23.000 1.00 93.56 320 VAL A N 1
ATOM 2381 C CA . VAL A 1 320 ? 15.473 5.154 -22.104 1.00 93.56 320 VAL A CA 1
ATOM 2382 C C . VAL A 1 320 ? 15.635 4.415 -20.776 1.00 93.56 320 VAL A C 1
ATOM 2384 O O . VAL A 1 320 ? 16.753 4.205 -20.292 1.00 93.56 320 VAL A O 1
ATOM 2387 N N . LEU A 1 321 ? 14.513 4.020 -20.173 1.00 94.94 321 LEU A N 1
ATOM 2388 C CA . LEU A 1 321 ? 14.499 3.377 -18.870 1.00 94.94 321 LEU A CA 1
ATOM 2389 C C . LEU A 1 321 ? 15.049 1.962 -18.931 1.00 94.94 321 LEU A C 1
ATOM 2391 O O . LEU A 1 321 ? 15.665 1.570 -17.953 1.00 94.94 321 LEU A O 1
ATOM 2395 N N . GLU A 1 322 ? 14.953 1.224 -20.039 1.00 94.50 322 GLU A N 1
ATOM 2396 C CA . GLU A 1 322 ? 15.616 -0.081 -20.151 1.00 94.50 322 GLU A CA 1
ATOM 2397 C C . GLU A 1 322 ? 17.130 0.027 -19.920 1.00 94.50 322 GLU A C 1
ATOM 2399 O O . GLU A 1 322 ? 17.709 -0.767 -19.170 1.00 94.50 322 GLU A O 1
ATOM 2404 N N . VAL A 1 323 ? 17.777 1.035 -20.511 1.00 91.94 323 VAL A N 1
ATOM 2405 C CA . VAL A 1 323 ? 19.217 1.260 -20.325 1.00 91.94 323 VAL A CA 1
ATOM 2406 C C . VAL A 1 323 ? 19.513 1.656 -18.879 1.00 91.94 323 VAL A C 1
ATOM 2408 O O . VAL A 1 323 ? 20.369 1.043 -18.234 1.00 91.94 323 VAL A O 1
ATOM 2411 N N . ARG A 1 324 ? 18.778 2.640 -18.341 1.00 92.12 324 ARG A N 1
ATOM 2412 C CA . ARG A 1 324 ? 18.986 3.127 -16.966 1.00 92.12 324 ARG A CA 1
ATOM 2413 C C . ARG A 1 324 ? 18.733 2.057 -15.927 1.00 92.12 324 ARG A C 1
ATOM 2415 O O . ARG A 1 324 ? 19.526 1.904 -15.013 1.00 92.12 324 ARG A O 1
ATOM 2422 N N . TYR A 1 325 ? 17.671 1.289 -16.083 1.00 89.69 325 TYR A N 1
ATOM 2423 C CA . TYR A 1 325 ? 17.256 0.231 -15.176 1.00 89.69 325 TYR A CA 1
ATOM 2424 C C . TYR A 1 325 ? 18.340 -0.839 -14.986 1.00 89.69 325 TYR A C 1
ATOM 2426 O O . TYR A 1 325 ? 18.559 -1.318 -13.875 1.00 89.69 325 TYR A O 1
ATOM 2434 N N . ARG A 1 326 ? 19.100 -1.157 -16.043 1.00 89.94 326 ARG A N 1
ATOM 2435 C CA . ARG A 1 326 ? 20.233 -2.100 -15.974 1.00 89.94 326 ARG A CA 1
ATOM 2436 C C . ARG A 1 326 ? 21.498 -1.490 -15.359 1.00 89.94 326 ARG A C 1
ATOM 2438 O O . ARG A 1 326 ? 22.351 -2.231 -14.865 1.00 89.94 326 ARG A O 1
ATOM 2445 N N . GLN A 1 327 ? 21.629 -0.165 -15.409 1.00 90.44 327 GLN A N 1
ATOM 2446 C CA . GLN A 1 327 ? 22.812 0.586 -14.978 1.00 90.44 327 GLN A CA 1
ATOM 2447 C C . GLN A 1 327 ? 22.621 1.338 -13.651 1.00 90.44 327 GLN A C 1
ATOM 2449 O O . GLN A 1 327 ? 23.607 1.833 -13.107 1.00 90.44 327 GLN A O 1
ATOM 2454 N N . ALA A 1 328 ? 21.390 1.401 -13.134 1.00 92.06 328 ALA A N 1
ATOM 2455 C CA . ALA A 1 328 ? 20.992 2.129 -11.935 1.00 92.06 328 ALA A CA 1
ATOM 2456 C C . ALA A 1 328 ? 21.909 1.775 -10.761 1.00 92.06 328 ALA A C 1
ATOM 2458 O O . ALA A 1 328 ? 22.093 0.595 -10.461 1.00 92.06 328 ALA A O 1
ATOM 2459 N N . ARG A 1 329 ? 22.482 2.788 -10.108 1.00 91.31 329 ARG A N 1
ATOM 2460 C CA . ARG A 1 329 ? 23.303 2.641 -8.902 1.00 91.31 329 ARG A CA 1
ATOM 2461 C C . ARG A 1 329 ? 22.530 3.164 -7.704 1.00 91.31 329 ARG A C 1
ATOM 2463 O O . ARG A 1 329 ? 21.869 4.193 -7.805 1.00 91.31 329 ARG A O 1
ATOM 2470 N N . LEU A 1 330 ? 22.618 2.445 -6.590 1.00 89.38 330 LEU A N 1
ATOM 2471 C CA . LEU A 1 330 ? 21.882 2.766 -5.367 1.00 89.38 330 LEU A CA 1
ATOM 2472 C C . LEU A 1 330 ? 22.807 3.496 -4.390 1.00 89.38 330 LEU A C 1
ATOM 2474 O O . LEU A 1 330 ? 23.663 2.880 -3.751 1.00 89.38 330 LEU A O 1
ATOM 2478 N N . SER A 1 331 ? 22.668 4.817 -4.303 1.00 83.94 331 SER A N 1
ATOM 2479 C CA . SER A 1 331 ? 23.587 5.694 -3.567 1.00 83.94 331 SER A CA 1
ATOM 2480 C C . SER A 1 331 ? 23.676 5.338 -2.079 1.00 83.94 331 SER A C 1
ATOM 2482 O O . SER A 1 331 ? 24.769 5.283 -1.515 1.00 83.94 331 SER A O 1
ATOM 2484 N N . GLN A 1 332 ? 22.549 4.980 -1.456 1.00 77.44 332 GLN A N 1
ATOM 2485 C CA . GLN A 1 332 ? 22.488 4.683 -0.022 1.00 77.44 332 GLN A CA 1
ATOM 2486 C C . GLN A 1 332 ? 23.082 3.318 0.356 1.00 77.44 332 GLN A C 1
ATOM 2488 O O . GLN A 1 332 ? 23.255 3.028 1.538 1.00 77.44 332 GLN A O 1
ATOM 2493 N N . GLN A 1 333 ? 23.405 2.466 -0.622 1.00 71.56 333 GLN A N 1
ATOM 2494 C CA . GLN A 1 333 ? 23.903 1.105 -0.387 1.00 71.56 333 GLN A CA 1
ATOM 2495 C C . GLN A 1 333 ? 25.389 0.931 -0.735 1.00 71.56 333 GLN A C 1
ATOM 2497 O O . GLN A 1 333 ? 25.865 -0.197 -0.841 1.00 71.56 333 GLN A O 1
ATOM 2502 N N . GLY A 1 334 ? 26.130 2.029 -0.914 1.00 76.25 334 GLY A N 1
ATOM 2503 C CA . GLY A 1 334 ? 27.515 1.982 -1.397 1.00 76.25 334 GLY A CA 1
ATOM 2504 C C . GLY A 1 334 ? 27.609 1.817 -2.915 1.00 76.25 334 GLY A C 1
ATOM 2505 O O . GLY A 1 334 ? 28.557 1.218 -3.416 1.00 76.25 334 GLY A O 1
ATOM 2506 N N . GLU A 1 335 ? 26.603 2.321 -3.634 1.00 81.69 335 GLU A N 1
ATOM 2507 C CA . GLU A 1 335 ? 26.504 2.338 -5.097 1.00 81.69 335 GLU A CA 1
ATOM 2508 C C . GLU A 1 335 ? 26.514 0.976 -5.828 1.00 81.69 335 GLU A C 1
ATOM 2510 O O . GLU A 1 335 ? 26.987 0.924 -6.978 1.00 81.69 335 GLU A O 1
ATOM 2515 N N . PRO A 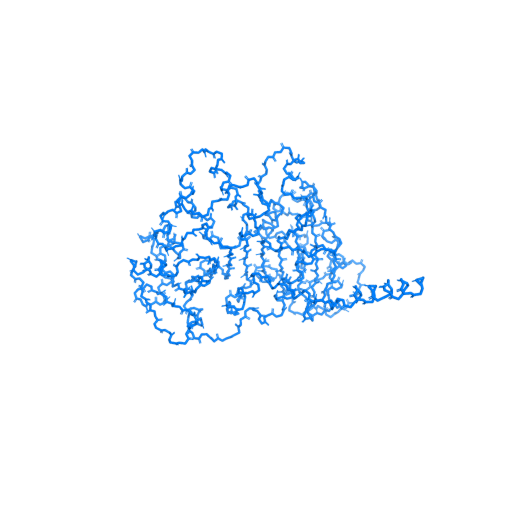1 336 ? 25.982 -0.131 -5.261 1.00 89.25 336 PRO A N 1
ATOM 2516 C CA . PRO A 1 336 ? 25.814 -1.355 -6.028 1.00 89.25 336 PRO A CA 1
ATOM 2517 C C . PRO A 1 336 ? 24.860 -1.090 -7.189 1.00 89.25 336 PRO A C 1
ATOM 2519 O O . PRO A 1 336 ? 23.970 -0.229 -7.117 1.00 89.25 336 PRO A O 1
ATOM 2522 N N . LYS A 1 337 ? 25.028 -1.847 -8.271 1.00 93.12 337 LYS A N 1
ATOM 2523 C CA . LYS A 1 337 ? 24.051 -1.792 -9.358 1.00 93.12 337 LYS A CA 1
ATOM 2524 C C . LYS A 1 337 ? 22.752 -2.449 -8.903 1.00 93.12 337 LYS A C 1
ATOM 2526 O O . LYS A 1 337 ? 22.780 -3.490 -8.249 1.00 93.12 337 LYS A O 1
ATOM 2531 N N . LEU A 1 338 ? 21.609 -1.922 -9.332 1.00 94.25 338 LEU A N 1
ATOM 2532 C CA . LEU A 1 338 ? 20.304 -2.541 -9.089 1.00 94.25 338 LEU A CA 1
ATOM 2533 C C . LEU A 1 338 ? 20.281 -4.004 -9.559 1.00 94.25 338 LEU A C 1
ATOM 2535 O O . LEU A 1 338 ? 19.754 -4.870 -8.870 1.00 94.25 338 LEU A O 1
ATOM 2539 N N . SER A 1 339 ? 20.911 -4.294 -10.700 1.00 94.94 339 SER A N 1
ATOM 2540 C CA . SER A 1 339 ? 21.050 -5.656 -11.225 1.00 94.94 339 SER A CA 1
ATOM 2541 C C . SER A 1 339 ? 21.829 -6.591 -10.294 1.00 94.94 339 SER A C 1
ATOM 2543 O O . SER A 1 339 ? 21.464 -7.757 -10.177 1.00 94.94 339 SER A O 1
ATOM 2545 N N . GLU A 1 340 ? 22.851 -6.092 -9.595 1.00 95.31 340 GLU A N 1
ATOM 2546 C CA . GLU A 1 340 ? 23.611 -6.859 -8.599 1.00 95.31 340 GLU A CA 1
ATOM 2547 C C . GLU A 1 340 ? 22.765 -7.108 -7.348 1.00 95.31 340 GLU A C 1
ATOM 2549 O O . GLU A 1 340 ? 22.708 -8.233 -6.855 1.00 95.31 340 GLU A O 1
ATOM 2554 N N . VAL A 1 341 ? 22.042 -6.088 -6.872 1.00 95.25 341 VAL A N 1
ATOM 2555 C CA . VAL A 1 341 ? 21.122 -6.234 -5.736 1.00 95.25 341 VAL A CA 1
ATOM 2556 C C . VAL A 1 341 ? 20.032 -7.255 -6.047 1.00 95.25 341 VAL A C 1
ATOM 2558 O O . VAL A 1 341 ? 19.795 -8.144 -5.239 1.00 95.25 341 VAL A O 1
ATOM 2561 N N . VAL A 1 342 ? 19.419 -7.199 -7.230 1.00 96.94 342 VAL A N 1
ATOM 2562 C CA . VAL A 1 342 ? 18.408 -8.177 -7.662 1.00 96.94 342 VAL A CA 1
ATOM 2563 C C . VAL A 1 342 ? 18.999 -9.586 -7.778 1.00 96.94 342 VAL A C 1
ATOM 2565 O O . VAL A 1 342 ? 18.392 -10.542 -7.293 1.00 96.94 342 VAL A O 1
ATOM 2568 N N . ALA A 1 343 ? 20.201 -9.726 -8.344 1.00 96.69 343 ALA A N 1
ATOM 2569 C CA . ALA A 1 343 ? 20.879 -11.016 -8.465 1.00 96.69 343 ALA A CA 1
ATOM 2570 C C . ALA A 1 343 ? 21.228 -11.642 -7.101 1.00 96.69 343 ALA A C 1
ATOM 2572 O O . ALA A 1 343 ? 21.151 -12.862 -6.962 1.00 96.69 343 ALA A O 1
ATOM 2573 N N . ASN A 1 344 ? 21.533 -10.834 -6.078 1.00 95.19 344 ASN A N 1
ATOM 2574 C CA . ASN A 1 344 ? 21.790 -11.316 -4.712 1.00 95.19 344 ASN A CA 1
ATOM 2575 C C . ASN A 1 344 ? 20.569 -11.994 -4.066 1.00 95.19 344 ASN A C 1
ATOM 2577 O O . ASN A 1 344 ? 20.730 -12.760 -3.119 1.00 95.19 344 ASN A O 1
ATOM 2581 N N . TYR A 1 345 ? 19.365 -11.734 -4.581 1.00 96.19 345 TYR A N 1
ATOM 2582 C CA . TYR A 1 345 ? 18.123 -12.407 -4.188 1.00 96.19 345 TYR A CA 1
ATOM 2583 C C . TYR A 1 345 ? 17.639 -13.384 -5.265 1.00 96.19 345 TYR A C 1
ATOM 2585 O O . TYR A 1 345 ? 16.447 -13.667 -5.360 1.00 96.19 345 TYR A O 1
ATOM 2593 N N . HIS A 1 346 ? 18.554 -13.875 -6.110 1.00 97.31 346 HIS A N 1
ATOM 2594 C CA . HIS A 1 346 ? 18.262 -14.795 -7.212 1.00 97.31 346 HIS A CA 1
ATOM 2595 C C . HIS A 1 346 ? 17.175 -14.283 -8.172 1.00 97.31 346 HIS A C 1
ATOM 2597 O O . HIS A 1 346 ? 16.515 -15.062 -8.861 1.00 97.31 346 HIS A O 1
ATOM 2603 N N . GLY A 1 347 ? 16.977 -12.964 -8.212 1.00 97.56 347 GLY A N 1
ATOM 2604 C CA . GLY A 1 347 ? 16.005 -12.324 -9.074 1.00 97.56 347 GLY A CA 1
ATOM 2605 C C . GLY A 1 347 ? 16.547 -12.058 -10.473 1.00 97.56 347 GLY A C 1
ATOM 2606 O O . GLY A 1 347 ? 17.742 -12.174 -10.752 1.00 97.56 347 GLY A O 1
ATOM 2607 N N . SER A 1 348 ? 15.652 -11.646 -11.363 1.00 97.31 348 SER A N 1
ATOM 2608 C CA . SER A 1 348 ? 15.991 -11.239 -12.725 1.00 97.31 348 SER A CA 1
ATOM 2609 C C . SER A 1 348 ? 15.156 -10.044 -13.176 1.00 97.31 348 SER A C 1
ATOM 2611 O O . SER A 1 348 ? 13.925 -10.043 -13.083 1.00 97.31 348 SER A O 1
ATOM 2613 N N . LEU A 1 349 ? 15.847 -9.027 -13.693 1.00 96.81 349 LEU A N 1
ATOM 2614 C CA . LEU A 1 349 ? 15.230 -7.881 -14.358 1.00 96.81 349 LEU A CA 1
ATOM 2615 C C . LEU A 1 349 ? 14.598 -8.353 -15.673 1.00 96.81 349 LEU A C 1
ATOM 2617 O O . LEU A 1 349 ? 15.308 -8.908 -16.518 1.00 96.81 349 LEU A O 1
ATOM 2621 N N . GLN A 1 350 ? 13.301 -8.123 -15.860 1.00 96.56 350 GLN A N 1
ATOM 2622 C CA . GLN A 1 350 ? 12.647 -8.379 -17.141 1.00 96.56 350 GLN A CA 1
ATOM 2623 C C . GLN A 1 350 ? 12.739 -7.161 -18.061 1.00 96.56 350 GLN A C 1
ATOM 2625 O O . GLN A 1 350 ? 13.089 -6.058 -17.638 1.00 96.56 350 GLN A O 1
ATOM 2630 N N . THR A 1 351 ? 12.425 -7.365 -19.336 1.00 95.44 351 THR A N 1
ATOM 2631 C CA . THR A 1 351 ? 12.346 -6.278 -20.313 1.00 95.44 351 THR A CA 1
ATOM 2632 C C . THR A 1 351 ? 11.169 -5.356 -19.977 1.00 95.44 351 THR A C 1
ATOM 2634 O O . THR A 1 351 ? 10.050 -5.852 -19.803 1.00 95.44 351 THR A O 1
ATOM 2637 N N . PRO A 1 352 ? 11.388 -4.031 -19.883 1.00 96.81 352 PRO A N 1
ATOM 2638 C CA . PRO A 1 352 ? 10.298 -3.076 -19.761 1.00 96.81 352 PRO A CA 1
ATOM 2639 C C . PRO A 1 352 ? 9.323 -3.175 -20.935 1.00 96.81 352 PRO A C 1
ATOM 2641 O O . PRO A 1 352 ? 9.735 -3.371 -22.077 1.00 96.81 352 PRO A O 1
ATOM 2644 N N . ARG A 1 353 ? 8.028 -3.010 -20.674 1.00 97.06 353 ARG A N 1
ATOM 2645 C CA . ARG A 1 353 ? 6.999 -3.041 -21.722 1.00 97.06 353 ARG A CA 1
ATOM 2646 C C . ARG A 1 353 ? 5.869 -2.072 -21.436 1.00 97.06 353 ARG A C 1
ATOM 2648 O O . ARG A 1 353 ? 5.504 -1.859 -20.283 1.00 97.06 353 ARG A O 1
ATOM 2655 N N . VAL A 1 354 ? 5.289 -1.521 -22.495 1.00 97.69 354 VAL A N 1
ATOM 2656 C CA . VAL A 1 354 ? 4.124 -0.641 -22.396 1.00 97.69 354 VAL A CA 1
ATOM 2657 C C . VAL A 1 354 ? 2.855 -1.461 -22.567 1.00 97.69 354 VAL A C 1
ATOM 2659 O O . VAL A 1 354 ? 2.729 -2.233 -23.517 1.00 97.69 354 VAL A O 1
ATOM 2662 N N . VAL A 1 355 ? 1.905 -1.264 -21.661 1.00 97.00 355 VAL A N 1
ATOM 2663 C CA . VAL A 1 355 ? 0.535 -1.768 -21.771 1.00 97.00 355 VAL A CA 1
ATOM 2664 C C . VAL A 1 355 ? -0.436 -0.593 -21.751 1.00 97.00 355 VAL A C 1
ATOM 2666 O O . VAL A 1 355 ? -0.117 0.478 -21.237 1.00 97.00 355 VAL A O 1
ATOM 2669 N N . THR A 1 356 ? -1.625 -0.776 -22.313 1.00 96.81 356 THR A N 1
ATOM 2670 C CA . THR A 1 356 ? -2.703 0.212 -22.217 1.00 96.81 356 THR A CA 1
ATOM 2671 C C . THR A 1 356 ? -3.839 -0.389 -21.409 1.00 96.81 356 THR A C 1
ATOM 2673 O O . THR A 1 356 ? -4.468 -1.348 -21.849 1.00 96.81 356 THR A O 1
ATOM 2676 N N . GLU A 1 357 ? -4.126 0.201 -20.254 1.00 95.38 357 GLU A N 1
ATOM 2677 C CA . GLU A 1 357 ? -5.277 -0.152 -19.421 1.00 95.38 357 GLU A CA 1
ATOM 2678 C C . GLU A 1 357 ? -6.229 1.035 -19.400 1.00 95.38 357 GLU A C 1
ATOM 2680 O O . GLU A 1 357 ? -5.788 2.164 -19.249 1.00 95.38 357 GLU A O 1
ATOM 2685 N N . GLU A 1 358 ? -7.523 0.811 -19.629 1.00 93.06 358 GLU A N 1
ATOM 2686 C CA . GLU A 1 358 ? -8.568 1.856 -19.576 1.00 93.06 358 GLU A CA 1
ATOM 2687 C C . GLU A 1 358 ? -8.266 3.137 -20.391 1.00 93.06 358 GLU A C 1
ATOM 2689 O O . GLU A 1 358 ? -8.780 4.222 -20.108 1.00 93.06 358 GLU A O 1
ATOM 2694 N N . GLY A 1 359 ? -7.445 3.007 -21.441 1.00 95.00 359 GLY A N 1
ATOM 2695 C CA . GLY A 1 359 ? -6.990 4.113 -22.288 1.00 95.00 359 GLY A CA 1
ATOM 2696 C C . GLY A 1 359 ? -5.791 4.899 -21.742 1.00 95.00 359 GLY A C 1
ATOM 2697 O O . GLY A 1 359 ? -5.359 5.850 -22.392 1.00 95.00 359 GLY A O 1
ATOM 2698 N N . VAL A 1 360 ? -5.236 4.507 -20.594 1.00 97.31 360 VAL A N 1
ATOM 2699 C CA . VAL A 1 360 ? -4.006 5.058 -20.021 1.00 97.31 360 VAL A CA 1
ATOM 2700 C C . VAL A 1 360 ? -2.820 4.145 -20.364 1.00 97.31 360 VAL A C 1
ATOM 2702 O O . VAL A 1 360 ? -2.840 2.950 -20.060 1.00 97.31 360 VAL A O 1
ATOM 2705 N N . PRO A 1 361 ? -1.765 4.682 -20.992 1.00 97.94 361 PRO A N 1
ATOM 2706 C CA . PRO A 1 361 ? -0.537 3.947 -21.247 1.00 97.94 361 PRO A CA 1
ATOM 2707 C C . PRO A 1 361 ? 0.317 3.864 -19.978 1.00 97.94 361 PRO A C 1
ATOM 2709 O O . PRO A 1 361 ? 0.649 4.879 -19.357 1.00 97.94 361 PRO A O 1
ATOM 2712 N N . VAL A 1 362 ? 0.690 2.639 -19.616 1.00 98.25 362 VAL A N 1
ATOM 2713 C CA . VAL A 1 362 ? 1.484 2.305 -18.433 1.00 98.25 362 VAL A CA 1
ATOM 2714 C C . VAL A 1 362 ? 2.740 1.556 -18.869 1.00 98.25 362 VAL A C 1
ATOM 2716 O O . VAL A 1 362 ? 2.656 0.522 -19.530 1.00 98.25 362 VAL A O 1
ATOM 2719 N N . LEU A 1 363 ? 3.914 2.054 -18.482 1.00 98.25 363 LEU A N 1
ATOM 2720 C CA . LEU A 1 363 ? 5.168 1.312 -18.606 1.00 98.25 363 LEU A CA 1
ATOM 2721 C C . LEU A 1 363 ? 5.330 0.400 -17.393 1.00 98.25 363 LEU A C 1
ATOM 2723 O O . LEU A 1 363 ? 5.377 0.880 -16.262 1.00 98.25 363 LEU A O 1
ATOM 2727 N N . LEU A 1 364 ? 5.463 -0.896 -17.642 1.00 98.25 364 LEU A N 1
ATOM 2728 C CA . LEU A 1 364 ? 5.799 -1.906 -16.649 1.00 98.25 364 LEU A CA 1
ATOM 2729 C C . LEU A 1 364 ? 7.296 -2.207 -16.719 1.00 98.25 364 LEU A C 1
ATOM 2731 O O . LEU A 1 364 ? 7.817 -2.497 -17.795 1.00 98.25 364 LEU A O 1
ATOM 2735 N N . MET A 1 365 ? 7.972 -2.209 -15.572 1.00 98.00 365 MET A N 1
ATOM 2736 C CA . MET A 1 365 ? 9.343 -2.706 -15.401 1.00 98.00 365 MET A CA 1
ATOM 2737 C C . MET A 1 365 ? 9.316 -3.854 -14.380 1.00 98.00 365 MET A C 1
ATOM 2739 O O . MET A 1 365 ? 9.480 -3.618 -13.177 1.00 98.00 365 MET A O 1
ATOM 2743 N N . PRO A 1 366 ? 9.028 -5.091 -14.829 1.00 97.81 366 PRO A N 1
ATOM 2744 C CA . PRO A 1 366 ? 8.856 -6.228 -13.939 1.00 97.81 366 PRO A CA 1
ATOM 2745 C C . PRO A 1 366 ? 10.197 -6.817 -13.494 1.00 97.81 366 PRO A C 1
ATOM 2747 O O . PRO A 1 366 ? 11.138 -6.951 -14.277 1.00 97.81 366 PRO A O 1
ATOM 2750 N N . ILE A 1 367 ? 10.257 -7.253 -12.240 1.00 98.12 367 ILE A N 1
ATOM 2751 C CA . ILE A 1 367 ? 11.391 -7.973 -11.660 1.00 98.12 367 ILE A CA 1
ATOM 2752 C C . ILE A 1 367 ? 10.863 -9.279 -11.098 1.00 98.12 367 ILE A C 1
ATOM 2754 O O . ILE A 1 367 ? 10.002 -9.276 -10.217 1.00 98.12 367 ILE A O 1
ATOM 2758 N N . ARG A 1 368 ? 11.389 -10.392 -11.601 1.00 97.81 368 ARG A N 1
ATOM 2759 C CA . ARG A 1 368 ? 10.997 -11.727 -11.153 1.00 97.81 368 ARG A CA 1
ATOM 2760 C C . ARG A 1 368 ? 11.917 -12.186 -10.032 1.00 97.81 368 ARG A C 1
ATOM 2762 O O . ARG A 1 368 ? 13.133 -12.122 -10.199 1.00 97.81 368 ARG A O 1
ATOM 2769 N N . PHE A 1 369 ? 11.356 -12.748 -8.971 1.00 97.69 369 PHE A N 1
ATOM 2770 C CA . PHE A 1 369 ? 12.086 -13.433 -7.907 1.00 97.69 369 PHE A CA 1
ATOM 2771 C C . PHE A 1 369 ? 11.507 -14.837 -7.666 1.00 97.69 369 PHE A C 1
ATOM 2773 O O . PHE A 1 369 ? 10.324 -15.073 -7.938 1.00 97.69 369 PHE A O 1
ATOM 2780 N N . PRO A 1 370 ? 12.314 -15.785 -7.159 1.00 96.69 370 PRO A N 1
ATOM 2781 C CA . PRO A 1 370 ? 11.805 -17.039 -6.610 1.00 96.69 370 PRO A CA 1
ATOM 2782 C C . PRO A 1 370 ? 10.763 -16.793 -5.513 1.00 96.69 370 PRO A C 1
ATOM 2784 O O . PRO A 1 370 ? 10.772 -15.747 -4.857 1.00 96.69 370 PRO A O 1
ATOM 2787 N N . LYS A 1 371 ? 9.878 -17.762 -5.273 1.00 94.31 371 LYS A N 1
ATOM 2788 C CA . LYS A 1 371 ? 8.983 -17.705 -4.105 1.00 94.31 371 LYS A CA 1
ATOM 2789 C C . LYS A 1 371 ? 9.779 -17.690 -2.803 1.00 94.31 371 LYS A C 1
ATOM 2791 O O . LYS A 1 371 ? 10.918 -18.143 -2.782 1.00 94.31 371 LYS A O 1
ATOM 2796 N N . ASP A 1 372 ? 9.168 -17.213 -1.721 1.00 91.00 372 ASP A N 1
ATOM 2797 C CA . ASP A 1 372 ? 9.844 -17.069 -0.426 1.00 91.00 372 ASP A CA 1
ATOM 2798 C C . ASP A 1 372 ? 10.496 -18.387 0.050 1.00 91.00 372 ASP A C 1
ATOM 2800 O O . ASP A 1 372 ? 11.674 -18.384 0.394 1.00 91.00 372 ASP A O 1
ATOM 2804 N N . GLU A 1 373 ? 9.809 -19.532 -0.045 1.00 90.94 373 GLU A N 1
ATOM 2805 C CA . GLU A 1 373 ? 10.374 -20.851 0.318 1.00 90.94 373 GLU A CA 1
ATOM 2806 C C . GLU A 1 373 ? 11.600 -21.249 -0.529 1.00 90.94 373 GLU A C 1
ATOM 2808 O O . GLU A 1 373 ? 12.600 -21.778 -0.031 1.00 90.94 373 GLU A O 1
ATOM 2813 N N . GLU A 1 374 ? 11.530 -20.998 -1.839 1.00 93.56 374 GLU A N 1
ATOM 2814 C CA . GLU A 1 374 ? 12.624 -21.290 -2.766 1.00 93.56 374 GLU A CA 1
ATOM 2815 C C . GLU A 1 374 ? 13.808 -20.358 -2.495 1.00 93.56 374 GLU A C 1
ATOM 2817 O O . GLU A 1 374 ? 14.957 -20.798 -2.451 1.00 93.56 374 GLU A O 1
ATOM 2822 N N . LEU A 1 375 ? 13.530 -19.079 -2.241 1.00 92.44 375 LEU A N 1
ATOM 2823 C CA . LEU A 1 375 ? 14.530 -18.075 -1.912 1.00 92.44 375 LEU A CA 1
ATOM 2824 C C . LEU A 1 375 ? 15.258 -18.409 -0.603 1.00 92.44 375 LEU A C 1
ATOM 2826 O O . LEU A 1 375 ? 16.483 -18.318 -0.556 1.00 92.44 375 LEU A O 1
ATOM 2830 N N . GLU A 1 376 ? 14.546 -18.848 0.439 1.00 91.62 376 GLU A N 1
ATOM 2831 C CA . GLU A 1 376 ? 15.156 -19.328 1.689 1.00 91.62 376 GLU A CA 1
ATOM 2832 C C . GLU A 1 376 ? 16.106 -20.508 1.446 1.00 91.62 376 GLU A C 1
ATOM 2834 O O . GLU A 1 376 ? 17.217 -20.544 1.986 1.00 91.62 376 GLU A O 1
ATOM 2839 N N . THR A 1 377 ? 15.692 -21.446 0.589 1.00 92.94 377 THR A N 1
ATOM 2840 C CA . THR A 1 377 ? 16.508 -22.604 0.202 1.00 92.94 377 THR A CA 1
ATOM 2841 C C . THR A 1 377 ? 17.774 -22.169 -0.535 1.00 92.94 377 THR A C 1
ATOM 2843 O O . THR A 1 377 ? 18.871 -22.616 -0.194 1.00 92.94 377 THR A O 1
ATOM 2846 N N . LEU A 1 378 ? 17.644 -21.269 -1.514 1.00 93.31 378 LEU A N 1
ATOM 2847 C CA . LEU A 1 378 ? 18.759 -20.757 -2.315 1.00 93.31 378 LEU A CA 1
ATOM 2848 C C . LEU A 1 378 ? 19.759 -19.948 -1.479 1.00 93.31 378 LEU A C 1
ATOM 2850 O O . LEU A 1 378 ? 20.969 -20.076 -1.666 1.00 93.31 378 LEU A O 1
ATOM 2854 N N . LEU A 1 379 ? 19.266 -19.161 -0.520 1.00 91.94 379 LEU A N 1
ATOM 2855 C CA . LEU A 1 379 ? 20.099 -18.365 0.383 1.00 91.94 379 LEU A CA 1
ATOM 2856 C C . LEU A 1 379 ? 20.702 -19.185 1.537 1.00 91.94 379 LEU A C 1
ATOM 2858 O O . LEU A 1 379 ? 21.566 -18.675 2.254 1.00 91.94 379 LEU A O 1
ATOM 2862 N N . GLY A 1 380 ? 20.248 -20.426 1.748 1.00 91.50 380 GLY A N 1
ATOM 2863 C CA . GLY A 1 380 ? 20.720 -21.310 2.817 1.00 91.50 380 GLY A CA 1
ATOM 2864 C C . GLY A 1 380 ? 20.423 -20.797 4.231 1.00 91.50 380 GLY A C 1
ATOM 2865 O O . GLY A 1 380 ? 21.071 -21.214 5.192 1.00 91.50 380 GLY A O 1
ATOM 2866 N N . LYS A 1 381 ? 19.480 -19.861 4.370 1.00 88.62 381 LYS A N 1
ATOM 2867 C CA . LYS A 1 381 ? 19.071 -19.267 5.646 1.00 88.62 381 LYS A CA 1
ATOM 2868 C C . LYS A 1 381 ? 17.622 -18.812 5.564 1.00 88.62 381 LYS A C 1
ATOM 2870 O O . LYS A 1 381 ? 17.180 -18.333 4.523 1.00 88.62 381 LYS A O 1
ATOM 2875 N N . LYS A 1 382 ? 16.920 -18.883 6.695 1.00 84.31 382 LYS A N 1
ATOM 2876 C CA . LYS A 1 382 ? 15.581 -18.307 6.819 1.00 84.31 382 LYS A CA 1
ATOM 2877 C C . LYS A 1 382 ? 15.673 -16.788 6.641 1.00 84.31 382 LYS A C 1
ATOM 2879 O O . LYS A 1 382 ? 16.393 -16.118 7.387 1.00 84.31 382 LYS A O 1
ATOM 2884 N N . GLY A 1 383 ? 15.021 -16.276 5.604 1.00 81.62 383 GLY A N 1
ATOM 2885 C CA . GLY A 1 383 ? 14.942 -14.852 5.303 1.00 81.62 383 GLY A CA 1
ATOM 2886 C C . GLY A 1 383 ? 13.815 -14.187 6.085 1.00 81.62 383 GLY A C 1
ATOM 2887 O O . GLY A 1 383 ? 13.097 -14.844 6.834 1.00 81.62 383 GLY A O 1
ATOM 2888 N N . LEU A 1 384 ? 13.647 -12.874 5.897 1.00 86.06 384 LEU A N 1
ATOM 2889 C CA . LEU A 1 384 ? 12.311 -12.320 6.122 1.00 86.06 384 LEU A CA 1
ATOM 2890 C C . LEU A 1 384 ? 11.474 -12.633 4.872 1.00 86.06 384 LEU A C 1
ATOM 2892 O O . LEU A 1 384 ? 12.026 -12.655 3.769 1.00 86.06 384 LEU A O 1
ATOM 2896 N N . PRO A 1 385 ? 10.171 -12.862 5.016 1.00 87.69 385 PRO A N 1
ATOM 2897 C CA . PRO A 1 385 ? 9.272 -12.949 3.876 1.00 87.69 385 PRO A CA 1
ATOM 2898 C C . PRO A 1 385 ? 9.210 -11.621 3.112 1.00 87.69 385 PRO A C 1
ATOM 2900 O O . PRO A 1 385 ? 9.449 -10.554 3.689 1.00 87.69 385 PRO A O 1
ATOM 2903 N N . ALA A 1 386 ? 8.902 -11.686 1.811 1.00 92.06 386 ALA A N 1
ATOM 2904 C CA . ALA A 1 386 ? 8.757 -10.517 0.935 1.00 92.06 386 ALA A CA 1
ATOM 2905 C C . ALA A 1 386 ? 9.987 -9.578 0.902 1.00 92.06 386 ALA A C 1
ATOM 2907 O O . ALA A 1 386 ? 9.877 -8.388 0.588 1.00 92.06 386 ALA A O 1
ATOM 2908 N N . GLN A 1 387 ? 11.183 -10.099 1.209 1.00 93.38 387 GLN A N 1
ATOM 2909 C CA . GLN A 1 387 ? 12.441 -9.340 1.159 1.00 93.38 387 GLN A CA 1
ATOM 2910 C C . GLN A 1 387 ? 12.669 -8.623 -0.174 1.00 93.38 387 GLN A C 1
ATOM 2912 O O . GLN A 1 387 ? 13.057 -7.453 -0.131 1.00 93.38 387 GLN A O 1
ATOM 2917 N N . PRO A 1 388 ? 12.393 -9.241 -1.342 1.00 95.50 388 PRO A N 1
ATOM 2918 C CA . PRO A 1 388 ? 12.522 -8.546 -2.612 1.00 95.50 388 PRO A CA 1
ATOM 2919 C C . PRO A 1 388 ? 11.752 -7.228 -2.659 1.00 95.50 388 PRO A C 1
ATOM 2921 O O . PRO A 1 388 ? 12.334 -6.209 -3.012 1.00 95.50 388 PRO A O 1
ATOM 2924 N N . PHE A 1 389 ? 10.487 -7.206 -2.234 1.00 97.19 389 PHE A N 1
ATOM 2925 C CA . PHE A 1 389 ? 9.683 -5.982 -2.221 1.00 97.19 389 PHE A CA 1
ATOM 2926 C C . PHE A 1 389 ? 10.232 -4.931 -1.245 1.00 97.19 389 PHE A C 1
ATOM 2928 O O . PHE A 1 389 ? 10.325 -3.750 -1.592 1.00 97.19 389 PHE A O 1
ATOM 2935 N N . ARG A 1 390 ? 10.699 -5.362 -0.066 1.00 95.25 390 ARG A N 1
ATOM 2936 C CA . ARG A 1 390 ? 11.280 -4.480 0.958 1.00 95.25 390 ARG A CA 1
ATOM 2937 C C . ARG A 1 390 ? 12.507 -3.701 0.462 1.00 95.25 390 ARG A C 1
ATOM 2939 O O . ARG A 1 390 ? 12.722 -2.556 0.863 1.00 95.25 390 ARG A O 1
ATOM 2946 N N . ILE A 1 391 ? 13.301 -4.276 -0.442 1.00 94.75 391 ILE A N 1
ATOM 2947 C CA . ILE A 1 391 ? 14.436 -3.575 -1.068 1.00 94.75 391 ILE A CA 1
ATOM 2948 C C . ILE A 1 391 ? 13.950 -2.325 -1.806 1.00 94.75 391 ILE A C 1
ATOM 2950 O O . ILE A 1 391 ? 14.531 -1.253 -1.648 1.00 94.75 391 ILE A O 1
ATOM 2954 N N . PHE A 1 392 ? 12.856 -2.434 -2.559 1.00 96.06 392 PHE A N 1
ATOM 2955 C CA . PHE A 1 392 ? 12.309 -1.315 -3.327 1.00 96.06 392 PHE A CA 1
ATOM 2956 C C . PHE A 1 392 ? 11.630 -0.284 -2.431 1.00 96.06 392 PHE A C 1
ATOM 2958 O O . PHE A 1 392 ? 11.755 0.913 -2.688 1.00 96.06 392 PHE A O 1
ATOM 2965 N N . THR A 1 393 ? 11.009 -0.705 -1.324 1.00 94.38 393 THR A N 1
ATOM 2966 C CA . THR A 1 393 ? 10.530 0.252 -0.315 1.00 94.38 393 THR A CA 1
ATOM 2967 C C . THR A 1 393 ? 11.688 1.026 0.317 1.00 94.38 393 THR A C 1
ATOM 2969 O O . THR A 1 393 ? 11.596 2.236 0.500 1.00 94.38 393 THR A O 1
ATOM 2972 N N . HIS A 1 394 ? 12.828 0.375 0.572 1.00 93.56 394 HIS A N 1
ATOM 2973 C CA . HIS A 1 394 ? 14.020 1.076 1.052 1.00 93.56 394 HIS A CA 1
ATOM 2974 C C . HIS A 1 394 ? 14.611 2.015 -0.005 1.00 93.56 394 HIS A C 1
ATOM 2976 O O . HIS A 1 394 ? 15.102 3.078 0.360 1.00 93.56 394 HIS A O 1
ATOM 2982 N N . MET A 1 395 ? 14.531 1.680 -1.297 1.00 94.06 395 MET A N 1
ATOM 2983 C CA . MET A 1 395 ? 14.946 2.595 -2.368 1.00 94.06 395 MET A CA 1
ATOM 2984 C C . MET A 1 395 ? 14.097 3.869 -2.390 1.00 94.06 395 MET A C 1
ATOM 2986 O O . MET A 1 395 ? 14.644 4.952 -2.578 1.00 94.06 395 MET A O 1
ATOM 2990 N N . VAL A 1 396 ? 12.786 3.766 -2.144 1.00 92.81 396 VAL A N 1
ATOM 2991 C CA . VAL A 1 396 ? 11.915 4.940 -1.974 1.00 92.81 396 VAL A CA 1
ATOM 2992 C C . VAL A 1 396 ? 12.395 5.799 -0.806 1.00 92.81 396 VAL A C 1
ATOM 2994 O O . VAL A 1 396 ? 12.664 6.986 -0.980 1.00 92.81 396 VAL A O 1
ATOM 2997 N N . MET A 1 397 ? 12.551 5.194 0.376 1.00 90.69 397 MET A N 1
ATOM 2998 C CA . MET A 1 397 ? 12.967 5.911 1.588 1.00 90.69 397 MET A CA 1
ATOM 2999 C C . MET A 1 397 ? 14.367 6.528 1.447 1.00 90.69 397 MET A C 1
ATOM 3001 O O . MET A 1 397 ? 14.617 7.624 1.942 1.00 90.69 397 MET A O 1
ATOM 3005 N N . GLY A 1 398 ? 15.264 5.840 0.738 1.00 91.44 398 GLY A N 1
ATOM 3006 C CA . GLY A 1 398 ? 16.622 6.281 0.431 1.00 91.44 398 GLY A CA 1
ATOM 3007 C C . GLY A 1 398 ? 16.729 7.253 -0.745 1.00 91.44 398 GLY A C 1
ATOM 3008 O O . GLY A 1 398 ? 17.829 7.712 -1.038 1.00 91.44 398 GLY A O 1
ATOM 3009 N N . ARG A 1 399 ? 15.613 7.585 -1.413 1.00 90.88 399 ARG A N 1
ATOM 3010 C CA . ARG A 1 399 ? 15.568 8.420 -2.628 1.00 90.88 399 ARG A CA 1
ATOM 3011 C C . ARG A 1 399 ? 16.416 7.875 -3.791 1.00 90.88 399 ARG A C 1
ATOM 3013 O O . ARG A 1 399 ? 16.819 8.624 -4.677 1.00 90.88 399 ARG A O 1
ATOM 3020 N N . ASP A 1 400 ? 16.601 6.558 -3.859 1.00 92.38 400 ASP A N 1
ATOM 3021 C CA . ASP A 1 400 ? 17.364 5.845 -4.899 1.00 92.38 400 ASP A CA 1
ATOM 3022 C C . ASP A 1 400 ? 16.533 5.566 -6.176 1.00 92.38 400 ASP A C 1
ATOM 3024 O O . ASP A 1 400 ? 16.788 4.625 -6.932 1.00 92.38 400 ASP A O 1
ATOM 3028 N N . LEU A 1 401 ? 15.517 6.395 -6.436 1.00 93.06 401 LEU A N 1
ATOM 3029 C CA . LEU A 1 401 ? 14.644 6.324 -7.616 1.00 93.06 401 LEU A CA 1
ATOM 3030 C C . LEU A 1 401 ? 14.883 7.462 -8.621 1.00 93.06 401 LEU A C 1
ATOM 3032 O O . LEU A 1 401 ? 14.156 7.578 -9.605 1.00 93.06 401 LEU A O 1
ATOM 3036 N N . GLY A 1 402 ? 15.919 8.286 -8.425 1.00 89.75 402 GLY A N 1
ATOM 3037 C CA . GLY A 1 402 ? 16.233 9.415 -9.316 1.00 89.75 402 GLY A CA 1
ATOM 3038 C C . GLY A 1 402 ? 16.501 9.026 -10.778 1.00 89.75 402 GLY A C 1
ATOM 3039 O O . GLY A 1 402 ? 16.267 9.822 -11.690 1.00 89.75 402 GLY A O 1
ATOM 3040 N N . TRP A 1 403 ? 16.904 7.775 -11.026 1.00 91.75 403 TRP A N 1
ATOM 3041 C CA . TRP A 1 403 ? 17.097 7.228 -12.373 1.00 91.75 403 TRP A CA 1
ATOM 3042 C C . TRP A 1 403 ? 15.791 7.140 -13.192 1.00 91.75 403 TRP A C 1
ATOM 3044 O O . TRP A 1 403 ? 15.854 6.991 -14.414 1.00 91.75 403 TRP A O 1
ATOM 3054 N N . LEU A 1 404 ? 14.621 7.294 -12.557 1.00 93.25 404 LEU A N 1
ATOM 3055 C CA . LEU A 1 404 ? 13.314 7.327 -13.220 1.00 93.25 404 LEU A CA 1
ATOM 3056 C C . LEU A 1 404 ? 12.973 8.663 -13.899 1.00 93.25 404 LEU A C 1
ATOM 3058 O O . LEU A 1 404 ? 12.075 8.665 -14.736 1.00 93.25 404 LEU A O 1
ATOM 3062 N N . SER A 1 405 ? 13.616 9.788 -13.552 1.00 84.88 405 SER A N 1
ATOM 3063 C CA . SER A 1 405 ? 13.160 11.124 -13.994 1.00 84.88 405 SER A CA 1
ATOM 3064 C C . SER A 1 405 ? 14.176 11.986 -14.746 1.00 84.88 405 SER A C 1
ATOM 3066 O O . SER A 1 405 ? 13.718 12.754 -15.584 1.00 84.88 405 SER A O 1
ATOM 3068 N N . VAL A 1 406 ? 15.499 11.817 -14.534 1.00 71.44 406 VAL A N 1
ATOM 3069 C CA . VAL A 1 406 ? 16.651 12.577 -15.128 1.00 71.44 406 VAL A CA 1
ATOM 3070 C C . VAL A 1 406 ? 17.493 13.417 -14.177 1.00 71.44 406 VAL A C 1
ATOM 3072 O O . VAL A 1 406 ? 18.309 14.214 -14.620 1.00 71.44 406 VAL A O 1
ATOM 3075 N N . ARG A 1 407 ? 17.434 13.202 -12.861 1.00 57.03 407 ARG A N 1
ATOM 3076 C CA . ARG A 1 407 ? 18.370 13.939 -12.001 1.00 57.03 407 ARG A CA 1
ATOM 3077 C C . ARG A 1 407 ? 19.826 13.575 -12.329 1.00 57.03 407 ARG A C 1
ATOM 3079 O O . ARG A 1 407 ? 20.152 12.390 -12.407 1.00 57.03 407 ARG A O 1
ATOM 3086 N N . ASP A 1 408 ? 20.646 14.607 -12.548 1.00 48.03 408 ASP A N 1
ATOM 3087 C CA . ASP A 1 408 ? 22.069 14.516 -12.871 1.00 48.03 408 ASP A CA 1
ATOM 3088 C C . ASP A 1 408 ? 22.752 13.452 -12.009 1.00 48.03 408 ASP A C 1
ATOM 3090 O O . ASP A 1 408 ? 22.765 13.526 -10.782 1.00 48.03 408 ASP A O 1
ATOM 3094 N N . TRP A 1 409 ? 23.356 12.470 -12.673 1.00 43.94 409 TRP A N 1
ATOM 3095 C CA . TRP A 1 409 ? 24.151 11.393 -12.078 1.00 43.94 409 TRP A CA 1
ATOM 3096 C C . TRP A 1 409 ? 25.473 11.877 -11.451 1.00 43.94 409 TRP A C 1
ATOM 3098 O O . TRP A 1 409 ? 26.367 11.077 -11.184 1.00 43.94 409 TRP A O 1
ATOM 3108 N N . VAL A 1 410 ? 25.633 13.188 -11.262 1.00 36.75 410 VAL A N 1
ATOM 3109 C CA . VAL A 1 410 ? 26.897 13.820 -10.896 1.00 36.75 410 VAL A CA 1
ATOM 3110 C C . VAL A 1 410 ? 26.636 14.972 -9.929 1.00 36.75 410 VAL A C 1
ATOM 3112 O O . VAL A 1 410 ? 26.397 16.102 -10.353 1.00 36.75 410 VAL A O 1
ATOM 3115 N N . GLN A 1 411 ? 26.739 14.694 -8.630 1.00 36.88 411 GLN A N 1
ATOM 3116 C CA . GLN A 1 411 ? 27.400 15.605 -7.693 1.00 36.88 411 GLN A CA 1
ATOM 3117 C C . GLN A 1 411 ? 28.324 14.818 -6.780 1.00 36.88 411 GLN A C 1
ATOM 3119 O O . GLN A 1 411 ? 27.846 13.826 -6.188 1.00 36.88 411 GLN A O 1
#

pLDDT: mean 89.01, std 11.74, range [36.75, 98.44]

Secondary structure (DSSP, 8-state):
-HHHHHHHHHHHHHHHHTS----------HHHHHHTTSBGGGGTTSEEEEEEHHHHHHH-TTS----SHHHHHT--SHHHHHHHHHHHHT-SSS-HHHHH-TT-HHHHHHHHS--GGG--EEEEEEETTEEEEEEESS--HHHHHHHHHHTTEEEE--TT-SSEEEEETT-GGGGG---GGG--TT-TTTGGGT----EEE-SSEEEE-S-HHHHHHHHHT-S-BGGG-HHHHHHHHHHTT-SSSSPPEEEEEEEE-TTTTT----SSPPP-----S-GGGS----SEEEEEEEE-SS-EEEEEEEE-SSHHHHHHHHHHHHHHHHH-B-GGGTS-BHHHHHHHTT-EEPPPEEEEETTEEEEEEEEEE--HHHHHHHHTS---TTHHHHHHHHHHHTTTTGGGTT--S--

Foldseek 3Di:
DVVVVVVVVVVVVVVVVPPPPPPPPPPDAVVLVVLQQAFPVLCPLFKKKKFFLQVLPVQLPQAQQDQFLVSLVPPPDPSNVVSPVLSLLQDPTFDVLLSPLVPRQVLLCQQQVDTSSQFRMWMWGDDVLFIKIKTWGQGDLVSRVVNLVVVQWDFQDQVPAQWGKTFHVNDQQQQNDFDPVQADSSHSQCNNRNGTWIWTDDRTMIMTGSDSVSVVCNSNVDHDTSSVVQQVSQQVQVVQCLDVPDGWRWGIKMKGFCVSLVHPADPDQPPDDDDDVCLLQGFQHFGMWMWTWTDDPWWIKTKIKTWDPADVSLVSLLVNVQVCQQAQFQVVVVGDRPQVVQVVQVKDWDRWDWDADPNIIMIIGMITGGRQVVSCVVNVHRDRHNVVSVVVSVCSVSSSCNSSGRDDPDD

Sequence (411 aa):
MRKLLSLCIALMILLALSVPAVAVEEAETPLLGMLARVPTLAFEDGWLSFADYAVIKTQLPHAVNVGSAAEYNALTTPDARSGAFQLLLALSAGANSMLTNLGDPEAIAEATGVDLFQIEQSLETGIPLDVHVWLTGPFDPAAVRRALAGRGYQQIAADASPFDILAKDGDVSNGNAFDLTARDPNFIFGGNLGRSWPVAVDETMLIATPDDVLMRTLAANTGAFLSENKALTSLIKASGKAAETDRGVLAQLHVMTPAFLGLDVPDNPPQQTVMTQDNANQPVVWHTLAIAHVYTQDAQWVVLSLAFANQKQAEAAAEVLEVRYRQARLSQQGEPKLSEVVANYHGSLQTPRVVTEEGVPVLLMPIRFPKDEELETLLGKKGLPAQPFRIFTHMVMGRDLGWLSVRDWVQ

Radius of gyration: 24.08 Å; chains: 1; bounding box: 56×68×68 Å